Protein AF-A0A0G4H272-F1 (afdb_monomer)

Mean predicted aligned error: 20.8 Å

InterPro domains:
  IPR001024 PLAT/LH2 domain [PF01477] (162-257)
  IPR001024 PLAT/LH2 domain [PS50095] (52-159)
  IPR001024 PLAT/LH2 domain [PS50095] (160-269)
  IPR001024 PLAT/LH2 domain [SM00308] (160-268)
  IPR001190 SRCR domain [PF00530] (408-512)
  IPR001190 SRCR domain [PS50287] (402-516)
  IPR001190 SRCR domain [SM00202] (402-516)
  IPR004043 LCCL domain [PF03815] (280-373)
  IPR004043 LCCL domain [PS50820] (276-364)
  IPR004043 LCCL domain [SM00603] (278-373)
  IPR036392 PLAT/LH2 domain superfamily [SSF49723] (65-146)
  IPR036392 PLAT/LH2 domain superfamily [SSF49723] (162-256)
  IPR036609 LCCL domain superfamily [G3DSA:2.170.130.20] (277-379)
  IPR036609 LCCL domain superfamily [SSF69848] (278-365)
  IPR036772 SRCR-like domain superfamily [G3DSA:3.10.250.10] (396-518)
  IPR036772 SRCR-like domain superfamily [SSF56487] (401-507)
  IPR052970 Inner ear hair cell lipoxygenase homology domain-containing protein [PTHR45901] (63-188)

Solvent-accessible surface area (backbone atoms only — not comparable to full-atom values): 30332 Å² total; per-residue (Å²): 139,83,86,83,79,81,80,92,72,60,75,72,62,52,57,62,52,58,75,76,53,87,80,72,90,74,85,55,73,77,66,78,78,71,65,95,91,57,95,65,80,69,65,66,67,69,95,80,45,48,66,30,39,39,35,40,42,66,52,85,56,93,66,34,60,35,76,28,47,26,30,35,26,51,31,21,82,68,38,66,39,70,78,42,78,46,25,28,55,94,68,34,69,41,55,65,45,78,49,60,38,63,81,18,62,67,76,51,35,38,39,38,38,46,73,42,84,44,81,76,35,34,40,42,46,52,35,40,36,38,35,43,92,94,38,82,44,41,25,58,46,86,65,67,32,26,56,91,38,34,61,53,77,30,53,55,59,39,74,45,53,32,46,34,37,41,28,28,34,72,50,91,66,16,21,25,79,29,39,37,30,39,23,48,30,22,87,83,43,63,38,71,78,37,81,63,48,66,50,46,56,43,52,36,76,48,79,36,79,46,66,37,41,82,34,74,64,77,42,32,39,35,40,33,33,73,27,78,81,40,29,22,28,38,37,36,39,36,46,28,42,82,91,67,55,68,49,70,34,81,56,59,42,63,27,7,39,98,42,54,38,57,47,78,44,57,51,87,70,91,85,69,97,68,68,71,77,40,75,50,54,43,58,41,26,57,75,37,77,89,46,66,70,63,66,66,90,81,58,64,58,55,45,29,34,33,38,54,52,39,43,76,52,45,86,81,37,48,28,35,18,48,75,49,25,50,24,82,20,9,52,45,36,40,27,25,37,62,63,52,36,56,62,71,24,30,33,32,35,38,38,55,35,72,74,38,73,81,57,28,58,53,69,92,36,81,90,44,71,40,75,50,39,67,45,66,58,58,95,93,48,73,58,68,34,16,34,36,70,44,65,72,47,49,90,77,77,54,94,61,56,57,49,31,23,31,73,88,62,44,87,37,66,46,26,23,33,31,32,50,52,99,87,40,70,12,35,32,27,31,50,38,91,76,34,55,54,41,60,48,30,35,22,41,48,23,41,77,68,75,22,78,30,25,41,67,46,95,56,34,14,68,40,52,97,85,41,56,27,42,58,61,62,65,50,54,66,56,32,7,4,36,46,39,92,67,80,56,93,47,62,91,63,36,50,54,33,97,60,55,47,78,83,44,58,59,20,83,39,24,33,24,38,40,53,32,75,62,76,78,75,71,76,63,56,81,74,36,73,48,31,22,31,98,86,70,46,85,38,98,63,57,58,75,45,71,38,78,81,84,133

Secondary structure (DSSP, 8-state):
-------S--HHHHHHHHHH-TT------------TTS-----PPPSSSEEEEEEEEEPP-TT-S-SS-EEEEEEETTEEPPPEEEEETTTEE-SEEEEEE---SSEEEEEEEE----TT--B-EEEEEEEETTEEEEEE----BBTTB-EEEEEBS--EEEEEEEEE-SSTTS-EEEEEEEEEEESS-BPPPEEEEEEE-TT-EEEEEEEE---SSEEEEEEEE--SS--EEEEEEEEEETTS-EEEEEEEEEESTTS-SEEEEE---SSSS-PPEEE--TT-BTTSHHHHTTTSSSS-SEEEEEEPTTGGG-TT--EESSSSEETTSBHHHHHHHTTSS-TT-EEEEEEEESS--S-B-----GGG-PPEE-B-PPTT---S-EEEEEEEE-TT--SSSEEEE-TTS-B-SEEEEEEEETTEEEEEESB-SS-B--HHHHHHHHHHTT-SEEE--TTGGG-BTTB--PPPTTS-EEEEEEE--S--SSGGGSEEESS--GGGTT-TTBPEEEEESSPPP--PPTT-EEEE-TTSSB-SSSEEEE-----

Foldseek 3Di:
DDDPDDPDDDPVVVVVVCVPPVDDDDHFDWDWDDDPPDDTDIDGDDPDAWKKKKFFAWDDDPLAWACFWKWKWWAAPQGIWDTDTQAGNVGTGHRMDI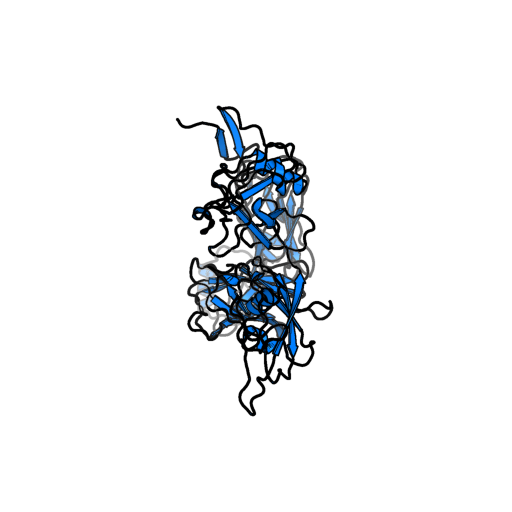DGTHPNDDTWKMKMFTPDPDQSHKTWTQKMWMQTPNDIWIWGTDDIDGNVRGMDMTTTFWDWKKWKKWFFAQPQQQKFQFWKWKKWAADPDIWPIDTFDGIDGHGDIDIGIDTGDDRDHTWKMKMFTPDAARKHATQKMKIATPVRDIDIWGQGDIAHPPDPRMGMTTRPDPDDPDADEAEDELADFCPDPSNPVVPPDPDAQKHKYWYAALSLVPPNAAFAAAQKGFRNHGPNLNCLQNVQDANLIAIKMKGKDQFDDQWGDHDDDVVSNHDYHIDGDDVPDGRRIMIGMHGPDDPLPDPAQWFAADLRSHGDLWAFIWGADPNHIAFEFQADPLAGDDQLLQCQRLVSVVFNGKDFDPQFQCDDPNGHHFDAQNTDHPFYDWDAPNPDPHSVRTDTDPDDDPVCNGRSRTGIMRGHNDPDPPQQPQQDKFAADPVGHGDPHHDIDGDDDDD

Nearest PDB structures (foldseek):
  7ttj-assembly2_A  TM=8.798E-01  e=8.408E-06  Homo sapiens
  6n2w-assembly2_B  TM=8.679E-01  e=1.589E-05  Homo sapiens
  7ttl-assembly4_C  TM=8.916E-01  e=2.849E-05  Homo sapiens
  7ttl-assembly2_D  TM=8.737E-01  e=5.106E-05  Homo sapiens
  7ttj-assembly1_B  TM=8.205E-01  e=2.562E-05  Homo sapiens

Structure (mmCIF, N/CA/C/O backbone):
data_AF-A0A0G4H272-F1
#
_entry.id   AF-A0A0G4H272-F1
#
loop_
_atom_site.group_PDB
_atom_site.id
_atom_site.type_symbol
_atom_site.label_atom_id
_atom_site.label_alt_id
_atom_site.label_comp_id
_atom_site.label_asym_id
_atom_site.label_entity_id
_atom_site.label_seq_id
_atom_site.pdbx_PDB_ins_code
_atom_site.Cartn_x
_atom_site.Cartn_y
_atom_site.Cartn_z
_atom_site.occupancy
_atom_site.B_iso_or_equiv
_atom_site.auth_seq_id
_atom_site.auth_comp_id
_atom_site.auth_asym_id
_atom_site.auth_atom_id
_atom_site.pdbx_PDB_model_num
ATOM 1 N N . MET A 1 1 ? -19.938 48.148 52.089 1.00 30.25 1 MET A N 1
ATOM 2 C CA . MET A 1 1 ? -20.990 47.667 53.022 1.00 30.25 1 MET A CA 1
ATOM 3 C C . MET A 1 1 ? -22.315 47.688 52.260 1.00 30.25 1 MET A C 1
ATOM 5 O O . MET A 1 1 ? -22.622 48.741 51.736 1.00 30.25 1 MET A O 1
ATOM 9 N N . HIS A 1 2 ? -23.107 46.635 52.051 1.00 26.17 2 HIS A N 1
ATOM 10 C CA . HIS A 1 2 ? -23.210 45.290 52.625 1.00 26.17 2 HIS A CA 1
ATOM 11 C C . HIS A 1 2 ? -23.178 44.218 51.520 1.00 26.17 2 HIS A C 1
ATOM 13 O O . HIS A 1 2 ? -23.897 44.341 50.533 1.00 26.17 2 HIS A O 1
ATOM 19 N N . CYS A 1 3 ? -22.424 43.136 51.734 1.00 26.30 3 CYS A N 1
ATOM 20 C CA . CYS A 1 3 ? -22.609 41.888 50.996 1.00 26.30 3 CYS A CA 1
ATOM 21 C C . CYS A 1 3 ? -23.594 41.019 51.797 1.00 26.30 3 CYS A C 1
ATOM 23 O O . CYS A 1 3 ? -23.352 40.707 52.966 1.00 26.30 3 CYS A O 1
ATOM 25 N N . GLY A 1 4 ? -24.756 40.720 51.218 1.00 31.48 4 GLY A N 1
ATOM 26 C CA . GLY A 1 4 ? -25.812 39.951 51.871 1.00 31.48 4 GLY A CA 1
ATOM 27 C C . GLY A 1 4 ? -25.443 38.472 52.003 1.00 31.48 4 GLY A C 1
ATOM 28 O O . GLY A 1 4 ? -25.204 37.810 51.004 1.00 31.48 4 GLY A O 1
ATOM 29 N N . LYS A 1 5 ? -25.434 37.984 53.251 1.00 34.41 5 LYS A N 1
ATOM 30 C CA . LYS A 1 5 ? -25.474 36.576 53.703 1.00 34.41 5 LYS A CA 1
ATOM 31 C C . LYS A 1 5 ? -24.774 35.535 52.803 1.00 34.41 5 LYS A C 1
ATOM 33 O O . LYS A 1 5 ? -25.438 34.761 52.122 1.00 34.41 5 LYS A O 1
ATOM 38 N N . CYS A 1 6 ? -23.458 35.380 52.965 1.00 35.00 6 CYS A N 1
ATOM 39 C CA . CYS A 1 6 ? -22.837 34.058 52.820 1.00 35.00 6 CYS A CA 1
ATOM 40 C C . CYS A 1 6 ? -23.175 33.235 54.072 1.00 35.00 6 CYS A C 1
ATOM 42 O O . CYS A 1 6 ? -22.702 33.554 55.166 1.00 35.00 6 CYS A O 1
ATOM 44 N N . GLY A 1 7 ? -24.027 32.220 53.936 1.00 35.62 7 GLY A N 1
ATOM 45 C CA . GLY A 1 7 ? -24.144 31.167 54.942 1.00 35.62 7 GLY A CA 1
ATOM 46 C C . GLY A 1 7 ? -22.899 30.278 54.899 1.00 35.62 7 GLY A C 1
ATOM 47 O O . GLY A 1 7 ? -22.454 29.931 53.813 1.00 35.62 7 GLY A O 1
ATOM 48 N N . SER A 1 8 ? -22.351 29.967 56.080 1.00 38.16 8 SER A N 1
ATOM 49 C CA . SER A 1 8 ? -21.310 28.956 56.359 1.00 38.16 8 SER A CA 1
ATOM 50 C C . SER A 1 8 ? -19.895 29.141 55.778 1.00 38.16 8 SER A C 1
ATOM 52 O O . SER A 1 8 ? -19.305 28.171 55.315 1.00 38.16 8 SER A O 1
ATOM 54 N N . ALA A 1 9 ? -19.301 30.335 55.874 1.00 41.50 9 ALA A N 1
ATOM 55 C CA . ALA A 1 9 ? -17.845 30.506 55.729 1.00 41.50 9 ALA A CA 1
ATOM 56 C C . ALA A 1 9 ? -17.218 30.914 57.075 1.00 41.50 9 ALA A C 1
ATOM 58 O O . ALA A 1 9 ? -17.785 31.748 57.790 1.00 41.50 9 ALA A O 1
ATOM 59 N N . THR A 1 10 ? -16.081 30.315 57.443 1.00 43.84 10 THR A N 1
ATOM 60 C CA . THR A 1 10 ? -15.362 30.594 58.700 1.00 43.84 10 THR A CA 1
ATOM 61 C C . THR A 1 10 ? -14.684 31.972 58.667 1.00 43.84 10 THR A C 1
ATOM 63 O O . THR A 1 10 ? -14.389 32.509 57.600 1.00 43.84 10 THR A O 1
ATOM 66 N N . LEU A 1 11 ? -14.453 32.578 59.841 1.00 42.81 11 LEU A N 1
ATOM 67 C CA . LEU A 1 11 ? -13.876 33.930 59.983 1.00 42.81 11 LEU A CA 1
ATOM 68 C C . LEU A 1 11 ? -12.513 34.089 59.277 1.00 42.81 11 LEU A C 1
ATOM 70 O O . LEU A 1 11 ? -12.282 35.130 58.670 1.00 42.81 11 LEU A O 1
ATOM 74 N N . GLU A 1 12 ? -11.681 33.042 59.246 1.00 41.53 12 GLU A N 1
ATOM 75 C CA . GLU A 1 12 ? -10.401 33.036 58.512 1.00 41.53 12 GLU A CA 1
ATOM 76 C C . GLU A 1 12 ? -10.570 33.188 56.990 1.00 41.53 12 GLU A C 1
ATOM 78 O O . GLU A 1 12 ? -9.755 33.835 56.338 1.00 41.53 12 GLU A O 1
ATOM 83 N N . GLN A 1 13 ? -11.652 32.662 56.402 1.00 42.78 13 GLN A N 1
ATOM 84 C CA . GLN A 1 13 ? -11.902 32.786 54.959 1.00 42.78 13 GLN A CA 1
ATOM 85 C C . GLN A 1 13 ? -12.318 34.208 54.560 1.00 42.78 13 GLN A C 1
ATOM 87 O O . GLN A 1 13 ? -12.112 34.608 53.416 1.00 42.78 13 GLN A O 1
ATOM 92 N N . ARG A 1 14 ? -12.887 34.987 55.493 1.00 41.19 14 ARG A N 1
ATOM 93 C CA . ARG A 1 14 ? -13.280 36.384 55.249 1.00 41.19 14 ARG A CA 1
ATOM 94 C C . ARG A 1 14 ? -12.082 37.332 55.214 1.00 41.19 14 ARG A C 1
ATOM 96 O O . ARG A 1 14 ? -12.057 38.207 54.354 1.00 41.19 14 ARG A O 1
ATOM 103 N N . GLU A 1 15 ? -11.090 37.142 56.083 1.00 41.41 15 GLU A N 1
ATOM 104 C CA . GLU A 1 15 ? -9.908 38.021 56.138 1.00 41.41 15 GLU A CA 1
ATOM 105 C C . GLU A 1 15 ? -9.004 37.876 54.905 1.00 41.41 15 GLU A C 1
ATOM 107 O O . GLU A 1 15 ? -8.507 38.875 54.382 1.00 41.41 15 GLU A O 1
ATOM 112 N N . VAL A 1 16 ? -8.862 36.658 54.368 1.00 44.41 16 VAL A N 1
ATOM 113 C CA . VAL A 1 16 ? -8.090 36.412 53.135 1.00 44.41 16 VAL A CA 1
ATOM 114 C C . VAL A 1 16 ? -8.772 37.041 51.911 1.00 44.41 16 VAL A C 1
ATOM 116 O O . VAL A 1 16 ? -8.097 37.561 51.020 1.00 44.41 16 VAL A O 1
ATOM 119 N N . PHE A 1 17 ? -10.109 37.052 51.879 1.00 39.66 17 PHE A N 1
ATOM 120 C CA . PHE A 1 17 ? -10.884 37.613 50.769 1.00 39.66 17 PHE A CA 1
ATOM 121 C C . PHE A 1 17 ? -10.871 39.152 50.754 1.00 39.66 17 PHE A C 1
ATOM 123 O O . PHE A 1 17 ? -10.760 39.749 49.682 1.00 39.66 17 PHE A O 1
ATOM 130 N N . GLU A 1 18 ? -10.933 39.807 51.921 1.00 42.41 18 GLU A N 1
ATOM 131 C CA . GLU A 1 18 ? -10.884 41.277 52.009 1.00 42.41 18 GLU A CA 1
ATOM 132 C C . GLU A 1 18 ? -9.482 41.855 51.748 1.00 42.41 18 GLU A C 1
ATOM 134 O O . GLU A 1 18 ? -9.376 42.951 51.196 1.00 42.41 18 GLU A O 1
ATOM 139 N N . GLN A 1 19 ? -8.399 41.124 52.048 1.00 42.38 19 GLN A N 1
ATOM 140 C CA . GLN A 1 19 ? -7.032 41.595 51.773 1.00 42.38 19 GLN A CA 1
ATOM 141 C C . GLN A 1 19 ? -6.650 41.603 50.283 1.00 42.38 19 GLN A C 1
ATOM 143 O O . GLN A 1 19 ? -5.766 42.366 49.900 1.00 42.38 19 GLN A O 1
ATOM 148 N N . HIS A 1 20 ? -7.281 40.777 49.440 1.00 42.06 20 HIS A N 1
ATOM 149 C CA . HIS A 1 20 ? -6.889 40.628 48.028 1.00 42.06 20 HIS A CA 1
ATOM 150 C C . HIS A 1 20 ? -7.801 41.349 47.021 1.00 42.06 20 HIS A C 1
ATOM 152 O O . HIS A 1 20 ? -7.418 41.489 45.861 1.00 42.06 20 HIS A O 1
ATOM 158 N N . PHE A 1 21 ? -8.976 41.844 47.431 1.00 42.88 21 PHE A N 1
ATOM 159 C CA . PHE A 1 21 ? -9.978 42.383 46.498 1.00 42.88 21 PHE A CA 1
ATOM 160 C C . PHE A 1 21 ? -10.618 43.707 46.944 1.00 42.88 21 PHE A C 1
ATOM 162 O O . PHE A 1 21 ? -11.824 43.909 46.817 1.00 42.88 21 PHE A O 1
ATOM 169 N N . SER A 1 22 ? -9.810 44.674 47.384 1.00 35.22 22 SER A N 1
ATOM 170 C CA . SER A 1 22 ? -10.278 46.022 47.757 1.00 35.22 22 SER A CA 1
ATOM 171 C C . SER A 1 22 ? -10.772 46.903 46.589 1.00 35.22 22 SER A C 1
ATOM 173 O O . SER A 1 22 ? -11.155 48.048 46.818 1.00 35.22 22 SER A O 1
ATOM 175 N N . TYR A 1 23 ? -10.811 46.393 45.349 1.00 35.72 23 TYR A N 1
ATOM 176 C CA . TYR A 1 23 ? -11.108 47.186 44.144 1.00 35.72 23 TYR A CA 1
ATOM 177 C C . TYR A 1 23 ? -12.238 46.666 43.242 1.00 35.72 23 TYR A C 1
ATOM 179 O O . TYR A 1 23 ? -12.449 47.226 42.168 1.00 35.72 23 TYR A O 1
ATOM 187 N N . LEU A 1 24 ? -13.006 45.648 43.644 1.00 35.19 24 LEU A N 1
ATOM 188 C CA . LEU A 1 24 ? -14.119 45.162 42.818 1.00 35.19 24 LEU A CA 1
ATOM 189 C C . LEU A 1 24 ? -15.478 45.593 43.372 1.00 35.19 24 LEU A C 1
ATOM 191 O O . LEU A 1 24 ? -16.033 45.006 44.298 1.00 35.19 24 LEU A O 1
ATOM 195 N N . SER A 1 25 ? -16.040 46.620 42.738 1.00 38.25 25 SER A N 1
ATOM 196 C CA . SER A 1 25 ? -17.467 46.916 42.777 1.00 38.25 25 SER A CA 1
ATOM 197 C C . SER A 1 25 ? -18.210 45.963 41.834 1.00 38.25 25 SER A C 1
ATOM 199 O O . SER A 1 25 ? -18.293 46.230 40.638 1.00 38.25 25 SER A O 1
ATOM 201 N N . ALA A 1 26 ? -18.764 44.862 42.338 1.00 35.09 26 ALA A N 1
ATOM 202 C CA . ALA A 1 26 ? -19.755 44.098 41.576 1.00 35.09 26 ALA A CA 1
ATOM 203 C C . ALA A 1 26 ? -20.669 43.278 42.492 1.00 35.09 26 ALA A C 1
ATOM 205 O O . ALA A 1 26 ? -20.223 42.481 43.314 1.00 35.09 26 ALA A O 1
ATOM 206 N N . VAL A 1 27 ? -21.970 43.512 42.331 1.00 39.44 27 VAL A N 1
ATOM 207 C CA . VAL A 1 27 ? -23.077 42.804 42.978 1.00 39.44 27 VAL A CA 1
ATOM 208 C C . VAL A 1 27 ? -23.219 41.442 42.292 1.00 39.44 27 VAL A C 1
ATOM 210 O O . VAL A 1 27 ? -23.455 41.402 41.092 1.00 39.44 27 VAL A O 1
ATOM 213 N N . GLY A 1 28 ? -23.075 40.332 43.019 1.00 38.66 28 GLY A N 1
ATOM 214 C CA . GLY A 1 28 ? -23.222 38.988 42.447 1.00 38.66 28 GLY A CA 1
ATOM 215 C C . GLY A 1 28 ? -23.430 37.913 43.514 1.00 38.66 28 GLY A C 1
ATOM 216 O O . GLY A 1 28 ? -22.943 38.046 44.636 1.00 38.66 28 GLY A O 1
ATOM 217 N N . ARG A 1 29 ? -24.213 36.878 43.179 1.00 38.69 29 ARG A N 1
ATOM 218 C CA . ARG A 1 29 ? -24.564 35.746 44.056 1.00 38.69 29 ARG A CA 1
ATOM 219 C C . ARG A 1 29 ? -23.560 34.603 43.827 1.00 38.69 29 ARG A C 1
ATOM 221 O O . ARG A 1 29 ? -23.370 34.200 42.685 1.00 38.69 29 ARG A O 1
ATOM 228 N N . CYS A 1 30 ? -22.936 34.098 44.894 1.00 37.03 30 CYS A N 1
ATOM 229 C CA . CYS A 1 30 ? -21.989 32.977 44.838 1.00 37.03 30 CYS A CA 1
ATOM 230 C C . CYS A 1 30 ? -22.714 31.633 44.996 1.00 37.03 30 CYS A C 1
ATOM 232 O O . CYS A 1 30 ? -23.471 31.463 45.951 1.00 37.03 30 CYS A O 1
ATOM 234 N N . GLU A 1 31 ? -22.420 30.665 44.130 1.00 36.44 31 GLU A N 1
ATOM 235 C CA . GLU A 1 31 ? -22.737 29.247 44.339 1.00 36.44 31 GLU A CA 1
ATOM 236 C C . GLU A 1 31 ? -21.431 28.444 44.373 1.00 36.44 31 GLU A C 1
ATOM 238 O O . GLU A 1 31 ? -20.520 28.690 43.582 1.00 36.44 31 GLU A O 1
ATOM 243 N N . ALA A 1 32 ? -21.322 27.519 45.327 1.00 37.59 32 ALA A N 1
ATOM 244 C CA . ALA A 1 32 ? -20.170 26.643 45.497 1.00 37.59 32 ALA A CA 1
ATOM 245 C C . ALA A 1 32 ? -20.646 25.188 45.484 1.00 37.59 32 ALA A C 1
ATOM 247 O O . ALA A 1 32 ? -21.523 24.819 46.264 1.00 37.59 32 ALA A O 1
ATOM 248 N N . SER A 1 33 ? -20.050 24.366 44.622 1.00 35.16 33 SER A N 1
ATOM 249 C CA . SER A 1 33 ? -20.185 22.909 44.650 1.00 35.16 33 SER A CA 1
ATOM 250 C C . SER A 1 33 ? -18.812 22.329 44.956 1.00 35.16 33 SER A C 1
ATOM 252 O O . SER A 1 33 ? -17.891 22.468 44.153 1.00 35.16 33 SER A O 1
ATOM 254 N N . ALA A 1 34 ? -18.662 21.723 46.129 1.00 35.81 34 ALA A N 1
ATOM 255 C CA . ALA A 1 34 ? -17.452 21.011 46.514 1.00 35.81 34 ALA A CA 1
ATOM 256 C C . ALA A 1 34 ? -17.802 19.538 46.749 1.00 35.81 34 ALA A C 1
ATOM 258 O O . ALA A 1 34 ? -18.639 19.235 47.597 1.00 35.81 34 ALA A O 1
ATOM 259 N N . GLU A 1 35 ? -17.156 18.638 46.006 1.00 38.09 35 GLU A N 1
ATOM 260 C CA . GLU A 1 35 ? -16.993 17.243 46.423 1.00 38.09 35 GLU A CA 1
ATOM 261 C C . GLU A 1 35 ? -15.770 17.132 47.341 1.00 38.09 35 GLU A C 1
ATOM 263 O O . GLU A 1 35 ? -14.770 17.842 47.184 1.00 38.09 35 GLU A O 1
ATOM 268 N N . GLU A 1 36 ? -15.868 16.243 48.324 1.00 31.33 36 GLU A N 1
ATOM 269 C CA . GLU A 1 36 ? -14.877 16.058 49.379 1.00 31.33 36 GLU A CA 1
ATOM 270 C C . GLU A 1 36 ? -13.533 15.584 48.788 1.00 31.33 36 GLU A C 1
ATOM 272 O O . GLU A 1 36 ? -13.443 14.515 48.189 1.00 31.33 36 GLU A O 1
ATOM 277 N N . GLY A 1 37 ? -12.479 16.400 48.931 1.00 38.88 37 GLY A N 1
ATOM 278 C CA . GLY A 1 37 ? -11.106 16.059 48.523 1.00 38.88 37 GLY A CA 1
ATOM 279 C C . GLY A 1 37 ? -10.530 16.802 47.307 1.00 38.88 37 GLY A C 1
ATOM 280 O O . GLY A 1 37 ? -9.379 16.549 46.957 1.00 38.88 37 GLY A O 1
ATOM 281 N N . SER A 1 38 ? -11.258 17.744 46.694 1.00 29.78 38 SER A N 1
ATOM 282 C CA . SER A 1 38 ? -10.751 18.580 45.583 1.00 29.78 38 SER A CA 1
ATOM 283 C C . SER A 1 38 ? -10.789 20.080 45.923 1.00 29.78 38 SER A C 1
ATOM 285 O O . SER A 1 38 ? -11.722 20.513 46.601 1.00 29.78 38 SER A O 1
ATOM 287 N N . PRO A 1 39 ? -9.838 20.918 45.454 1.00 27.66 39 PRO A N 1
ATOM 288 C CA . PRO A 1 39 ? -9.930 22.368 45.624 1.00 27.66 39 PRO A CA 1
ATOM 289 C C . PRO A 1 39 ? -11.088 22.932 44.784 1.00 27.66 39 PRO A C 1
ATOM 291 O O . PRO A 1 39 ? -11.040 22.919 43.554 1.00 27.66 39 PRO A O 1
ATOM 294 N N . GLY A 1 40 ? -12.139 23.407 45.454 1.00 32.56 40 GLY A N 1
ATOM 295 C CA . GLY A 1 40 ? -13.287 24.068 44.828 1.00 32.56 40 GLY A CA 1
ATOM 296 C C . GLY A 1 40 ? -13.061 25.569 44.622 1.00 32.56 40 GLY A C 1
ATOM 297 O O . GLY A 1 40 ? -12.412 26.223 45.437 1.00 32.56 40 GLY A O 1
ATOM 298 N N . TRP A 1 41 ? -13.632 26.120 43.548 1.00 34.94 41 TRP A N 1
ATOM 299 C CA . TRP A 1 41 ? -13.581 27.548 43.208 1.00 34.94 41 TRP A CA 1
ATOM 300 C C . TRP A 1 41 ? -15.001 28.097 43.024 1.00 34.94 41 TRP A C 1
ATOM 302 O O . TRP A 1 41 ? -15.847 27.425 42.438 1.00 34.94 41 TRP A O 1
ATOM 312 N N . GLY A 1 42 ? -15.253 29.321 43.499 1.00 36.47 42 GLY A N 1
ATOM 313 C CA . GLY A 1 42 ? -16.496 30.068 43.269 1.00 36.47 42 GLY A CA 1
ATOM 314 C C . GLY A 1 42 ? -16.221 31.393 42.554 1.00 36.47 42 GLY A C 1
ATOM 315 O O . GLY A 1 42 ? -15.121 31.934 42.657 1.00 36.47 42 GLY A O 1
ATOM 316 N N . PHE A 1 43 ? -17.204 31.924 41.825 1.00 38.44 43 PHE A N 1
ATOM 317 C CA . PHE A 1 43 ? -17.101 33.215 41.133 1.00 38.44 43 PHE A CA 1
ATOM 318 C C . PHE A 1 43 ? -18.455 33.946 41.112 1.00 38.44 43 PHE A C 1
ATOM 320 O O . PHE A 1 43 ? -19.511 33.323 41.205 1.00 38.44 43 PHE A O 1
ATOM 327 N N . CYS A 1 44 ? -18.412 35.274 40.975 1.00 35.81 44 CYS A N 1
ATOM 328 C CA . CYS A 1 44 ? -19.585 36.120 40.746 1.00 35.81 44 CYS A CA 1
ATOM 329 C C . CYS A 1 44 ? -19.782 36.334 39.239 1.00 35.81 44 CYS A C 1
ATOM 331 O O . CYS A 1 44 ? -18.856 36.775 38.560 1.00 35.81 44 CYS A O 1
ATOM 333 N N . ALA A 1 45 ? -20.981 36.060 38.724 1.00 37.38 45 ALA A N 1
ATOM 334 C CA . ALA A 1 45 ? -21.359 36.379 37.348 1.00 37.38 45 ALA A CA 1
ATOM 335 C C . ALA A 1 45 ? -21.929 37.807 37.258 1.00 37.38 45 ALA A C 1
ATOM 337 O O . ALA A 1 45 ? -22.757 38.190 38.084 1.00 37.38 45 ALA A O 1
ATOM 338 N N . SER A 1 46 ? -21.501 38.582 36.257 1.00 36.22 46 SER A N 1
ATOM 339 C CA . SER A 1 46 ? -22.138 39.842 35.847 1.00 36.22 46 SER A CA 1
ATOM 340 C C . SER A 1 46 ? -22.954 39.627 34.571 1.00 36.22 46 SER A C 1
ATOM 342 O O . SER A 1 46 ? -22.492 38.930 33.667 1.00 36.22 46 SER A O 1
ATOM 344 N N . ASP A 1 47 ? -24.133 40.243 34.506 1.00 46.00 47 ASP A N 1
ATOM 345 C CA . ASP A 1 47 ? -25.133 40.110 33.442 1.00 46.00 47 ASP A CA 1
ATOM 346 C C . ASP A 1 47 ? -24.557 40.219 32.018 1.00 46.00 47 ASP A C 1
ATOM 348 O O . ASP A 1 47 ? -23.991 41.247 31.643 1.00 46.00 47 ASP A O 1
ATOM 352 N N . GLY A 1 48 ? -24.772 39.178 31.200 1.00 54.16 48 GLY A N 1
ATOM 353 C CA . GLY A 1 48 ? -24.716 39.302 29.738 1.00 54.16 48 GLY A CA 1
ATOM 354 C C . GLY A 1 48 ? -24.076 38.174 28.922 1.00 54.16 48 GLY A C 1
ATOM 355 O O . GLY A 1 48 ? -23.967 38.335 27.710 1.00 54.16 48 GLY A O 1
ATOM 356 N N . GLY A 1 49 ? -23.657 37.052 29.515 1.00 60.59 49 GLY A N 1
ATOM 357 C CA . GLY A 1 49 ? -23.185 35.877 28.763 1.00 60.59 49 GLY A CA 1
ATOM 358 C C . GLY A 1 49 ? -22.131 35.056 29.502 1.00 60.59 49 GLY A C 1
ATOM 359 O O . GLY A 1 49 ? -21.556 35.514 30.489 1.00 60.59 49 GLY A O 1
ATOM 360 N N . ASN A 1 50 ? -21.861 33.845 29.015 1.00 63.03 50 ASN A N 1
ATOM 361 C CA . ASN A 1 50 ? -20.830 32.977 29.576 1.00 63.03 50 ASN A CA 1
ATOM 362 C C . ASN A 1 50 ? -19.441 33.527 29.215 1.00 63.03 50 ASN A C 1
ATOM 364 O O . ASN A 1 50 ? -19.219 33.890 28.053 1.00 63.03 50 ASN A O 1
ATOM 368 N N . PRO A 1 51 ? -18.495 33.612 30.170 1.00 69.25 51 PRO A N 1
ATOM 369 C CA . PRO A 1 51 ? -17.142 34.054 29.874 1.00 69.25 51 PRO A CA 1
ATOM 370 C C . PRO A 1 51 ? -16.456 33.027 28.971 1.00 69.25 51 PRO A C 1
ATOM 372 O O . PRO A 1 51 ? -16.334 31.852 29.318 1.00 69.25 51 PRO A O 1
ATOM 375 N N . VAL A 1 52 ? -15.977 33.489 27.820 1.00 77.44 52 VAL A N 1
ATOM 376 C CA . VAL A 1 52 ? -15.263 32.679 26.838 1.00 77.44 52 VAL A CA 1
ATOM 377 C C . VAL A 1 52 ? -13.858 33.236 26.632 1.00 77.44 52 VAL A C 1
ATOM 379 O O . VAL A 1 52 ? -13.664 34.431 26.402 1.00 77.44 52 VAL A O 1
ATOM 382 N N . THR A 1 53 ? -12.854 32.359 26.675 1.00 77.94 53 THR A N 1
ATOM 383 C CA . THR A 1 53 ? -11.498 32.675 26.199 1.00 77.94 53 THR A CA 1
ATOM 384 C C . THR A 1 53 ? -11.225 31.914 24.909 1.00 77.94 53 THR A C 1
ATOM 386 O O . THR A 1 53 ? -11.332 30.698 24.888 1.00 77.94 53 THR A O 1
ATOM 389 N N . ILE A 1 54 ? -10.840 32.603 23.841 1.00 85.94 54 ILE A N 1
ATOM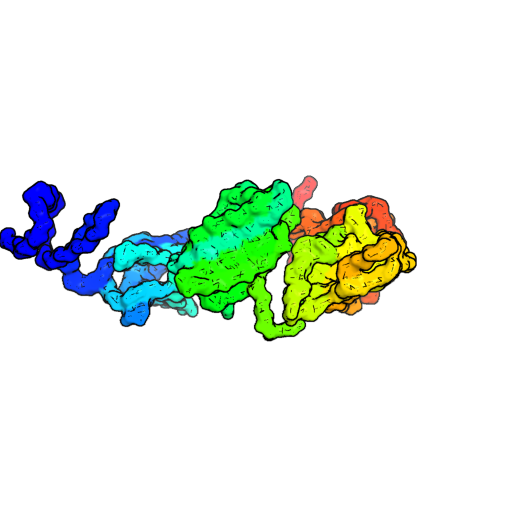 390 C CA . ILE A 1 54 ? -10.462 32.005 22.558 1.00 85.94 54 ILE A CA 1
ATOM 391 C C . ILE A 1 54 ? -8.968 32.227 22.352 1.00 85.94 54 ILE A C 1
ATOM 393 O O . ILE A 1 54 ? -8.493 33.358 22.393 1.00 85.94 54 ILE A O 1
ATOM 397 N N . GLU A 1 55 ? -8.222 31.161 22.110 1.00 79.31 55 GLU A N 1
ATOM 398 C CA . GLU A 1 55 ? -6.810 31.196 21.751 1.00 79.31 55 GLU A CA 1
ATOM 399 C C . GLU A 1 55 ? -6.640 30.760 20.301 1.00 79.31 55 GLU A C 1
ATOM 401 O O . GLU A 1 55 ? -7.110 29.695 19.902 1.00 79.31 55 GLU A O 1
ATOM 406 N N . VAL A 1 56 ? -5.961 31.583 19.505 1.00 83.12 56 VAL A N 1
ATOM 407 C CA . VAL A 1 56 ? -5.756 31.329 18.078 1.00 83.12 56 VAL A CA 1
ATOM 408 C C . VAL A 1 56 ? -4.269 31.200 17.807 1.00 83.12 56 VAL A C 1
ATOM 410 O O . VAL A 1 56 ? -3.482 32.115 18.057 1.00 83.12 56 VAL A O 1
ATOM 413 N N . LYS A 1 57 ? -3.875 30.053 17.256 1.00 79.88 57 LYS A N 1
ATOM 414 C CA . LYS A 1 57 ? -2.528 29.844 16.731 1.00 79.88 57 LYS A CA 1
ATOM 415 C C . LYS A 1 57 ? -2.562 30.038 15.221 1.00 79.88 57 LYS A C 1
ATOM 417 O O . LYS A 1 57 ? -2.858 29.089 14.500 1.00 79.88 57 LYS A O 1
ATOM 422 N N . ALA A 1 58 ? -2.307 31.257 14.757 1.00 71.69 58 ALA A N 1
ATOM 423 C CA . ALA A 1 58 ? -2.240 31.580 13.331 1.00 71.69 58 ALA A CA 1
ATOM 424 C C . ALA A 1 58 ? -1.028 30.921 12.645 1.00 71.69 58 ALA A C 1
ATOM 426 O O . ALA A 1 58 ? -0.032 30.604 13.303 1.00 71.69 58 ALA A O 1
ATOM 427 N N . VAL A 1 59 ? -1.115 30.715 11.331 1.00 69.81 59 VAL A N 1
ATOM 428 C CA . VAL A 1 59 ? 0.049 30.401 10.489 1.00 69.81 59 VAL A CA 1
ATOM 429 C C . VAL A 1 59 ? 0.660 31.728 10.042 1.00 69.81 59 VAL A C 1
ATOM 431 O O . VAL A 1 59 ? -0.037 32.550 9.464 1.00 69.81 59 VAL A O 1
ATOM 434 N N . SER A 1 60 ? 1.941 31.955 10.333 1.00 55.72 60 SER A N 1
ATOM 435 C CA . SER A 1 60 ? 2.644 33.194 9.969 1.00 55.72 60 SER A CA 1
ATOM 436 C C . SER A 1 60 ? 3.502 32.981 8.717 1.00 55.72 60 SER A C 1
ATOM 438 O O . SER A 1 60 ? 4.273 32.023 8.667 1.00 55.72 60 SER A O 1
ATOM 440 N N . GLY A 1 61 ? 3.398 33.880 7.735 1.00 54.75 61 GLY A N 1
ATOM 441 C CA . GLY A 1 61 ? 4.193 33.892 6.500 1.00 54.75 61 GLY A CA 1
ATOM 442 C C . GLY A 1 61 ? 3.957 35.176 5.681 1.00 54.75 61 GLY A C 1
ATOM 443 O O . GLY A 1 61 ? 3.063 35.950 6.027 1.00 54.75 61 GLY A O 1
ATOM 444 N N . PRO A 1 62 ? 4.751 35.452 4.630 1.00 46.94 62 PRO A N 1
ATOM 445 C CA . PRO A 1 62 ? 4.508 36.598 3.749 1.00 46.94 62 PRO A CA 1
ATOM 446 C C . PRO A 1 62 ? 3.129 36.464 3.069 1.00 46.94 62 PRO A C 1
ATOM 448 O O . PRO A 1 62 ? 2.789 35.380 2.607 1.00 46.94 62 PRO A O 1
ATOM 451 N N . ASN A 1 63 ? 2.334 37.544 3.038 1.00 51.16 63 ASN A N 1
ATOM 452 C CA . ASN A 1 63 ? 0.926 37.606 2.575 1.00 51.16 63 ASN A CA 1
ATOM 453 C C . ASN A 1 63 ? -0.135 36.891 3.448 1.00 51.16 63 ASN A C 1
ATOM 455 O O . ASN A 1 63 ? -1.278 36.752 3.021 1.00 51.16 63 ASN A O 1
ATOM 459 N N . LEU A 1 64 ? 0.211 36.467 4.670 1.00 52.50 64 LEU A N 1
ATOM 460 C CA . LEU A 1 64 ? -0.712 35.814 5.621 1.00 52.50 64 LEU A CA 1
ATOM 461 C C . LEU A 1 64 ? -1.116 36.709 6.807 1.00 52.50 64 LEU A C 1
ATOM 463 O O . LEU A 1 64 ? -1.684 36.221 7.788 1.00 52.50 64 LEU A O 1
ATOM 467 N N . ASP A 1 65 ? -0.822 38.011 6.739 1.00 51.75 65 ASP A N 1
ATOM 468 C CA . ASP A 1 65 ? -1.386 38.975 7.682 1.00 51.75 65 ASP A CA 1
ATOM 469 C C . ASP A 1 65 ? -2.809 39.352 7.241 1.00 51.75 65 ASP A C 1
ATOM 471 O O . ASP A 1 65 ? -3.040 39.617 6.058 1.00 51.75 65 ASP A O 1
ATOM 475 N N . PRO A 1 66 ? -3.786 39.358 8.163 1.00 54.06 66 PRO A N 1
ATOM 476 C CA . PRO A 1 66 ? -5.168 39.634 7.817 1.00 54.06 66 PRO A CA 1
ATOM 477 C C . PRO A 1 66 ? -5.288 41.089 7.364 1.00 54.06 66 PRO A C 1
ATOM 479 O O . PRO A 1 66 ? -5.271 41.994 8.184 1.00 54.06 66 PRO A O 1
ATOM 482 N N . SER A 1 67 ? -5.475 41.323 6.067 1.00 55.50 67 SER A N 1
ATOM 483 C CA . SER A 1 67 ? -5.818 42.642 5.514 1.00 55.50 67 SER A CA 1
ATOM 484 C C . SER A 1 67 ? -7.314 42.981 5.685 1.00 55.50 67 SER A C 1
ATOM 486 O O . SER A 1 67 ? -7.876 43.754 4.915 1.00 55.50 67 SER A O 1
ATOM 488 N N . SER A 1 68 ? -7.996 42.298 6.612 1.00 63.31 68 SER A N 1
ATOM 489 C CA . SER A 1 68 ? -9.449 42.332 6.835 1.00 63.31 68 SER A CA 1
ATOM 490 C C . SER A 1 68 ? -9.795 41.785 8.223 1.00 63.31 68 SER A C 1
ATOM 492 O O . SER A 1 68 ? -8.947 41.177 8.884 1.00 63.31 68 SER A O 1
ATOM 494 N N . ASP A 1 69 ? -11.035 41.964 8.677 1.00 81.81 69 ASP A N 1
ATOM 495 C CA . ASP A 1 69 ? -11.463 41.414 9.957 1.00 81.81 69 ASP A CA 1
ATOM 496 C C . ASP A 1 69 ? -11.801 39.916 9.814 1.00 81.81 69 ASP A C 1
ATOM 498 O O . ASP A 1 69 ? -12.482 39.464 8.887 1.00 81.81 69 ASP A O 1
ATOM 502 N N . VAL A 1 70 ? -11.352 39.117 10.785 1.00 87.25 70 VAL A N 1
ATOM 503 C CA . VAL A 1 70 ? -11.708 37.693 10.880 1.00 87.25 70 VAL A CA 1
ATOM 504 C C . VAL A 1 70 ? -12.562 37.481 12.115 1.00 87.25 70 VAL A C 1
ATOM 506 O O . VAL A 1 70 ? -12.210 37.903 13.222 1.00 87.25 70 VAL A O 1
ATOM 509 N N . PHE A 1 71 ? -13.686 36.802 11.923 1.00 91.38 71 PHE A N 1
ATOM 510 C CA . PHE A 1 71 ? -14.694 36.558 12.940 1.00 91.38 71 PHE A CA 1
ATOM 511 C C . PHE A 1 71 ? -14.872 35.066 13.183 1.00 91.38 71 PHE A C 1
ATOM 513 O O . PHE A 1 71 ? -14.754 34.253 12.270 1.00 91.38 71 PHE A O 1
ATOM 520 N N . LEU A 1 72 ? -15.199 34.724 14.422 1.00 92.81 72 LEU A N 1
ATOM 521 C CA . LEU A 1 72 ? -15.479 33.377 14.880 1.00 92.81 72 LEU A CA 1
ATOM 522 C C . LEU A 1 72 ? -16.868 33.320 15.513 1.00 92.81 72 LEU A C 1
ATOM 524 O O . LEU A 1 72 ? -17.217 34.178 16.321 1.00 92.81 72 LEU A O 1
ATOM 528 N N . LYS A 1 73 ? -17.632 32.278 15.196 1.00 92.94 73 LYS A N 1
ATOM 529 C CA . LYS A 1 73 ? -18.860 31.910 15.902 1.00 92.94 73 LYS A CA 1
ATOM 530 C C . LYS A 1 73 ? -18.677 30.578 16.610 1.00 92.94 73 LYS A C 1
ATOM 532 O O . LYS A 1 73 ? -18.088 29.652 16.053 1.00 92.94 73 LYS A O 1
ATOM 537 N N . LEU A 1 74 ? -19.207 30.489 17.822 1.00 88.19 74 LEU A N 1
ATOM 538 C CA . LEU A 1 74 ? -19.336 29.237 18.554 1.00 88.19 74 LEU A CA 1
ATOM 539 C C . LEU A 1 74 ? -20.651 28.577 18.154 1.00 88.19 74 LEU A C 1
ATOM 541 O O . LEU A 1 74 ? -21.691 29.237 18.190 1.00 88.19 74 LEU A O 1
ATOM 545 N N . VAL A 1 75 ? -20.596 27.300 17.787 1.00 84.38 75 VAL A N 1
ATOM 546 C CA . VAL A 1 75 ? -21.765 26.491 17.433 1.00 84.38 75 VAL A CA 1
ATOM 547 C C . VAL A 1 75 ? -21.908 25.386 18.469 1.00 84.38 75 VAL A C 1
ATOM 549 O O . VAL A 1 75 ? -20.975 24.608 18.678 1.00 84.38 75 VAL A O 1
ATOM 552 N N . GLY A 1 76 ? -23.060 25.333 19.126 1.00 73.31 76 GLY A N 1
ATOM 553 C CA . GLY A 1 76 ? -23.413 24.275 20.065 1.00 73.31 76 GLY A CA 1
ATOM 554 C C . GLY A 1 76 ? -24.854 23.812 19.870 1.00 73.31 76 GLY A C 1
ATOM 555 O O . GLY A 1 76 ? -25.560 24.306 18.990 1.00 73.31 76 GLY A O 1
ATOM 556 N N . THR A 1 77 ? -25.295 22.858 20.686 1.00 62.28 77 THR A N 1
ATOM 557 C CA . THR A 1 77 ? -26.604 22.200 20.517 1.00 62.28 77 THR A CA 1
ATOM 558 C C . THR A 1 77 ? -27.801 23.145 20.638 1.00 62.28 77 THR A C 1
ATOM 560 O O . THR A 1 77 ? -28.841 22.890 20.038 1.00 62.28 77 THR A O 1
ATOM 563 N N . GLU A 1 78 ? -27.665 24.236 21.395 1.00 63.69 78 GLU A N 1
ATOM 564 C CA . GLU A 1 78 ? -28.750 25.185 21.686 1.00 63.69 78 GLU A CA 1
ATOM 565 C C . GLU A 1 78 ? -28.691 26.444 20.808 1.00 63.69 78 GLU A C 1
ATOM 567 O O . GLU A 1 78 ? -29.527 27.340 20.935 1.00 63.69 78 GLU A O 1
ATOM 572 N N . GLY A 1 79 ? -27.711 26.540 19.902 1.00 75.06 79 GLY A N 1
ATOM 573 C CA . GLY A 1 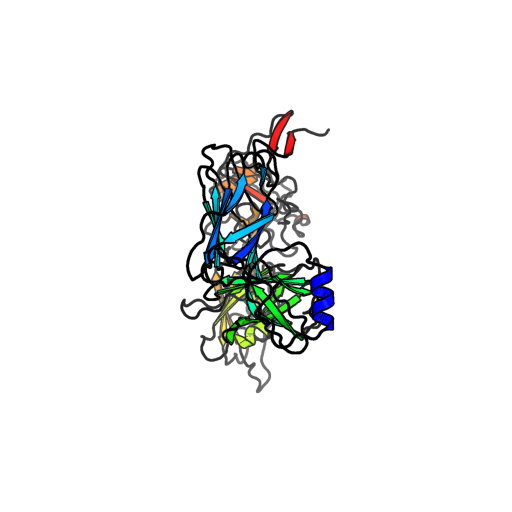79 ? -27.653 27.621 18.926 1.00 75.06 79 GLY A CA 1
ATOM 574 C C . GLY A 1 79 ? -26.246 28.045 18.528 1.00 75.06 79 GLY A C 1
ATOM 575 O O . GLY A 1 79 ? -25.270 27.301 18.587 1.00 75.06 79 GLY A O 1
ATOM 576 N N . THR A 1 80 ? -26.136 29.282 18.053 1.00 80.12 80 THR A N 1
ATOM 577 C CA . THR A 1 80 ? -24.880 29.850 17.559 1.00 80.12 80 THR A CA 1
ATOM 578 C C . THR A 1 80 ? -24.708 31.264 18.089 1.00 80.12 80 THR A C 1
ATOM 580 O O . THR A 1 80 ? -25.664 32.041 18.128 1.00 80.12 80 THR A O 1
ATOM 583 N N . THR A 1 81 ? -23.488 31.620 18.485 1.00 87.94 81 THR A N 1
ATOM 584 C CA . THR A 1 81 ? -23.201 32.968 18.986 1.00 87.94 81 THR A CA 1
ATOM 585 C C . THR A 1 81 ? -23.213 34.010 17.868 1.00 87.94 81 THR A C 1
ATOM 587 O O . THR A 1 81 ? -23.140 33.707 16.674 1.00 87.94 81 THR A O 1
ATOM 590 N N . GLN A 1 82 ? -23.231 35.283 18.265 1.00 86.62 82 GLN A N 1
ATOM 591 C CA . GLN A 1 82 ? -22.841 36.371 17.370 1.00 86.62 82 GLN A CA 1
ATOM 592 C C . GLN A 1 82 ? -21.345 36.289 17.021 1.00 86.62 82 GLN A C 1
ATOM 594 O O . GLN A 1 82 ? -20.596 35.495 17.596 1.00 86.62 82 GLN A O 1
ATOM 599 N N . ASP A 1 83 ? -20.930 37.100 16.049 1.00 88.81 83 ASP A N 1
ATOM 600 C CA . ASP A 1 83 ? -19.550 37.144 15.575 1.00 88.81 83 ASP A CA 1
ATOM 601 C C . ASP A 1 83 ? -18.592 37.681 16.644 1.00 88.81 83 ASP A C 1
ATOM 603 O O . ASP A 1 83 ? -18.727 38.807 17.121 1.00 88.81 83 ASP A O 1
ATOM 607 N N . ILE A 1 84 ? -17.572 36.889 16.963 1.00 89.62 84 ILE A N 1
ATOM 608 C CA . ILE A 1 84 ? -16.480 37.258 17.859 1.00 89.62 84 ILE A CA 1
ATOM 609 C C . ILE A 1 84 ? -15.258 37.580 17.003 1.00 89.62 84 ILE A C 1
ATOM 611 O O . ILE A 1 84 ? -14.731 36.715 16.309 1.00 89.62 84 ILE A O 1
ATOM 615 N N . ARG A 1 85 ? -14.786 38.827 17.030 1.00 87.00 85 ARG A N 1
ATOM 616 C CA . ARG A 1 85 ? -13.633 39.245 16.218 1.00 87.00 85 ARG A CA 1
ATOM 617 C C . ARG A 1 85 ? -12.326 38.674 16.780 1.00 87.00 85 ARG A C 1
ATOM 619 O O . ARG A 1 85 ? -11.955 38.981 17.914 1.00 87.00 85 ARG A O 1
ATOM 626 N N . ILE A 1 86 ? -11.612 37.890 15.973 1.00 88.50 86 ILE A N 1
ATOM 627 C CA . ILE A 1 86 ? -10.349 37.227 16.339 1.00 88.50 86 ILE A CA 1
ATOM 628 C C . ILE A 1 86 ? -9.124 37.784 15.605 1.00 88.50 86 ILE A C 1
ATOM 630 O O . ILE A 1 86 ? -8.001 37.606 16.076 1.00 88.50 86 ILE A O 1
ATOM 634 N N . ALA A 1 87 ? -9.320 38.500 14.501 1.00 84.00 87 ALA A N 1
ATOM 635 C CA . ALA A 1 87 ? -8.263 39.238 13.821 1.00 84.00 87 ALA A CA 1
ATOM 636 C C . ALA A 1 87 ? -8.794 40.556 13.252 1.00 84.00 87 ALA A C 1
ATOM 638 O O . ALA A 1 87 ? -9.996 40.667 13.004 1.00 84.00 87 ALA A O 1
ATOM 639 N N . SER A 1 88 ? -7.905 41.530 13.069 1.00 78.56 88 SER A N 1
ATOM 640 C CA . SER A 1 88 ? -8.218 42.824 12.455 1.00 78.56 88 SER A CA 1
ATOM 641 C C . SER A 1 88 ? -7.043 43.354 11.645 1.00 78.56 88 SER A C 1
ATOM 643 O O . SER A 1 88 ? -5.898 43.091 12.009 1.00 78.56 88 SER A O 1
ATOM 645 N N . GLU A 1 89 ? -7.329 44.184 10.644 1.00 68.69 89 GLU A N 1
ATOM 646 C CA . GLU A 1 89 ? -6.331 44.787 9.746 1.00 68.69 89 GLU A CA 1
ATOM 647 C C . GLU A 1 89 ? -5.215 45.540 10.493 1.00 68.69 89 GLU A C 1
ATOM 649 O O . GLU A 1 89 ? -4.034 45.312 10.256 1.00 68.69 89 GLU A O 1
ATOM 654 N N . GLU A 1 90 ? -5.567 46.368 11.479 1.00 64.31 90 GLU A N 1
ATOM 655 C CA . GLU A 1 90 ? -4.589 47.170 12.235 1.00 64.31 90 GLU A CA 1
ATOM 656 C C . GLU A 1 90 ? -3.810 46.371 13.297 1.00 64.31 90 GLU A C 1
ATOM 658 O O . GLU A 1 90 ? -2.797 46.835 13.818 1.00 64.31 90 GLU A O 1
ATOM 663 N N . GLY A 1 91 ? -4.307 45.188 13.672 1.00 62.66 91 GLY A N 1
ATOM 664 C CA . GLY A 1 91 ? -3.892 44.476 14.890 1.00 62.66 91 GLY A CA 1
ATOM 665 C C . GLY A 1 91 ? -3.425 43.038 14.678 1.00 62.66 91 GLY A C 1
ATOM 666 O O . GLY A 1 91 ? -3.054 42.374 15.649 1.00 62.66 91 GLY A O 1
ATOM 667 N N . GLY A 1 92 ? -3.470 42.547 13.438 1.00 73.44 92 GLY A N 1
ATOM 668 C CA . GLY A 1 92 ? -3.169 41.165 13.096 1.00 73.44 92 GLY A CA 1
ATOM 669 C C . GLY A 1 92 ? -4.120 40.162 13.759 1.00 73.44 92 GLY A C 1
ATOM 670 O O . GLY A 1 92 ? -5.195 40.495 14.271 1.00 73.44 92 GLY A O 1
ATOM 671 N N . THR A 1 93 ? -3.722 38.888 13.763 1.00 79.31 93 THR A N 1
ATOM 672 C CA . THR A 1 93 ? -4.480 37.842 14.467 1.00 79.31 93 THR A CA 1
ATOM 673 C C . THR A 1 93 ? -4.193 37.888 15.963 1.00 79.31 93 THR A C 1
ATOM 675 O O . THR A 1 93 ? -3.056 37.694 16.399 1.00 79.31 93 THR A O 1
ATOM 678 N N . LYS A 1 94 ? -5.235 38.083 16.778 1.00 74.12 94 LYS A N 1
ATOM 679 C CA . LYS A 1 94 ? -5.099 38.090 18.235 1.00 74.12 94 LYS A CA 1
ATOM 680 C C . LYS A 1 94 ? -4.815 36.676 18.725 1.00 74.12 94 LYS A C 1
ATOM 682 O O . LYS A 1 94 ? -5.636 35.775 18.582 1.00 74.12 94 LYS A O 1
ATOM 687 N N . ARG A 1 95 ? -3.670 36.495 19.387 1.00 72.81 95 ARG A N 1
ATOM 688 C CA . ARG A 1 95 ? -3.289 35.207 19.989 1.00 72.81 95 ARG A CA 1
ATOM 689 C C . ARG A 1 95 ? -4.289 34.733 21.050 1.00 72.81 95 ARG A C 1
ATOM 691 O O . ARG A 1 95 ? -4.472 33.531 21.214 1.00 72.81 95 ARG A O 1
ATOM 698 N N . ARG A 1 96 ? -4.918 35.666 21.772 1.00 75.44 96 ARG A N 1
ATOM 699 C CA . ARG A 1 96 ? -5.916 35.392 22.811 1.00 75.44 96 ARG A CA 1
ATOM 700 C C . ARG A 1 96 ? -6.986 36.482 22.829 1.00 75.44 96 ARG A C 1
ATOM 702 O O . ARG A 1 96 ? -6.659 37.666 22.835 1.00 75.44 96 ARG A O 1
ATOM 709 N N . VAL A 1 97 ? -8.249 36.075 22.858 1.00 80.94 97 VAL A N 1
ATOM 710 C CA . VAL A 1 97 ? -9.437 36.932 22.929 1.00 80.94 97 VAL A CA 1
ATOM 711 C C . VAL A 1 97 ? -10.256 36.500 24.137 1.00 80.94 97 VAL A C 1
ATOM 713 O O . VAL A 1 97 ? -10.547 35.320 24.293 1.00 80.94 97 VAL A O 1
ATOM 716 N N . GLN A 1 98 ? -10.620 37.440 25.003 1.00 79.44 98 GLN A N 1
ATOM 717 C CA . GLN A 1 98 ? -11.506 37.191 26.141 1.00 79.44 98 GLN A CA 1
ATOM 718 C C . GLN A 1 98 ? -12.771 38.016 25.954 1.00 79.44 98 GLN A C 1
ATOM 720 O O . GLN A 1 98 ? -12.693 39.213 25.680 1.00 79.44 98 GLN A O 1
ATOM 725 N N . THR A 1 99 ? -13.926 37.368 26.039 1.00 81.75 99 THR A N 1
ATOM 726 C CA . THR A 1 99 ? -15.224 38.005 25.806 1.00 81.75 99 THR A CA 1
ATOM 727 C C . THR A 1 99 ? -16.336 37.259 26.542 1.00 81.75 99 THR A C 1
ATOM 729 O O . THR A 1 99 ? -16.094 36.192 27.104 1.00 81.75 99 THR A O 1
ATOM 732 N N . SER A 1 100 ? -17.549 37.802 26.527 1.00 78.19 100 SER A N 1
ATOM 733 C CA . SER A 1 100 ? -18.755 37.106 26.979 1.00 78.19 100 SER A CA 1
ATOM 734 C C . SER A 1 100 ? -19.592 36.743 25.760 1.00 78.19 100 SER A C 1
ATOM 736 O O . SER A 1 100 ? -19.810 37.585 24.890 1.00 78.19 100 SER A O 1
ATOM 738 N N . ALA A 1 101 ? -20.048 35.495 25.682 1.00 79.44 101 ALA A N 1
ATOM 739 C CA . ALA A 1 101 ? -20.847 35.004 24.565 1.00 79.44 101 ALA A CA 1
ATOM 740 C C . ALA A 1 101 ? -22.160 34.379 25.051 1.00 79.44 101 ALA A C 1
ATOM 742 O O . ALA A 1 101 ? -22.273 33.955 26.203 1.00 79.44 101 ALA A O 1
ATOM 743 N N . ALA A 1 102 ? -23.158 34.333 24.166 1.00 78.19 102 ALA A N 1
ATOM 744 C CA . ALA A 1 102 ? -24.414 33.649 24.447 1.00 78.19 102 ALA A CA 1
ATOM 745 C C . ALA A 1 102 ? -24.166 32.164 24.756 1.00 78.19 102 ALA A C 1
ATOM 747 O O . ALA A 1 102 ? -23.266 31.546 24.183 1.00 78.19 102 ALA A O 1
ATOM 748 N N . ASP A 1 103 ? -24.973 31.610 25.657 1.00 74.81 103 ASP A N 1
ATOM 749 C CA . ASP A 1 103 ? -24.981 30.180 25.937 1.00 74.81 103 ASP A CA 1
ATOM 750 C C . ASP A 1 103 ? -25.484 29.430 24.697 1.00 74.81 103 ASP A C 1
ATOM 752 O O . ASP A 1 103 ? -26.598 29.677 24.239 1.00 74.81 103 ASP A O 1
ATOM 756 N N . VAL A 1 104 ? -24.649 28.563 24.126 1.00 74.75 104 VAL A N 1
ATOM 757 C CA . VAL A 1 104 ? -25.000 27.737 22.957 1.00 74.75 104 VAL A CA 1
ATOM 758 C C . VAL A 1 104 ? -25.156 26.263 23.325 1.00 74.75 104 VAL A C 1
ATOM 760 O O . VAL A 1 104 ? -25.205 25.411 22.443 1.00 74.75 104 VAL A O 1
ATOM 763 N N . GLY A 1 105 ? -25.217 25.939 24.619 1.00 64.50 105 GLY A N 1
ATOM 764 C CA . GLY A 1 105 ? -25.115 24.569 25.104 1.00 64.50 105 GLY A CA 1
ATOM 765 C C . GLY A 1 105 ? -23.728 23.955 24.856 1.00 64.50 105 GLY A C 1
ATOM 766 O O . GLY A 1 105 ? -22.743 24.674 24.645 1.00 64.50 105 GLY A O 1
ATOM 767 N N . PRO A 1 106 ? -23.612 22.614 24.907 1.00 64.56 106 PRO A N 1
ATOM 768 C CA . PRO A 1 106 ? -22.401 21.893 24.532 1.00 64.56 106 PRO A CA 1
ATOM 769 C C . PRO A 1 106 ? -21.846 22.342 23.177 1.00 64.56 106 PRO A C 1
ATOM 771 O O . PRO A 1 106 ? -22.531 22.280 22.161 1.00 64.56 106 PRO A O 1
ATOM 774 N N . LEU A 1 107 ? -20.588 22.785 23.175 1.00 69.25 107 LEU A N 1
ATOM 775 C CA . LEU A 1 107 ? -19.900 23.264 21.979 1.00 69.25 107 LEU A CA 1
ATOM 776 C C . LEU A 1 107 ? -19.578 22.093 21.038 1.00 69.25 107 LEU A C 1
ATOM 778 O O . LEU A 1 107 ? -18.979 21.115 21.477 1.00 69.25 107 LEU A O 1
ATOM 782 N N . GLU A 1 108 ? -19.910 22.211 19.755 1.00 69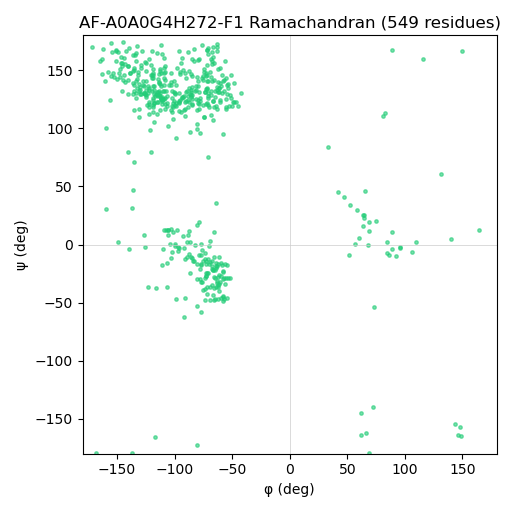.38 108 GLU A N 1
ATOM 783 C CA . GLU A 1 108 ? -19.726 21.153 18.747 1.00 69.38 108 GLU A CA 1
ATOM 784 C C . GLU A 1 108 ? -18.739 21.559 17.645 1.00 69.38 108 GLU A C 1
ATOM 786 O O . GLU A 1 108 ? -17.919 20.748 17.190 1.00 69.38 108 GLU A O 1
ATOM 791 N N . ALA A 1 109 ? -18.775 22.833 17.254 1.00 80.25 109 ALA A N 1
ATOM 792 C CA . ALA A 1 109 ? -17.960 23.386 16.183 1.00 80.25 109 ALA A CA 1
ATOM 793 C C . ALA A 1 109 ? -17.648 24.874 16.402 1.00 80.25 109 ALA A C 1
ATOM 795 O O . ALA A 1 109 ? -18.247 25.561 17.236 1.00 80.25 109 ALA A O 1
ATOM 796 N N . VAL A 1 110 ? -16.699 25.381 15.620 1.00 89.31 110 VAL A N 1
ATOM 797 C CA . VAL A 1 110 ? -16.466 26.812 15.430 1.00 89.31 110 VAL A CA 1
ATOM 798 C C . VAL A 1 110 ? -16.517 27.138 13.946 1.00 89.31 110 VAL A C 1
ATOM 800 O O . VAL A 1 110 ? -15.883 26.467 13.135 1.00 89.31 110 VAL A O 1
ATOM 803 N N . ILE A 1 111 ? -17.249 28.188 13.590 1.00 89.00 111 ILE A N 1
ATOM 804 C CA . ILE A 1 111 ? -17.277 28.715 12.223 1.00 89.00 111 ILE A CA 1
ATOM 805 C C . ILE A 1 111 ? -16.399 29.953 12.197 1.00 89.00 111 ILE A C 1
ATOM 807 O O . ILE A 1 111 ? -16.606 30.874 12.986 1.00 89.00 111 ILE A O 1
ATOM 811 N N . VAL A 1 112 ? -15.436 29.991 11.286 1.00 91.38 112 VAL A N 1
ATOM 812 C CA . VAL A 1 112 ? -14.553 31.139 11.093 1.00 91.38 112 VAL A CA 1
ATOM 813 C C . VAL A 1 112 ? -14.831 31.751 9.734 1.00 91.38 112 VAL A C 1
ATOM 815 O O . VAL A 1 112 ? -14.907 31.036 8.738 1.00 91.38 112 VAL A O 1
ATOM 818 N N . ARG A 1 113 ? -14.983 33.073 9.691 1.00 89.69 113 ARG A N 1
ATOM 819 C CA . ARG A 1 113 ? -15.231 33.830 8.464 1.00 89.69 113 ARG A CA 1
ATOM 820 C C . ARG A 1 113 ? -14.302 35.033 8.349 1.00 89.69 113 ARG A C 1
ATOM 822 O O . ARG A 1 113 ? -14.013 35.682 9.350 1.00 89.69 113 ARG A O 1
ATOM 829 N N . SER A 1 114 ? -13.905 35.361 7.129 1.00 85.69 114 SER A N 1
ATOM 830 C CA . SER A 1 114 ? -13.234 36.611 6.769 1.00 85.69 114 SER A CA 1
ATOM 831 C C . SER A 1 114 ? -14.190 37.472 5.947 1.00 85.69 114 SER A C 1
ATOM 833 O O . SER A 1 114 ? -14.986 36.952 5.164 1.00 85.69 114 SER A O 1
ATOM 835 N N . ASP A 1 115 ? -14.142 38.787 6.143 1.00 80.31 115 ASP A N 1
ATOM 836 C CA . ASP A 1 115 ? -14.878 39.752 5.323 1.00 80.31 115 ASP A CA 1
ATOM 837 C C . ASP A 1 115 ? -14.027 40.399 4.218 1.00 80.31 115 ASP A C 1
ATOM 839 O O . ASP A 1 115 ? -14.477 41.356 3.576 1.00 80.31 115 ASP A O 1
ATOM 843 N N . SER A 1 116 ? -12.829 39.862 3.951 1.00 71.38 116 SER A N 1
ATOM 844 C CA . SER A 1 116 ? -11.941 40.415 2.932 1.00 71.38 116 SER A CA 1
ATOM 845 C C . SER A 1 116 ? -12.585 40.430 1.551 1.00 71.38 116 SER A C 1
ATOM 847 O O . SER A 1 116 ? -13.081 39.419 1.050 1.00 71.38 116 SER A O 1
ATOM 849 N N . LYS A 1 117 ? -12.505 41.588 0.895 1.00 67.12 117 LYS A N 1
ATOM 850 C CA . LYS A 1 117 ? -12.829 41.747 -0.530 1.00 67.12 117 LYS A CA 1
ATOM 851 C C . LYS A 1 117 ? -11.586 41.705 -1.418 1.00 67.12 117 LYS A C 1
ATOM 853 O O . LYS A 1 117 ? -11.717 41.736 -2.642 1.00 67.12 117 LYS A O 1
ATOM 858 N N . ASP A 1 118 ? -10.402 41.651 -0.814 1.00 68.19 118 ASP A N 1
ATOM 859 C CA . ASP A 1 118 ? -9.136 41.558 -1.524 1.00 68.19 118 ASP A CA 1
ATOM 860 C C . ASP A 1 118 ? -8.828 40.092 -1.864 1.00 68.19 118 ASP A C 1
ATOM 862 O O . ASP A 1 118 ? -8.865 39.210 -1.007 1.00 68.19 118 ASP A O 1
ATOM 866 N N . LYS A 1 119 ? -8.524 39.831 -3.139 1.00 64.75 119 LYS A N 1
ATOM 867 C CA . LYS A 1 119 ? -8.177 38.496 -3.641 1.00 64.75 119 LYS A CA 1
ATOM 868 C C . LYS A 1 119 ? -6.787 38.036 -3.203 1.00 64.75 119 LYS A C 1
ATOM 870 O O . LYS A 1 119 ? -6.510 36.851 -3.334 1.00 64.75 119 LYS A O 1
ATOM 875 N N . ALA A 1 120 ? -5.937 38.953 -2.744 1.00 62.38 120 ALA A N 1
ATOM 876 C CA . ALA A 1 120 ? -4.602 38.660 -2.231 1.00 62.38 120 ALA A CA 1
ATOM 877 C C . ALA A 1 120 ? -4.578 38.421 -0.710 1.00 62.38 120 ALA A C 1
ATOM 879 O O . ALA A 1 120 ? -3.524 38.123 -0.153 1.00 62.38 120 ALA A O 1
ATOM 880 N N . ALA A 1 121 ? -5.722 38.563 -0.035 1.00 65.75 121 ALA A N 1
ATOM 881 C CA . ALA A 1 121 ? -5.846 38.383 1.401 1.00 65.75 121 ALA A CA 1
ATOM 882 C C . ALA A 1 121 ? -6.145 36.925 1.748 1.00 65.75 121 ALA A C 1
ATOM 884 O O . ALA A 1 121 ? -7.206 36.402 1.392 1.00 65.75 121 ALA A O 1
ATOM 885 N N . HIS A 1 122 ? -5.239 36.302 2.495 1.00 73.50 122 HIS A N 1
ATOM 886 C CA . HIS A 1 122 ? -5.377 34.924 2.943 1.00 73.50 122 HIS A CA 1
ATOM 887 C C . HIS A 1 122 ? -5.223 34.859 4.457 1.00 73.50 122 HIS A C 1
ATOM 889 O O . HIS A 1 122 ? -4.265 35.386 5.020 1.00 73.50 122 HIS A O 1
ATOM 895 N N . TRP A 1 123 ? -6.164 34.200 5.132 1.00 82.88 123 TRP A N 1
ATOM 896 C CA . TRP A 1 123 ? -6.068 33.959 6.567 1.00 82.88 123 TRP A CA 1
ATOM 897 C C . TRP A 1 123 ? -6.129 32.471 6.879 1.00 82.88 123 TRP A C 1
ATOM 899 O O . TRP A 1 123 ? -7.012 31.752 6.409 1.00 82.88 123 TRP A O 1
ATOM 909 N N . ARG A 1 124 ? -5.206 32.011 7.729 1.00 81.25 124 ARG A N 1
ATOM 910 C CA . ARG A 1 124 ? -5.123 30.611 8.139 1.00 81.25 124 ARG A CA 1
ATOM 911 C C . ARG A 1 124 ? -4.717 30.467 9.598 1.00 81.25 124 ARG A C 1
ATOM 913 O O . ARG A 1 124 ? -3.802 31.131 10.090 1.00 81.25 124 ARG A O 1
ATOM 920 N N . CYS A 1 125 ? -5.342 29.514 10.279 1.00 77.25 125 CYS A N 1
ATOM 921 C CA . CYS A 1 125 ? -4.925 29.062 11.600 1.00 77.25 125 CYS A CA 1
ATOM 922 C C . CYS A 1 125 ? -4.366 27.638 11.561 1.00 77.25 125 CYS A C 1
ATOM 924 O O . CYS A 1 125 ? -4.530 26.908 10.590 1.00 77.25 125 CYS A O 1
ATOM 926 N N . LYS A 1 126 ? -3.665 27.257 12.630 1.00 71.88 126 LYS A N 1
ATOM 927 C CA . LYS A 1 126 ? -3.241 25.887 12.935 1.00 71.88 126 LYS A CA 1
ATOM 928 C C . LYS A 1 126 ? -4.196 25.248 13.941 1.00 71.88 126 LYS A C 1
ATOM 930 O O . LYS A 1 126 ? -4.626 24.113 13.764 1.00 71.88 126 LYS A O 1
ATOM 935 N N . THR A 1 127 ? -4.526 25.979 15.003 1.00 77.12 127 THR A N 1
ATOM 936 C CA . THR A 1 127 ? -5.459 25.531 16.044 1.00 77.12 127 THR A CA 1
ATOM 937 C C . THR A 1 127 ? -6.231 26.707 16.616 1.00 77.12 127 THR A C 1
ATOM 939 O O . THR A 1 127 ? -5.655 27.780 16.821 1.00 77.12 127 THR A O 1
ATOM 942 N N . ILE A 1 128 ? -7.496 26.469 16.945 1.00 82.38 128 ILE A N 1
ATOM 943 C CA . ILE A 1 128 ? -8.321 27.360 17.758 1.00 82.38 128 ILE A CA 1
ATOM 944 C C . ILE A 1 128 ? -8.677 26.613 19.039 1.00 82.38 128 ILE A C 1
ATOM 946 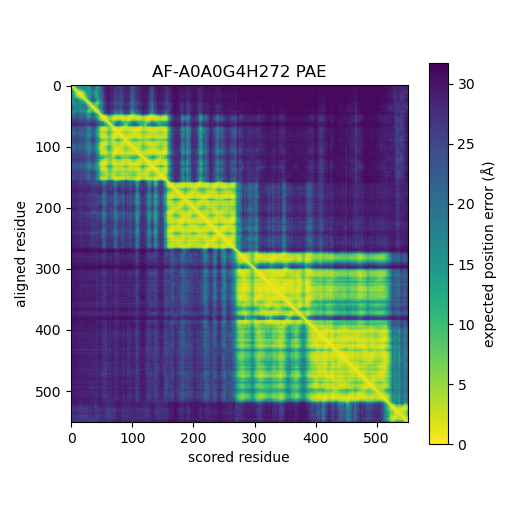O O . ILE A 1 128 ? -9.157 25.485 18.978 1.00 82.38 128 ILE A O 1
ATOM 950 N N . THR A 1 129 ? -8.457 27.230 20.192 1.00 76.50 129 THR A N 1
ATOM 951 C CA . THR A 1 129 ? -8.837 26.662 21.486 1.00 76.50 129 THR A CA 1
ATOM 952 C C . THR A 1 129 ? -9.833 27.589 22.162 1.00 76.50 129 THR A C 1
ATOM 954 O O . THR A 1 129 ? -9.554 28.764 22.355 1.00 76.50 129 THR A O 1
ATOM 957 N N . VAL A 1 130 ? -10.997 27.075 22.530 1.00 80.88 130 VAL A N 1
ATOM 958 C CA . VAL A 1 130 ? -12.063 27.811 23.205 1.00 80.88 130 VAL A CA 1
ATOM 959 C C . VAL A 1 130 ? -12.176 27.295 24.633 1.00 80.88 130 VAL A C 1
ATOM 961 O O . VAL A 1 130 ? -12.432 26.118 24.848 1.00 80.88 130 VAL A O 1
ATOM 964 N N . PHE A 1 131 ? -11.997 28.159 25.621 1.00 73.50 131 PHE A N 1
ATOM 965 C CA . PHE A 1 131 ? -12.378 27.909 27.002 1.00 73.50 131 PHE A CA 1
ATOM 966 C C . PHE A 1 131 ? -13.789 28.441 27.222 1.00 73.50 131 PHE A C 1
ATOM 968 O O . PHE A 1 131 ? -14.005 29.648 27.117 1.00 73.50 131 PHE A O 1
ATOM 975 N N . SER A 1 132 ? -14.729 27.553 27.519 1.00 69.94 132 SER A N 1
ATOM 976 C CA . SER A 1 132 ? -16.114 27.885 27.863 1.00 69.94 132 SER A CA 1
ATOM 977 C C . SER A 1 132 ? -16.641 26.851 28.861 1.00 69.94 132 SER A C 1
ATOM 979 O O . SER A 1 132 ? -16.155 25.721 28.870 1.00 69.94 132 SER A O 1
ATOM 981 N N . TYR A 1 133 ? -17.585 27.212 29.734 1.00 56.50 133 TYR A N 1
ATOM 982 C CA . TYR A 1 133 ? -18.107 26.325 30.796 1.00 56.50 133 TYR A CA 1
ATOM 983 C C . TYR A 1 133 ? -17.008 25.590 31.589 1.00 56.50 133 TYR A C 1
ATOM 985 O O . TYR A 1 133 ? -17.114 24.397 31.865 1.00 56.50 133 TYR A O 1
ATOM 993 N N . TYR A 1 134 ? -15.912 26.285 31.913 1.00 52.56 134 TYR A N 1
ATOM 994 C CA . TYR A 1 134 ? -14.755 25.729 32.638 1.00 52.56 134 TYR A CA 1
ATOM 995 C C . TYR A 1 134 ? -13.998 24.610 31.915 1.00 52.56 134 TYR A C 1
ATOM 997 O O . TYR A 1 134 ? -13.184 23.912 32.521 1.00 52.56 134 TYR A O 1
ATOM 1005 N N . ARG A 1 135 ? -14.212 24.449 30.609 1.00 49.16 135 ARG A N 1
ATOM 1006 C CA . ARG A 1 135 ? -13.576 23.416 29.801 1.00 49.16 135 ARG A CA 1
ATOM 1007 C C . ARG A 1 135 ? -12.911 24.012 28.569 1.00 49.16 135 ARG A C 1
ATOM 1009 O O . ARG A 1 135 ? -13.443 24.905 27.919 1.00 49.16 135 ARG A O 1
ATOM 1016 N N . TRP A 1 136 ? -11.742 23.474 28.239 1.00 57.84 136 TRP A N 1
ATOM 1017 C CA . TRP A 1 136 ? -11.056 23.763 26.986 1.00 57.84 136 TRP A CA 1
ATOM 1018 C C . TRP A 1 136 ? -11.564 22.842 25.874 1.00 57.84 136 TRP A C 1
ATOM 1020 O O . TRP A 1 136 ? -11.661 21.623 26.037 1.00 57.84 136 TRP A O 1
ATOM 1030 N N . PHE A 1 137 ? -11.860 23.443 24.733 1.00 66.75 137 PHE A N 1
ATOM 1031 C CA . PHE A 1 137 ? -12.300 22.813 23.502 1.00 66.75 137 PHE A CA 1
ATOM 1032 C C . PHE A 1 137 ? -11.308 23.187 22.411 1.00 66.75 137 PHE A C 1
ATOM 1034 O O . PHE A 1 137 ? -11.069 24.366 22.180 1.00 66.75 137 PHE A O 1
ATOM 1041 N N . GLN A 1 138 ? -10.699 22.206 21.759 1.00 69.62 138 GLN A N 1
ATOM 1042 C CA . GLN A 1 138 ? -9.701 22.459 20.726 1.00 69.62 138 GLN A CA 1
ATOM 1043 C C . GLN A 1 138 ? -10.275 22.118 19.355 1.00 69.62 138 GLN A C 1
ATOM 1045 O O . GLN A 1 138 ? -10.970 21.120 19.208 1.00 69.62 138 GLN A O 1
ATOM 1050 N N . PHE A 1 139 ? -9.935 22.919 18.355 1.00 78.00 139 PHE A N 1
ATOM 1051 C CA . PHE A 1 139 ? -10.346 22.790 16.963 1.00 78.00 139 PHE A CA 1
ATOM 1052 C C . PHE A 1 139 ? -9.095 22.858 16.084 1.00 78.00 139 PHE A C 1
ATOM 1054 O O . PHE A 1 139 ? -8.236 23.727 16.269 1.00 78.00 139 PHE A O 1
ATOM 1061 N N . GLY A 1 140 ? -8.942 21.892 15.181 1.00 68.06 140 GLY A N 1
ATOM 1062 C CA . GLY A 1 140 ? -7.843 21.844 14.218 1.00 68.06 140 GLY A CA 1
ATOM 1063 C C . GLY A 1 140 ? -8.238 22.581 12.949 1.00 68.06 140 GLY A C 1
ATOM 1064 O O . GLY A 1 140 ? -9.250 22.240 12.349 1.00 68.06 140 GLY A O 1
ATOM 1065 N N . CYS A 1 141 ? -7.451 23.577 12.551 1.00 76.81 141 CYS A N 1
ATOM 1066 C CA . CYS A 1 141 ? -7.722 24.337 11.338 1.00 76.81 141 CYS A CA 1
ATOM 1067 C C . CYS A 1 141 ? -7.061 23.659 10.135 1.00 76.81 141 CYS A C 1
ATOM 1069 O O . CYS A 1 141 ? -5.848 23.437 10.137 1.00 76.81 141 CYS A O 1
ATOM 1071 N N . THR A 1 142 ? -7.847 23.347 9.112 1.00 71.31 142 THR A N 1
ATOM 1072 C CA . THR A 1 142 ? -7.378 22.720 7.867 1.00 71.31 142 THR A CA 1
ATOM 1073 C C . THR A 1 142 ? -7.351 23.697 6.700 1.00 71.31 142 THR A C 1
ATOM 1075 O O . THR A 1 142 ? -6.410 23.669 5.901 1.00 71.31 142 THR A O 1
ATOM 1078 N N . ASP A 1 143 ? -8.327 24.598 6.664 1.00 79.88 143 ASP A N 1
ATOM 1079 C CA . ASP A 1 143 ? -8.667 25.428 5.515 1.00 79.88 143 ASP A CA 1
ATOM 1080 C C . ASP A 1 143 ? -7.981 26.800 5.538 1.00 79.88 143 ASP A C 1
ATOM 1082 O O . ASP A 1 143 ? -7.517 27.286 6.574 1.00 79.88 143 ASP A O 1
ATOM 1086 N N . GLU A 1 144 ? -7.914 27.423 4.363 1.00 80.94 144 GLU A N 1
ATOM 1087 C CA . GLU A 1 144 ? -7.450 28.795 4.167 1.00 80.94 144 GLU A CA 1
ATOM 1088 C C . GLU A 1 144 ? -8.631 29.675 3.741 1.00 80.94 144 GLU A C 1
ATOM 1090 O O . GLU A 1 144 ? -9.346 29.366 2.780 1.00 80.94 144 GLU A O 1
ATOM 1095 N N . LEU A 1 145 ? -8.851 30.767 4.476 1.00 80.38 145 LEU A N 1
ATOM 1096 C CA . LEU A 1 145 ? -9.908 31.725 4.178 1.00 80.38 145 LEU A CA 1
ATOM 1097 C C . LEU A 1 145 ? -9.411 32.752 3.167 1.00 80.38 145 LEU A C 1
ATOM 1099 O O . LEU A 1 145 ? -8.372 33.376 3.378 1.00 80.38 145 LEU A O 1
ATOM 1103 N N . SER A 1 146 ? -10.180 32.942 2.098 1.00 79.12 146 SER A N 1
ATOM 1104 C CA . SER A 1 146 ? -9.899 33.891 1.017 1.00 79.12 146 SER A CA 1
ATOM 1105 C C . SER A 1 146 ? -11.199 34.500 0.483 1.00 79.12 146 SER A C 1
ATOM 1107 O O . SER A 1 146 ? -12.289 34.033 0.813 1.00 79.12 146 SER A O 1
ATOM 1109 N N . ALA A 1 147 ? -11.116 35.479 -0.422 1.00 74.50 147 ALA A N 1
ATOM 1110 C CA . ALA A 1 147 ? -12.301 36.018 -1.100 1.00 74.50 147 ALA A CA 1
ATOM 1111 C C . ALA A 1 147 ? -13.108 34.952 -1.887 1.00 74.50 147 ALA A C 1
ATOM 1113 O O . ALA A 1 147 ? -14.301 35.140 -2.123 1.00 74.50 147 ALA A O 1
ATOM 1114 N N . ALA A 1 148 ? -12.483 33.839 -2.297 1.00 74.81 148 ALA A N 1
ATOM 1115 C CA . ALA A 1 148 ? -13.155 32.720 -2.971 1.00 74.81 148 ALA A CA 1
ATOM 1116 C C . ALA A 1 148 ? -13.748 31.690 -1.988 1.00 74.81 148 ALA A C 1
ATOM 1118 O O . ALA A 1 148 ? -14.705 30.994 -2.324 1.00 74.81 148 ALA A O 1
ATOM 1119 N N . SER A 1 149 ? -13.194 31.614 -0.778 1.00 78.88 149 SER A N 1
ATOM 1120 C CA . SER A 1 149 ? -13.569 30.692 0.300 1.00 78.88 149 SER A CA 1
ATOM 1121 C C . SER A 1 149 ? -13.655 31.455 1.634 1.00 78.88 149 SER A C 1
ATOM 1123 O O . SER A 1 149 ? -12.784 31.305 2.491 1.00 78.88 149 SER A O 1
ATOM 1125 N N . PRO A 1 150 ? -14.670 32.321 1.832 1.00 83.44 150 PRO A N 1
ATOM 1126 C CA . PRO A 1 150 ? -14.658 33.307 2.917 1.00 83.44 150 PRO A CA 1
ATOM 1127 C C . PRO A 1 150 ? -14.989 32.726 4.295 1.00 83.44 150 PRO A C 1
ATOM 1129 O O . PRO A 1 150 ? -14.849 33.429 5.294 1.00 83.44 150 PRO A O 1
ATOM 1132 N N . SER A 1 151 ? -15.433 31.470 4.385 1.00 87.12 151 SER A N 1
ATOM 1133 C CA . SER A 1 151 ? -15.779 30.822 5.653 1.00 87.12 151 SER A CA 1
ATOM 1134 C C . SER A 1 151 ? -15.409 29.343 5.682 1.00 87.12 151 SER A C 1
ATOM 1136 O O . SER A 1 151 ? -15.557 28.659 4.672 1.00 87.12 151 SER A O 1
ATOM 1138 N N . ALA A 1 152 ? -15.024 28.851 6.857 1.00 82.12 152 ALA A N 1
ATOM 1139 C CA . ALA A 1 152 ? -14.746 27.445 7.133 1.00 82.12 152 ALA A CA 1
ATOM 1140 C C . ALA A 1 152 ? -15.321 27.047 8.498 1.00 82.12 152 ALA A C 1
ATOM 1142 O O . ALA A 1 152 ? -15.373 27.861 9.423 1.00 82.12 152 ALA A O 1
ATOM 1143 N N . GLU A 1 153 ? -15.745 25.793 8.623 1.00 85.00 153 GLU A N 1
ATOM 1144 C CA . GLU A 1 153 ? -16.285 25.222 9.855 1.00 85.00 153 GLU A CA 1
ATOM 1145 C C . GLU A 1 153 ? -15.346 24.138 10.386 1.00 85.00 153 GLU A C 1
ATOM 1147 O O . GLU A 1 153 ? -14.965 23.217 9.666 1.00 85.00 153 GLU A O 1
ATOM 1152 N N . TYR A 1 154 ? -14.987 24.237 11.664 1.00 77.44 154 TYR A N 1
ATOM 1153 C CA . TYR A 1 154 ? -14.081 23.313 12.331 1.00 77.44 154 TYR A CA 1
ATOM 1154 C C . TYR A 1 154 ? -14.801 22.627 13.489 1.00 77.44 154 TYR A C 1
ATOM 1156 O O . TYR A 1 154 ? -15.237 23.279 14.435 1.00 77.44 154 TYR A O 1
ATOM 1164 N N . THR A 1 155 ? -14.898 21.300 13.444 1.00 67.81 155 THR A N 1
ATOM 1165 C CA . THR A 1 155 ? -15.495 20.492 14.525 1.00 67.81 155 THR A CA 1
ATOM 1166 C C . THR A 1 155 ? -14.480 20.166 15.624 1.00 67.81 155 THR A C 1
ATOM 1168 O O . THR A 1 155 ? -13.271 20.212 15.382 1.00 67.81 155 THR A O 1
ATOM 1171 N N . LEU A 1 156 ? -14.948 19.816 16.827 1.00 60.72 156 LEU A N 1
ATOM 1172 C CA . LEU A 1 156 ? -14.085 19.481 17.967 1.00 60.72 156 LEU A CA 1
ATOM 1173 C C . LEU A 1 156 ? -12.985 18.462 17.623 1.00 60.72 156 LEU A C 1
ATOM 1175 O O . LEU A 1 156 ? -13.247 17.304 17.285 1.00 60.72 156 LEU A O 1
ATOM 1179 N N . SER A 1 157 ? -11.735 18.853 17.858 1.00 50.47 157 SER A N 1
ATOM 1180 C CA . SER A 1 157 ? -10.584 17.957 17.934 1.00 50.47 157 SER A CA 1
ATOM 1181 C C . SER A 1 157 ? -10.649 17.120 19.216 1.00 50.47 157 SER A C 1
ATOM 1183 O O . SER A 1 157 ? -9.902 17.339 20.163 1.00 50.47 157 SER A O 1
ATOM 1185 N N . GLY A 1 158 ? -11.531 16.119 19.224 1.00 52.50 158 GLY A N 1
ATOM 1186 C CA . GLY A 1 158 ? -11.542 14.993 20.159 1.00 52.50 158 GLY A CA 1
ATOM 1187 C C . GLY A 1 158 ? -12.203 15.226 21.520 1.00 52.50 158 GLY A C 1
ATOM 1188 O O . GLY A 1 158 ? -11.661 15.906 22.388 1.00 52.50 158 GLY A O 1
ATOM 1189 N N . SER A 1 159 ? -13.322 14.539 21.774 1.00 56.31 159 SER A N 1
ATOM 1190 C CA . SER A 1 159 ? -13.856 14.419 23.138 1.00 56.31 159 SER A CA 1
ATOM 1191 C C . SER A 1 159 ? -14.612 13.136 23.471 1.00 56.31 159 SER A C 1
ATOM 1193 O O . SER A 1 159 ? -15.066 13.022 24.608 1.00 56.31 159 SER A O 1
ATOM 1195 N N . GLU A 1 160 ? -14.723 12.167 22.564 1.00 67.25 160 GLU A N 1
ATOM 1196 C CA . GLU A 1 160 ? -15.322 10.873 22.901 1.00 67.25 160 GLU A CA 1
ATOM 1197 C C . GLU A 1 160 ? -14.243 9.968 23.523 1.00 67.25 160 GLU A C 1
ATOM 1199 O O . GLU A 1 160 ? -13.159 9.834 22.935 1.00 67.25 160 GLU A O 1
ATOM 1204 N N . PRO A 1 161 ? -14.462 9.417 24.733 1.00 74.62 161 PRO A N 1
ATOM 1205 C CA . PRO A 1 161 ? -13.517 8.499 25.343 1.00 74.62 161 PRO A CA 1
ATOM 1206 C C . PRO A 1 161 ? -13.674 7.102 24.734 1.00 74.62 161 PRO A C 1
ATOM 1208 O O . PRO A 1 161 ? -14.773 6.554 24.657 1.00 74.62 161 PRO A O 1
ATOM 1211 N N . TYR A 1 162 ? -12.542 6.531 24.342 1.00 81.81 162 TYR A N 1
ATOM 1212 C CA . TYR A 1 162 ? -12.417 5.169 23.849 1.00 81.81 162 TYR A CA 1
ATOM 1213 C C . TYR A 1 162 ? -11.559 4.368 24.829 1.00 81.81 162 TYR A C 1
ATOM 1215 O O . TYR A 1 162 ? -10.471 4.804 25.218 1.00 81.81 162 TYR A O 1
ATOM 1223 N N . GLU A 1 163 ? -12.038 3.192 25.218 1.00 90.12 163 GLU A N 1
ATOM 1224 C CA . GLU A 1 163 ? -11.225 2.162 25.855 1.00 90.12 163 GLU A CA 1
ATOM 1225 C C . GLU A 1 163 ? -10.666 1.264 24.750 1.00 90.12 163 GLU A C 1
ATOM 1227 O O . GLU A 1 163 ? -11.404 0.542 24.078 1.00 90.12 163 GLU A O 1
ATOM 1232 N N . VAL A 1 164 ? -9.359 1.352 24.536 1.00 93.06 164 VAL A N 1
ATOM 1233 C CA . VAL A 1 164 ? -8.618 0.570 23.550 1.00 93.06 164 VAL A CA 1
ATOM 1234 C C . VAL A 1 164 ? -7.949 -0.588 24.267 1.00 93.06 164 VAL A C 1
ATOM 1236 O O . VAL A 1 164 ? -7.289 -0.396 25.284 1.00 93.06 164 VAL A O 1
ATOM 1239 N N . THR A 1 165 ? -8.114 -1.792 23.743 1.00 90.50 165 THR A N 1
ATOM 1240 C CA . THR A 1 165 ? -7.346 -2.964 24.166 1.00 90.50 165 THR A CA 1
ATOM 1241 C C . THR A 1 165 ? -6.569 -3.451 22.962 1.00 90.50 165 THR A C 1
ATOM 1243 O O . THR A 1 165 ? -7.184 -3.773 21.950 1.00 90.50 165 THR A O 1
ATOM 1246 N N . ILE A 1 166 ? -5.244 -3.442 23.049 1.00 92.75 166 ILE A N 1
ATOM 1247 C CA . ILE A 1 166 ? -4.356 -3.964 22.010 1.00 92.75 166 ILE A CA 1
ATOM 1248 C C . ILE A 1 166 ? -3.693 -5.236 22.527 1.00 92.75 166 ILE A C 1
ATOM 1250 O O . ILE A 1 166 ? -3.202 -5.255 23.656 1.00 92.75 166 ILE A O 1
ATOM 1254 N N . GLU A 1 167 ? -3.706 -6.285 21.713 1.00 89.12 167 GLU A N 1
ATOM 1255 C CA . GLU A 1 167 ? -3.155 -7.598 22.044 1.00 89.12 167 GLU A CA 1
ATOM 1256 C C . GLU A 1 167 ? -1.984 -7.908 21.114 1.00 89.12 167 GLU A C 1
ATOM 1258 O O . GLU A 1 167 ? -2.123 -7.890 19.887 1.00 89.12 167 GLU A O 1
ATOM 1263 N N . THR A 1 168 ? -0.821 -8.163 21.709 1.00 86.25 168 THR A N 1
ATOM 1264 C CA . THR A 1 168 ? 0.346 -8.692 21.001 1.00 86.25 168 THR A CA 1
ATOM 1265 C C . THR A 1 168 ? 0.338 -10.213 21.042 1.00 86.25 168 THR A C 1
ATOM 1267 O O . THR A 1 168 ? -0.122 -10.819 22.012 1.00 86.25 168 THR A O 1
ATOM 1270 N N . ASP A 1 169 ? 0.855 -10.829 19.982 1.00 83.00 169 ASP A N 1
ATOM 1271 C CA . ASP A 1 169 ? 0.976 -12.287 19.910 1.00 83.00 169 ASP A CA 1
ATOM 1272 C C . ASP A 1 169 ? 2.011 -12.836 20.907 1.00 83.00 169 ASP A C 1
ATOM 1274 O O . ASP A 1 169 ? 2.865 -12.099 21.399 1.00 83.00 169 ASP A O 1
ATOM 1278 N N . GLY A 1 170 ? 1.913 -14.127 21.233 1.00 76.06 170 GLY A N 1
ATOM 1279 C CA . GLY A 1 170 ? 2.775 -14.813 22.197 1.00 76.06 170 GLY A CA 1
ATOM 1280 C C . GLY A 1 170 ? 4.204 -15.099 21.725 1.00 76.06 170 GLY A C 1
ATOM 1281 O O . GLY A 1 170 ? 5.000 -15.558 22.540 1.00 76.06 170 GLY A O 1
ATOM 1282 N N . ASP A 1 171 ? 4.539 -14.854 20.455 1.00 76.94 171 ASP A N 1
ATOM 1283 C CA . ASP A 1 171 ? 5.909 -14.980 19.946 1.00 76.94 171 ASP A CA 1
ATOM 1284 C C . ASP A 1 171 ? 6.867 -14.019 20.670 1.00 76.94 171 ASP A C 1
ATOM 1286 O O . ASP A 1 171 ? 6.574 -12.832 20.809 1.00 76.94 171 ASP A O 1
ATOM 1290 N N . ASP A 1 172 ? 8.044 -14.500 21.081 1.00 77.44 172 ASP A N 1
ATOM 1291 C CA . ASP A 1 172 ? 9.050 -13.729 21.831 1.00 77.44 172 ASP A CA 1
ATOM 1292 C C . ASP A 1 172 ? 9.504 -12.428 21.129 1.00 77.44 172 ASP A C 1
ATOM 1294 O O . ASP A 1 172 ? 10.082 -11.546 21.769 1.00 77.44 172 ASP A O 1
ATOM 1298 N N . LYS A 1 173 ? 9.243 -12.279 19.825 1.00 81.62 173 LYS A N 1
ATOM 1299 C CA . LYS A 1 173 ? 9.535 -11.081 19.023 1.00 81.62 173 LYS A CA 1
ATOM 1300 C C . LYS A 1 173 ? 8.309 -10.222 18.713 1.00 81.62 173 LYS A C 1
ATOM 1302 O O . LYS A 1 173 ? 8.454 -9.205 18.051 1.00 81.62 173 LYS A O 1
ATOM 1307 N N . ALA A 1 174 ? 7.114 -10.590 19.166 1.00 82.38 174 ALA A N 1
ATOM 1308 C CA . ALA A 1 174 ? 5.878 -9.866 18.862 1.00 82.38 174 ALA A CA 1
ATOM 1309 C C . ALA A 1 174 ? 5.778 -8.484 19.536 1.00 82.38 174 ALA A C 1
ATOM 1311 O O . ALA A 1 174 ? 4.921 -7.674 19.171 1.00 82.38 174 ALA A O 1
ATOM 1312 N N . GLY A 1 175 ? 6.623 -8.214 20.534 1.00 87.44 175 GLY A N 1
ATOM 1313 C CA . GLY A 1 175 ? 6.699 -6.923 21.212 1.00 87.44 175 GLY A CA 1
ATOM 1314 C C . GLY A 1 175 ? 7.419 -5.842 20.404 1.00 87.44 175 GLY A C 1
ATOM 1315 O O . GLY A 1 175 ? 8.022 -6.105 19.378 1.00 87.44 175 GLY A O 1
ATOM 1316 N N . THR A 1 176 ? 7.370 -4.610 20.903 1.00 89.62 176 THR A N 1
ATOM 1317 C CA . THR A 1 176 ? 8.138 -3.469 20.385 1.00 89.62 176 THR A CA 1
ATOM 1318 C C . THR A 1 176 ? 8.481 -2.528 21.532 1.00 89.62 176 THR A C 1
ATOM 1320 O O . THR A 1 176 ? 7.709 -2.380 22.472 1.00 89.62 176 THR A O 1
ATOM 1323 N N . GLN A 1 177 ? 9.624 -1.866 21.475 1.00 86.56 177 GLN A N 1
ATOM 1324 C CA . GLN A 1 177 ? 9.994 -0.692 22.266 1.00 86.56 177 GLN A CA 1
ATOM 1325 C C . GLN A 1 177 ? 9.492 0.620 21.630 1.00 86.56 177 GLN A C 1
ATOM 1327 O O . GLN A 1 177 ? 9.513 1.671 22.273 1.00 86.56 177 GLN A O 1
ATOM 1332 N N . GLY A 1 178 ? 9.020 0.556 20.383 1.00 83.69 178 GLY A N 1
ATOM 1333 C CA . GLY A 1 178 ? 8.401 1.632 19.621 1.00 83.69 178 GLY A CA 1
ATOM 1334 C C . GLY A 1 178 ? 7.101 2.173 20.205 1.00 83.69 178 GLY A C 1
ATOM 1335 O O . GLY A 1 178 ? 6.540 1.658 21.176 1.00 83.69 178 GLY A O 1
ATOM 1336 N N . SER A 1 179 ? 6.614 3.258 19.599 1.00 85.12 179 SER A N 1
ATOM 1337 C CA . SER A 1 179 ? 5.315 3.841 19.935 1.00 85.12 179 SER A CA 1
ATOM 1338 C C . SER A 1 179 ? 4.265 3.415 18.923 1.00 85.12 179 SER A C 1
ATOM 1340 O O . SER A 1 179 ? 4.456 3.584 17.721 1.00 85.12 179 SER A O 1
ATOM 1342 N N . ILE A 1 180 ? 3.140 2.907 19.426 1.00 90.06 180 ILE A N 1
ATOM 1343 C CA . ILE A 1 180 ? 1.979 2.581 18.601 1.00 90.06 180 ILE A CA 1
ATOM 1344 C C . ILE A 1 180 ? 1.013 3.758 18.588 1.00 90.06 180 ILE A C 1
ATOM 1346 O O . ILE A 1 180 ? 0.579 4.236 19.640 1.00 90.06 180 ILE A O 1
ATOM 1350 N N . GLU A 1 181 ? 0.651 4.203 17.391 1.00 90.19 181 GLU A N 1
ATOM 1351 C CA . GLU A 1 181 ? -0.363 5.222 17.150 1.00 90.19 181 GLU A CA 1
ATOM 1352 C C . GLU A 1 181 ? -1.598 4.629 16.464 1.00 90.19 181 GLU A C 1
ATOM 1354 O O . GLU A 1 181 ? -1.500 3.702 15.665 1.00 90.19 181 GLU A O 1
ATOM 1359 N N . LEU A 1 182 ? -2.772 5.183 16.765 1.00 90.94 182 LEU A N 1
ATOM 1360 C CA . LEU A 1 182 ? -4.069 4.757 16.252 1.00 90.94 182 LEU A CA 1
ATOM 1361 C C . LEU A 1 182 ? -4.833 5.924 15.626 1.00 90.94 182 LEU A C 1
ATOM 1363 O O . LEU A 1 182 ? -5.059 6.946 16.273 1.00 90.94 182 LEU A O 1
ATOM 1367 N N . SER A 1 183 ? -5.339 5.727 14.414 1.00 86.00 183 SER A N 1
ATOM 1368 C CA . SER A 1 183 ? -6.415 6.533 13.832 1.00 86.00 183 SER A CA 1
ATOM 1369 C C . SER A 1 183 ? -7.677 5.686 13.668 1.00 86.00 183 SER A C 1
ATOM 1371 O O . SER A 1 183 ? -7.609 4.534 13.248 1.00 86.00 183 SER A O 1
ATOM 1373 N N . ILE A 1 184 ? -8.840 6.249 13.990 1.00 87.12 184 ILE A N 1
ATOM 1374 C CA . ILE A 1 184 ? -10.143 5.583 13.867 1.00 87.12 184 ILE A CA 1
ATOM 1375 C C . ILE A 1 184 ? -10.834 6.119 12.609 1.00 87.12 184 ILE A C 1
ATOM 1377 O O . ILE A 1 184 ? -10.884 7.332 12.407 1.00 87.12 184 ILE A O 1
ATOM 1381 N N . ILE A 1 185 ? -11.369 5.237 11.767 1.00 82.31 185 ILE A N 1
ATOM 1382 C CA . ILE A 1 185 ? -11.982 5.573 10.476 1.00 82.31 185 ILE A CA 1
ATOM 1383 C C . ILE A 1 185 ? -13.456 5.144 10.498 1.00 82.31 185 ILE A C 1
ATOM 1385 O O . ILE A 1 185 ? -13.783 3.994 10.795 1.00 82.31 185 ILE A O 1
ATOM 1389 N N . GLY A 1 186 ? -14.364 6.074 10.200 1.00 77.50 186 GLY A N 1
ATOM 1390 C CA . GLY A 1 186 ? -15.806 5.829 10.087 1.00 77.50 186 GLY A CA 1
ATOM 1391 C C . GLY A 1 186 ? -16.357 6.097 8.683 1.00 77.50 186 GLY A C 1
ATOM 1392 O O . GLY A 1 186 ? -15.604 6.252 7.728 1.00 77.50 186 GLY A O 1
ATOM 1393 N N . GLN A 1 187 ? -17.684 6.185 8.541 1.00 61.47 187 GLN A N 1
ATOM 1394 C CA . GLN A 1 187 ? -18.426 6.231 7.259 1.00 61.47 187 GLN A CA 1
ATOM 1395 C C . GLN A 1 187 ? -18.208 7.484 6.365 1.00 61.47 187 GLN A C 1
ATOM 1397 O O . GLN A 1 187 ? -18.910 7.674 5.379 1.00 61.47 187 GLN A O 1
ATOM 1402 N N . GLY A 1 188 ? -17.231 8.332 6.671 1.00 50.66 188 GLY A N 1
ATOM 1403 C CA . GLY A 1 188 ? -16.933 9.554 5.905 1.00 50.66 188 GLY A CA 1
ATOM 1404 C C . GLY A 1 188 ? -16.045 10.549 6.647 1.00 50.66 188 GLY A C 1
ATOM 1405 O O . GLY A 1 188 ? -15.948 11.711 6.270 1.00 50.66 188 GLY A O 1
ATOM 1406 N N . ARG A 1 189 ? -15.448 10.115 7.758 1.00 61.00 189 ARG A N 1
ATOM 1407 C CA . ARG A 1 189 ? -14.622 10.930 8.642 1.00 61.00 189 ARG A CA 1
ATOM 1408 C C . ARG A 1 189 ? -13.658 10.027 9.399 1.00 61.00 189 ARG A C 1
ATOM 1410 O O . ARG A 1 189 ? -14.008 8.899 9.745 1.00 61.00 189 ARG A O 1
ATOM 1417 N N . SER A 1 190 ? -12.457 10.526 9.652 1.00 67.06 190 SER A N 1
ATOM 1418 C CA . SER A 1 190 ? -11.413 9.828 10.398 1.00 67.06 190 SER A CA 1
ATOM 1419 C C . SER A 1 190 ? -10.862 10.724 11.498 1.00 67.06 190 SER A C 1
ATOM 1421 O O . SER A 1 190 ? -10.922 11.952 11.420 1.00 67.06 190 SER A O 1
ATOM 1423 N N . THR A 1 191 ? -10.323 10.118 12.545 1.00 75.38 191 THR A N 1
ATOM 1424 C CA . THR A 1 191 ? -9.554 10.850 13.551 1.00 75.38 191 THR A CA 1
ATOM 1425 C C . THR A 1 191 ? -8.137 11.091 13.033 1.00 75.38 191 THR A C 1
ATOM 1427 O O . THR A 1 191 ? -7.655 10.356 12.175 1.00 75.38 191 THR A O 1
ATOM 1430 N N . GLY A 1 192 ? -7.437 12.085 13.583 1.00 67.25 192 GLY A N 1
ATOM 1431 C CA . GLY A 1 192 ? -5.971 12.098 13.509 1.00 67.25 192 GLY A CA 1
ATOM 1432 C C . GLY A 1 192 ? -5.356 11.012 14.400 1.00 67.25 192 GLY A C 1
ATOM 1433 O O . GLY A 1 192 ? -6.062 10.445 15.246 1.00 67.25 192 GLY A O 1
ATOM 1434 N N . SER A 1 193 ? -4.051 10.779 14.248 1.00 75.69 193 SER A N 1
ATOM 1435 C CA . SER A 1 193 ? -3.300 9.790 15.027 1.00 75.69 193 SER A CA 1
ATOM 1436 C C . SER A 1 193 ? -3.343 10.070 16.529 1.00 75.69 193 SER A C 1
ATOM 1438 O O . SER A 1 193 ? -3.203 11.210 16.989 1.00 75.69 193 SER A O 1
ATOM 1440 N N . LYS A 1 194 ? -3.556 9.010 17.306 1.00 81.81 194 LYS A N 1
ATOM 1441 C CA . LYS A 1 194 ? -3.568 9.001 18.767 1.00 81.81 194 LYS A CA 1
ATOM 1442 C C . LYS A 1 194 ? -2.541 8.012 19.271 1.00 81.81 194 LYS A C 1
ATOM 1444 O O . LYS A 1 194 ? -2.639 6.825 18.993 1.00 81.81 194 LYS A O 1
ATOM 1449 N N . HIS A 1 195 ? -1.594 8.502 20.054 1.00 83.62 195 HIS A N 1
ATOM 1450 C CA . HIS A 1 195 ? -0.644 7.646 20.743 1.00 83.62 195 HIS A CA 1
ATOM 1451 C C . HIS A 1 195 ? -1.380 6.685 21.690 1.00 83.62 195 HIS A C 1
ATOM 1453 O O . HIS A 1 195 ? -2.153 7.133 22.542 1.00 83.62 195 HIS A O 1
ATOM 1459 N N . LEU A 1 196 ? -1.157 5.382 21.525 1.00 84.38 196 LEU A N 1
ATOM 1460 C CA . LEU A 1 196 ? -1.695 4.347 22.401 1.00 84.38 196 LEU A CA 1
ATOM 1461 C C . LEU A 1 196 ? -0.713 4.037 23.526 1.00 84.38 196 LEU A C 1
ATOM 1463 O O . LEU A 1 196 ? -1.028 4.215 24.701 1.00 84.38 196 LEU A O 1
ATOM 1467 N N . LYS A 1 197 ? 0.474 3.547 23.171 1.00 81.75 197 LYS A N 1
ATOM 1468 C CA . LYS A 1 197 ? 1.476 3.123 24.143 1.00 81.75 197 LYS A CA 1
ATOM 1469 C C . LYS A 1 197 ? 2.855 3.077 23.499 1.00 81.75 197 LYS A C 1
ATOM 1471 O O . LYS A 1 197 ? 2.989 2.639 22.358 1.00 81.75 197 LYS A O 1
ATOM 1476 N N . THR A 1 198 ? 3.865 3.498 24.250 1.00 87.44 198 THR A N 1
ATOM 1477 C CA . THR A 1 198 ? 5.272 3.197 23.971 1.00 87.44 198 THR A CA 1
ATOM 1478 C C . THR A 1 198 ? 5.648 1.927 24.715 1.00 87.44 198 THR A C 1
ATOM 1480 O O . THR A 1 198 ? 5.421 1.842 25.924 1.00 87.44 198 THR A O 1
ATOM 1483 N N . GLY A 1 199 ? 6.217 0.954 24.014 1.00 81.75 199 GLY A N 1
ATOM 1484 C CA . GLY A 1 199 ? 6.587 -0.318 24.618 1.00 81.75 199 GLY A CA 1
ATOM 1485 C C . GLY A 1 199 ? 5.404 -1.282 24.762 1.00 81.75 199 GLY A C 1
ATOM 1486 O O . GLY A 1 199 ? 4.517 -1.096 25.604 1.00 81.75 199 GLY A O 1
ATOM 1487 N N . LEU A 1 200 ? 5.416 -2.355 23.980 1.00 87.81 200 LEU A N 1
ATOM 1488 C CA . LEU A 1 200 ? 4.547 -3.520 24.104 1.00 87.81 200 LEU A CA 1
ATOM 1489 C C . LEU A 1 200 ? 5.406 -4.770 24.282 1.00 87.81 200 LEU A C 1
ATOM 1491 O O . LEU A 1 200 ? 6.387 -4.964 23.570 1.00 87.81 200 LEU A O 1
ATOM 1495 N N . PHE A 1 201 ? 5.032 -5.623 25.229 1.00 86.38 201 PHE A N 1
ATOM 1496 C CA . PHE A 1 201 ? 5.720 -6.891 25.452 1.00 86.38 201 PHE A CA 1
ATOM 1497 C C . PHE A 1 201 ? 5.032 -8.007 24.657 1.00 86.38 201 PHE A C 1
ATOM 1499 O O . PHE A 1 201 ? 3.814 -7.932 24.472 1.00 86.38 201 PHE A O 1
ATOM 1506 N N . PRO A 1 202 ? 5.764 -9.041 24.222 1.00 86.56 202 PRO A N 1
ATOM 1507 C CA . PRO A 1 202 ? 5.181 -10.281 23.710 1.00 86.56 202 PRO A CA 1
ATOM 1508 C C . PRO A 1 202 ? 4.086 -10.861 24.611 1.00 86.56 202 PRO A C 1
ATOM 1510 O O . PRO A 1 202 ? 4.229 -10.862 25.834 1.00 86.56 202 PRO A O 1
ATOM 1513 N N . GLY A 1 203 ? 3.004 -11.355 24.014 1.00 81.25 203 GLY A N 1
ATOM 1514 C CA . GLY A 1 203 ? 1.921 -12.076 24.683 1.00 81.25 203 GLY A CA 1
ATOM 1515 C C . GLY A 1 203 ? 1.147 -11.250 25.706 1.00 81.25 203 GLY A C 1
ATOM 1516 O O . GLY A 1 203 ? 0.600 -11.808 26.659 1.00 81.25 203 GLY A O 1
ATOM 1517 N N . THR A 1 204 ? 1.130 -9.920 25.565 1.00 85.00 204 THR A N 1
ATOM 1518 C CA . THR A 1 204 ? 0.465 -9.033 26.522 1.00 85.00 204 THR A CA 1
ATOM 1519 C C . THR A 1 204 ? -0.736 -8.325 25.918 1.00 85.00 204 THR A C 1
ATOM 1521 O O . THR A 1 204 ? -0.761 -7.941 24.752 1.00 85.00 204 THR A O 1
ATOM 1524 N N . SER A 1 205 ? -1.740 -8.104 26.764 1.00 86.50 205 SER A N 1
ATOM 1525 C CA . SER A 1 205 ? -2.855 -7.216 26.460 1.00 86.50 205 SER A CA 1
ATOM 1526 C C . SER A 1 205 ? -2.620 -5.879 27.157 1.00 86.50 205 SER A C 1
ATOM 1528 O O . SER A 1 205 ? -2.408 -5.820 28.373 1.00 86.50 205 SER A O 1
ATOM 1530 N N . ALA A 1 206 ? -2.611 -4.791 26.393 1.00 85.94 206 ALA A N 1
ATOM 1531 C CA . ALA A 1 206 ? -2.470 -3.442 26.917 1.00 85.94 206 ALA A CA 1
ATOM 1532 C C . ALA A 1 206 ? -3.796 -2.688 26.800 1.00 85.94 206 ALA A C 1
ATOM 1534 O O . ALA A 1 206 ? -4.319 -2.462 25.709 1.00 85.94 206 ALA A O 1
ATOM 1535 N N . HIS A 1 207 ? -4.310 -2.245 27.945 1.00 89.75 207 HIS A N 1
ATOM 1536 C CA . HIS A 1 207 ? -5.510 -1.421 28.022 1.00 89.75 207 HIS A CA 1
ATOM 1537 C C . HIS A 1 207 ? -5.127 0.058 28.102 1.00 89.75 207 HIS A C 1
ATOM 1539 O O . HIS A 1 207 ? -4.413 0.478 29.014 1.00 89.75 207 HIS A O 1
ATOM 1545 N N . VAL A 1 208 ? -5.619 0.854 27.158 1.00 86.81 208 VAL A N 1
ATOM 1546 C CA . VAL A 1 208 ? -5.321 2.280 27.029 1.00 86.81 208 VAL A CA 1
ATOM 1547 C C . VAL A 1 208 ? -6.623 3.050 26.882 1.00 86.81 208 VAL A C 1
ATOM 1549 O O . VAL A 1 208 ? -7.484 2.703 26.079 1.00 86.81 208 VAL A O 1
ATOM 1552 N N . ARG A 1 209 ? -6.771 4.140 27.633 1.00 82.75 209 ARG A N 1
ATOM 1553 C CA . ARG A 1 209 ? -7.880 5.078 27.445 1.00 82.75 209 ARG A CA 1
ATOM 1554 C C . ARG A 1 209 ? -7.409 6.261 26.620 1.00 82.75 209 ARG A C 1
ATOM 1556 O O . ARG A 1 209 ? -6.502 6.974 27.040 1.00 82.75 209 ARG A O 1
ATOM 1563 N N . ILE A 1 210 ? -8.054 6.496 25.483 1.00 79.69 210 ILE A N 1
ATOM 1564 C CA . ILE A 1 210 ? -7.767 7.643 24.616 1.00 79.69 210 ILE A CA 1
ATOM 1565 C C . ILE A 1 210 ? -9.019 8.489 24.406 1.00 79.69 210 ILE A C 1
ATOM 1567 O O . ILE A 1 210 ? -10.143 8.021 24.571 1.00 79.69 210 ILE A O 1
ATOM 1571 N N . ARG A 1 211 ? -8.833 9.750 24.013 1.00 73.19 211 ARG A N 1
ATOM 1572 C CA . ARG A 1 211 ? -9.923 10.618 23.552 1.00 73.19 211 ARG A CA 1
ATOM 1573 C C . ARG A 1 211 ? -9.720 10.956 22.083 1.00 73.19 211 ARG A C 1
ATOM 1575 O O . ARG A 1 211 ? -8.648 11.427 21.692 1.00 73.19 211 ARG A O 1
ATOM 1582 N N . ALA A 1 212 ? -10.751 10.737 21.277 1.00 68.44 212 ALA A N 1
ATOM 1583 C CA . ALA A 1 212 ? -10.709 10.979 19.840 1.00 68.44 212 ALA A CA 1
ATOM 1584 C C . ALA A 1 212 ? -12.015 11.616 19.337 1.00 68.44 212 ALA A C 1
ATOM 1586 O O . ALA A 1 212 ? -12.977 11.778 20.093 1.00 68.44 212 ALA A O 1
ATOM 1587 N N . ALA A 1 213 ? -12.013 12.089 18.087 1.00 64.44 213 ALA A N 1
ATOM 1588 C CA . ALA A 1 213 ? -13.220 12.640 17.475 1.00 64.44 213 ALA A CA 1
ATOM 1589 C C . ALA A 1 213 ? -14.229 11.509 17.247 1.00 64.44 213 ALA A C 1
ATOM 1591 O O . ALA A 1 213 ? -13.828 10.392 16.919 1.00 64.44 213 ALA A O 1
ATOM 1592 N N . SER A 1 214 ? -15.524 11.789 17.405 1.00 68.94 214 SER A N 1
ATOM 1593 C CA . SER A 1 214 ? -16.532 10.800 17.034 1.00 68.94 214 SER A CA 1
ATOM 1594 C C . SER A 1 214 ? -16.541 10.629 15.520 1.00 68.94 214 SER A C 1
ATOM 1596 O O . SER A 1 214 ? -16.608 11.611 14.778 1.00 68.94 214 SER A O 1
ATOM 1598 N N . VAL A 1 215 ? -16.454 9.385 15.057 1.00 73.25 215 VAL A N 1
ATOM 1599 C CA . VAL A 1 215 ? -16.405 9.053 13.623 1.00 73.25 215 VAL A CA 1
ATOM 1600 C C . VAL A 1 215 ? -17.717 8.464 13.094 1.00 73.25 215 VAL A C 1
ATOM 1602 O O . VAL A 1 215 ? -17.774 8.007 11.957 1.00 73.25 215 VAL A O 1
ATOM 1605 N N . GLY A 1 216 ? -18.790 8.471 13.893 1.00 73.50 216 GLY A N 1
ATOM 1606 C CA . GLY A 1 216 ? -20.047 7.801 13.536 1.00 73.50 216 GLY A CA 1
ATOM 1607 C C . GLY A 1 216 ? -19.919 6.277 13.629 1.00 73.50 216 GLY A C 1
ATOM 1608 O O . GLY A 1 216 ? -19.287 5.782 14.559 1.00 73.50 216 GLY A O 1
ATOM 1609 N N . LYS A 1 217 ? -20.499 5.501 12.704 1.00 74.3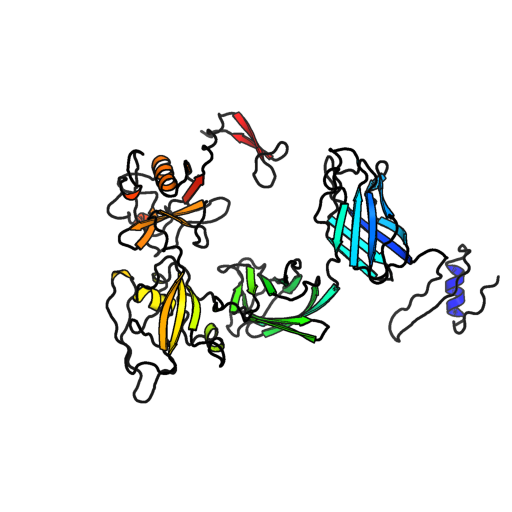8 217 LYS A N 1
ATOM 1610 C CA . LYS A 1 217 ? -20.272 4.042 12.657 1.00 74.38 217 LYS A CA 1
ATOM 1611 C C . LYS A 1 217 ? -18.790 3.784 12.359 1.00 74.38 217 LYS A C 1
ATOM 1613 O O . LYS A 1 217 ? -18.294 4.225 11.322 1.00 74.38 217 LYS A O 1
ATOM 1618 N N . ILE A 1 218 ? -18.088 3.116 13.276 1.00 81.12 218 ILE A N 1
ATOM 1619 C CA . ILE A 1 218 ? -16.690 2.721 13.063 1.00 81.12 218 ILE A CA 1
ATOM 1620 C C . ILE A 1 218 ? -16.665 1.738 11.888 1.00 81.12 218 ILE A C 1
ATOM 1622 O O . ILE A 1 218 ? -17.522 0.862 11.824 1.00 81.12 218 ILE A O 1
ATOM 1626 N N . LYS A 1 219 ? -15.723 1.908 10.958 1.00 79.81 219 LYS A N 1
ATOM 1627 C CA . LYS A 1 219 ? -15.546 1.040 9.785 1.00 79.81 219 LYS A CA 1
ATOM 1628 C C . LYS A 1 219 ? -14.157 0.437 9.695 1.00 79.81 219 LYS A C 1
ATOM 1630 O O . LYS A 1 219 ? -14.033 -0.699 9.266 1.00 79.81 219 LYS A O 1
ATOM 1635 N N . ALA A 1 220 ? -13.132 1.186 10.079 1.00 83.44 220 ALA A N 1
ATOM 1636 C CA . ALA A 1 220 ? -11.751 0.739 10.030 1.00 83.44 220 ALA A CA 1
ATOM 1637 C C . ALA A 1 220 ? -10.915 1.413 11.124 1.00 83.44 220 ALA A C 1
ATOM 1639 O O . ALA A 1 220 ? -11.328 2.399 11.743 1.00 83.44 220 ALA A O 1
ATOM 1640 N N . ILE A 1 221 ? -9.724 0.881 11.345 1.00 90.94 221 ILE A N 1
ATOM 1641 C CA . ILE A 1 221 ? -8.654 1.504 12.116 1.00 90.94 221 ILE A CA 1
ATOM 1642 C C . ILE A 1 221 ? -7.396 1.570 11.268 1.00 90.94 221 ILE A C 1
ATOM 1644 O O . ILE A 1 221 ? -7.202 0.758 10.369 1.00 90.94 221 ILE A O 1
ATOM 1648 N N . ARG A 1 222 ? -6.518 2.505 11.606 1.00 89.38 222 ARG A N 1
ATOM 1649 C CA . ARG A 1 222 ? -5.155 2.566 11.096 1.00 89.38 222 ARG A CA 1
ATOM 1650 C C . ARG A 1 222 ? -4.190 2.582 12.269 1.00 89.38 222 ARG A C 1
ATOM 1652 O O . ARG A 1 222 ? -4.272 3.478 13.107 1.00 89.38 222 ARG A O 1
ATOM 1659 N N . LEU A 1 223 ? -3.314 1.590 12.326 1.00 92.56 223 LEU A N 1
ATOM 1660 C CA . LEU A 1 223 ? -2.263 1.450 13.324 1.00 92.56 223 LEU A CA 1
ATOM 1661 C C . LEU A 1 223 ? -0.917 1.796 12.709 1.00 92.56 223 LEU A C 1
ATOM 1663 O O . LEU A 1 223 ? -0.635 1.347 11.606 1.00 92.56 223 LEU A O 1
ATOM 1667 N N . THR A 1 224 ? -0.085 2.542 13.425 1.00 91.88 224 THR A N 1
ATOM 1668 C CA . THR A 1 224 ? 1.263 2.896 12.975 1.00 91.88 224 THR A CA 1
ATOM 1669 C C . THR A 1 224 ? 2.266 2.589 14.076 1.00 91.88 224 THR A C 1
ATOM 1671 O O . THR A 1 224 ? 2.072 3.014 15.214 1.00 91.88 224 THR A O 1
ATOM 1674 N N . ASN A 1 225 ? 3.332 1.864 13.739 1.00 91.19 225 ASN A N 1
ATOM 1675 C CA . ASN A 1 225 ? 4.505 1.708 14.592 1.00 91.19 225 ASN A CA 1
ATOM 1676 C C . ASN A 1 225 ? 5.559 2.729 14.159 1.00 91.19 225 ASN A C 1
ATOM 1678 O O . ASN A 1 225 ? 5.978 2.747 13.004 1.00 91.19 225 ASN A O 1
ATOM 1682 N N . THR A 1 226 ? 5.970 3.592 15.084 1.00 87.62 226 THR A N 1
ATOM 1683 C CA . THR A 1 226 ? 6.939 4.658 14.802 1.00 87.62 226 THR A CA 1
ATOM 1684 C C . THR A 1 226 ? 8.395 4.233 15.017 1.00 87.62 226 THR A C 1
ATOM 1686 O O . THR A 1 226 ? 9.282 5.083 14.936 1.00 87.62 226 THR A O 1
ATOM 1689 N N . ALA A 1 227 ? 8.666 2.977 15.382 1.00 86.69 227 ALA A N 1
ATOM 1690 C CA . ALA A 1 227 ? 10.033 2.483 15.506 1.00 86.69 227 ALA A CA 1
ATOM 1691 C C . ALA A 1 227 ? 10.695 2.285 14.138 1.00 86.69 227 ALA A C 1
ATOM 1693 O O . ALA A 1 227 ? 10.045 1.885 13.176 1.00 86.69 227 ALA A O 1
ATOM 1694 N N . ALA A 1 228 ? 12.004 2.543 14.077 1.00 82.00 228 ALA A N 1
ATOM 1695 C CA . ALA A 1 228 ? 12.781 2.416 12.847 1.00 82.00 228 ALA A CA 1
ATOM 1696 C C . ALA A 1 228 ? 13.035 0.950 12.455 1.00 82.00 228 ALA A C 1
ATOM 1698 O O . ALA A 1 228 ? 12.777 0.595 11.314 1.00 82.00 228 ALA A O 1
ATOM 1699 N N . ASP A 1 229 ? 13.470 0.106 13.401 1.00 86.44 229 ASP A N 1
ATOM 1700 C CA . ASP A 1 229 ? 13.932 -1.274 13.145 1.00 86.44 229 ASP A CA 1
ATOM 1701 C C . ASP A 1 229 ? 13.397 -2.279 14.187 1.00 86.44 229 ASP A C 1
ATOM 1703 O O . ASP A 1 229 ? 14.075 -3.229 14.574 1.00 86.44 229 ASP A O 1
ATOM 1707 N N . ASP A 1 230 ? 12.199 -2.032 14.716 1.00 89.06 230 ASP A N 1
ATOM 1708 C CA . ASP A 1 230 ? 11.634 -2.804 15.828 1.00 89.06 230 ASP A CA 1
ATOM 1709 C C . ASP A 1 230 ? 10.126 -3.034 15.611 1.00 89.06 230 ASP A C 1
ATOM 1711 O O . ASP A 1 230 ? 9.288 -2.282 16.125 1.00 89.06 230 ASP A O 1
ATOM 1715 N N . PRO A 1 231 ? 9.772 -4.014 14.758 1.00 90.62 231 PRO A N 1
ATOM 1716 C CA . PRO A 1 231 ? 8.394 -4.301 14.396 1.00 90.62 231 PRO A CA 1
ATOM 1717 C C . PRO A 1 231 ? 7.659 -5.015 15.532 1.00 90.62 231 PRO A C 1
ATOM 1719 O O . PRO A 1 231 ? 8.246 -5.825 16.237 1.00 90.62 231 PRO A O 1
ATOM 1722 N N . CYS A 1 232 ? 6.351 -4.790 15.655 1.00 89.81 232 CYS A N 1
ATOM 1723 C CA . CYS A 1 232 ? 5.496 -5.576 16.550 1.00 89.81 232 CYS A CA 1
ATOM 1724 C C . CYS A 1 232 ? 4.499 -6.413 15.765 1.00 89.81 232 CYS A C 1
ATOM 1726 O O . CYS A 1 232 ? 3.989 -5.967 14.735 1.00 89.81 232 CYS A O 1
ATOM 1728 N N . PHE A 1 233 ? 4.127 -7.566 16.307 1.00 88.75 233 PHE A N 1
ATOM 1729 C CA . PHE A 1 233 ? 2.978 -8.313 15.817 1.00 88.75 233 PHE A CA 1
ATOM 1730 C C . PHE A 1 233 ? 1.741 -7.952 16.639 1.00 88.75 233 PHE A C 1
ATOM 1732 O O . PHE A 1 233 ? 1.653 -8.259 17.829 1.00 88.75 233 PHE A O 1
ATOM 1739 N N . CYS A 1 234 ? 0.771 -7.304 15.995 1.00 85.25 234 CYS A N 1
ATOM 1740 C CA . CYS A 1 234 ? -0.518 -6.999 16.607 1.00 85.25 234 CYS A CA 1
ATOM 1741 C C . CYS A 1 234 ? -1.520 -8.085 16.203 1.00 85.25 234 CYS A C 1
ATOM 1743 O O . CYS A 1 234 ? -1.866 -8.188 15.024 1.00 85.25 234 CYS A O 1
ATOM 1745 N N . ASP A 1 235 ? -2.004 -8.876 17.162 1.00 84.50 235 ASP A N 1
ATOM 1746 C CA . ASP A 1 235 ? -3.004 -9.918 16.903 1.00 84.50 235 ASP A CA 1
ATOM 1747 C C . ASP A 1 235 ? -4.394 -9.293 16.745 1.00 84.50 235 ASP A C 1
ATOM 1749 O O . ASP A 1 235 ? -5.021 -9.366 15.681 1.00 84.50 235 ASP A O 1
ATOM 1753 N N . SER A 1 236 ? -4.851 -8.580 17.775 1.00 85.62 236 SER A N 1
ATOM 1754 C CA . SER A 1 236 ? -6.180 -7.981 17.799 1.00 85.62 236 SER A CA 1
ATOM 1755 C C . SER A 1 236 ? -6.177 -6.588 18.430 1.00 85.62 236 SER A C 1
ATOM 1757 O O . SER A 1 236 ? -5.323 -6.240 19.250 1.00 85.62 236 SER A O 1
ATOM 1759 N N . LEU A 1 237 ? -7.144 -5.763 18.025 1.00 93.12 237 LEU A N 1
ATOM 1760 C CA . LEU A 1 237 ? -7.424 -4.494 18.683 1.00 93.12 237 LEU A CA 1
ATOM 1761 C C . LEU A 1 237 ? -8.920 -4.345 18.913 1.00 93.12 237 LEU A C 1
ATOM 1763 O O . LEU A 1 237 ? -9.720 -4.394 17.982 1.00 93.12 237 LEU A O 1
ATOM 1767 N N . LYS A 1 238 ? -9.310 -4.093 20.158 1.00 91.12 238 LYS A N 1
ATOM 1768 C CA . LYS A 1 238 ? -10.693 -3.831 20.546 1.00 91.12 238 LYS A CA 1
ATOM 1769 C C . LYS A 1 238 ? -10.877 -2.366 20.913 1.00 91.12 238 LYS A C 1
ATOM 1771 O O . LYS A 1 238 ? -10.180 -1.844 21.779 1.00 91.12 238 LYS A O 1
ATOM 1776 N N . LEU A 1 239 ? -11.850 -1.719 20.279 1.00 92.00 239 LEU A N 1
ATOM 1777 C CA . LEU A 1 239 ? -12.312 -0.372 20.596 1.00 92.00 239 LEU A CA 1
ATOM 1778 C C . LEU A 1 239 ? -13.662 -0.439 21.284 1.00 92.00 239 LEU A C 1
ATOM 1780 O O . LEU A 1 239 ? -14.638 -0.893 20.695 1.00 92.00 239 LEU A O 1
ATOM 1784 N N . LYS A 1 240 ? -13.736 0.061 22.513 1.00 86.50 240 LYS A N 1
ATOM 1785 C CA . LYS A 1 240 ? -14.985 0.217 23.250 1.00 86.50 240 LYS A CA 1
ATOM 1786 C C . LYS A 1 240 ? -15.280 1.693 23.483 1.00 86.50 240 LYS A C 1
ATOM 1788 O O . LYS A 1 240 ? -14.416 2.448 23.921 1.00 86.50 240 LYS A O 1
ATOM 1793 N N . ARG A 1 241 ? -16.506 2.096 23.179 1.00 83.62 241 ARG A N 1
ATOM 1794 C CA . ARG A 1 241 ? -17.040 3.438 23.411 1.00 83.62 241 ARG A CA 1
ATOM 1795 C C . ARG A 1 241 ? -17.656 3.557 24.797 1.00 83.62 241 ARG A C 1
ATOM 1797 O O . ARG A 1 241 ? -17.941 2.565 25.469 1.00 83.62 241 ARG A O 1
ATOM 1804 N N . GLN A 1 242 ? -17.894 4.798 25.211 1.00 76.50 242 GLN A N 1
ATOM 1805 C CA . GLN A 1 242 ? -18.545 5.102 26.486 1.00 76.50 242 GLN A CA 1
ATOM 1806 C C . GLN A 1 242 ? -19.980 4.572 26.573 1.00 76.50 242 GLN A C 1
ATOM 1808 O O . GLN A 1 242 ? -20.424 4.203 27.655 1.00 76.50 242 GLN A O 1
ATOM 1813 N N . ASP A 1 243 ? -20.684 4.506 25.441 1.00 74.81 243 ASP A N 1
ATOM 1814 C CA . ASP A 1 243 ? -22.037 3.944 25.338 1.00 74.81 243 ASP A CA 1
ATOM 1815 C C . ASP A 1 243 ? -22.075 2.412 25.524 1.00 74.81 243 ASP A C 1
ATOM 1817 O O . ASP A 1 243 ? -23.141 1.802 25.497 1.00 74.81 243 ASP A O 1
ATOM 1821 N N . GLY A 1 244 ? -20.911 1.783 25.727 1.00 72.62 244 GLY A N 1
ATOM 1822 C CA . GLY A 1 244 ? -20.757 0.346 25.910 1.00 72.62 244 GLY A CA 1
ATOM 1823 C C . GLY A 1 244 ? -20.627 -0.433 24.603 1.00 72.62 244 GLY A C 1
ATOM 1824 O O . GLY A 1 244 ? -20.271 -1.612 24.658 1.00 72.62 244 GLY A O 1
ATOM 1825 N N . SER A 1 245 ? -20.843 0.200 23.444 1.00 77.06 245 SER A N 1
ATOM 1826 C CA . SER A 1 245 ? -20.599 -0.435 22.152 1.00 77.06 245 SER A CA 1
ATOM 1827 C C . SER A 1 245 ? -19.113 -0.755 22.008 1.00 77.06 245 SER A C 1
ATOM 1829 O O . SER A 1 245 ? -18.236 0.048 22.333 1.00 77.06 245 SER A O 1
ATOM 1831 N N . ALA A 1 246 ? -18.819 -1.975 21.572 1.00 82.94 246 ALA A N 1
ATOM 1832 C CA . ALA A 1 246 ? -17.459 -2.446 21.400 1.00 82.94 246 ALA A CA 1
ATOM 1833 C C . ALA A 1 246 ? -17.312 -3.111 20.045 1.00 82.94 246 ALA A C 1
ATOM 1835 O O . ALA A 1 246 ? -18.207 -3.808 19.571 1.00 82.94 246 ALA A O 1
ATOM 1836 N N . VAL A 1 247 ? -16.159 -2.887 19.443 1.00 85.31 247 VAL A N 1
ATOM 1837 C CA . VAL A 1 247 ? -15.840 -3.330 18.106 1.00 85.31 247 VAL A CA 1
ATOM 1838 C C . VAL A 1 247 ? -14.430 -3.906 18.127 1.00 85.31 247 VAL A C 1
ATOM 1840 O O . VAL A 1 247 ? -13.513 -3.271 18.645 1.00 85.31 247 VAL A O 1
ATOM 1843 N N . SER A 1 248 ? -14.265 -5.109 17.586 1.00 84.31 248 SER A N 1
ATOM 1844 C CA . SER A 1 248 ? -12.977 -5.799 17.527 1.00 84.31 248 SER A CA 1
ATOM 1845 C C . SER A 1 248 ? -12.460 -5.848 16.095 1.00 84.31 248 SER A C 1
ATOM 1847 O O . SER A 1 248 ? -13.209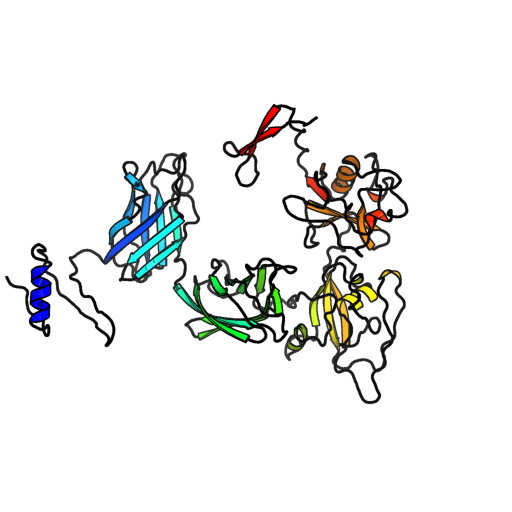 -6.137 15.166 1.00 84.31 248 SER A O 1
ATOM 1849 N N . PHE A 1 249 ? -11.168 -5.592 15.943 1.00 84.88 249 PHE A N 1
ATOM 1850 C CA . PHE A 1 249 ? -10.420 -5.676 14.700 1.00 84.88 249 PHE A CA 1
ATOM 1851 C C . PHE A 1 249 ? -9.434 -6.833 14.801 1.00 84.88 249 PHE A C 1
ATOM 1853 O O . PHE A 1 249 ? -8.620 -6.880 15.725 1.00 84.88 249 PHE A O 1
ATOM 1860 N N . HIS A 1 250 ? -9.497 -7.752 13.841 1.00 81.62 250 HIS A N 1
ATOM 1861 C CA . HIS A 1 250 ? -8.516 -8.823 13.690 1.00 81.62 250 HIS A CA 1
ATOM 1862 C C . HIS A 1 250 ? -7.355 -8.289 12.848 1.00 81.62 250 HIS A C 1
ATOM 1864 O O . HIS A 1 250 ? -7.455 -8.210 11.626 1.00 81.62 250 HIS A O 1
ATOM 1870 N N . VAL A 1 251 ? -6.289 -7.836 13.510 1.00 83.31 251 VAL A N 1
ATOM 1871 C CA . VAL A 1 251 ? -5.161 -7.155 12.858 1.00 83.31 251 VAL A CA 1
ATOM 1872 C C . VAL A 1 251 ? -4.219 -8.180 12.221 1.00 83.31 251 VAL A C 1
ATOM 1874 O O . VAL A 1 251 ? -3.939 -8.082 11.021 1.00 83.31 251 VAL A O 1
ATOM 1877 N N . ARG A 1 252 ? -3.790 -9.166 13.024 1.00 80.94 252 ARG A N 1
ATOM 1878 C CA . ARG A 1 252 ? -3.000 -10.360 12.674 1.00 80.94 252 ARG A CA 1
ATOM 1879 C C . ARG A 1 252 ? -1.848 -10.121 11.700 1.00 80.94 252 ARG A C 1
ATOM 1881 O O . ARG A 1 252 ? -1.685 -10.860 10.732 1.00 80.94 252 ARG A O 1
ATOM 1888 N N . ARG A 1 253 ? -1.063 -9.071 11.926 1.00 82.31 253 ARG A N 1
ATOM 1889 C CA . ARG A 1 253 ? 0.084 -8.748 11.068 1.00 82.31 253 ARG A CA 1
ATOM 1890 C C . ARG A 1 253 ? 1.187 -8.027 11.827 1.00 82.31 253 ARG A C 1
ATOM 1892 O O . ARG A 1 253 ? 0.937 -7.382 12.848 1.00 82.31 253 ARG A O 1
ATOM 1899 N N . TRP A 1 254 ? 2.393 -8.114 11.278 1.00 85.25 254 TRP A N 1
ATOM 1900 C CA . TRP A 1 254 ? 3.533 -7.313 11.706 1.00 85.25 254 TRP A CA 1
ATOM 1901 C C . TRP A 1 254 ? 3.368 -5.851 11.276 1.00 85.25 254 TRP A C 1
ATOM 1903 O O . TRP A 1 254 ? 2.882 -5.573 10.180 1.00 85.25 254 TRP A O 1
ATOM 1913 N N . ILE A 1 255 ? 3.768 -4.926 12.148 1.00 88.19 255 ILE A N 1
ATOM 1914 C CA . ILE A 1 255 ? 3.729 -3.479 11.924 1.00 88.19 255 ILE A CA 1
ATOM 1915 C C . ILE A 1 255 ? 5.099 -2.902 12.290 1.00 88.19 255 ILE A C 1
ATOM 1917 O O . ILE A 1 255 ? 5.505 -2.952 13.455 1.00 88.19 255 ILE A O 1
ATOM 1921 N N . GLY A 1 256 ? 5.793 -2.334 11.304 1.00 83.25 256 GLY A N 1
ATOM 1922 C CA . GLY A 1 256 ? 7.168 -1.830 11.426 1.00 83.25 256 GLY A CA 1
ATOM 1923 C C . GLY A 1 256 ? 8.161 -2.598 10.550 1.00 83.25 256 GLY A C 1
ATOM 1924 O O . GLY A 1 256 ? 7.893 -3.728 10.153 1.00 83.25 256 GLY A O 1
ATOM 1925 N N . THR A 1 257 ? 9.310 -1.988 10.263 1.00 79.62 257 THR A N 1
ATOM 1926 C CA . THR A 1 257 ? 10.356 -2.510 9.364 1.00 79.62 257 THR A CA 1
ATOM 1927 C C . THR A 1 257 ? 10.799 -3.931 9.749 1.00 79.62 257 THR A C 1
ATOM 1929 O O . THR A 1 257 ? 11.031 -4.181 10.932 1.00 79.62 257 THR A O 1
ATOM 1932 N N . PRO A 1 258 ? 10.943 -4.880 8.800 1.00 75.19 258 PRO A N 1
ATOM 1933 C CA . PRO A 1 258 ? 10.866 -4.725 7.338 1.00 75.19 258 PRO A CA 1
ATOM 1934 C C . PRO A 1 258 ? 9.439 -4.716 6.764 1.00 75.19 258 PRO A C 1
ATOM 1936 O O . PRO A 1 258 ? 9.262 -4.599 5.558 1.00 75.19 258 PRO A O 1
ATOM 1939 N N . TYR A 1 259 ? 8.419 -4.855 7.606 1.00 83.44 259 TYR A N 1
ATOM 1940 C CA . TYR A 1 259 ? 7.015 -4.836 7.204 1.00 83.44 259 TYR A CA 1
ATOM 1941 C C . TYR A 1 259 ? 6.493 -3.394 7.089 1.00 83.44 259 TYR A C 1
ATOM 1943 O O . TYR A 1 259 ? 7.136 -2.456 7.575 1.00 83.44 259 TYR A O 1
ATOM 1951 N N . PRO A 1 260 ? 5.295 -3.183 6.508 1.00 79.94 260 PRO A N 1
ATOM 1952 C CA . PRO A 1 260 ? 4.673 -1.868 6.501 1.00 79.94 260 PRO A CA 1
ATOM 1953 C C . PRO A 1 260 ? 4.596 -1.271 7.910 1.00 79.94 260 PRO A C 1
ATOM 1955 O O . PRO A 1 260 ? 4.089 -1.882 8.854 1.00 79.94 260 PRO A O 1
ATOM 1958 N N . THR A 1 261 ? 5.080 -0.038 8.057 1.00 83.62 261 THR A N 1
ATOM 1959 C CA . THR A 1 261 ? 5.034 0.705 9.330 1.00 83.62 261 THR A CA 1
ATOM 1960 C C . THR A 1 261 ? 3.612 1.082 9.731 1.00 83.62 261 THR A C 1
ATOM 1962 O O . THR A 1 261 ? 3.372 1.462 10.876 1.00 83.62 261 THR A O 1
ATOM 1965 N N . THR A 1 262 ? 2.658 0.969 8.802 1.00 81.12 262 THR A N 1
ATOM 1966 C CA . THR A 1 262 ? 1.247 1.284 9.001 1.00 81.12 262 THR A CA 1
ATOM 1967 C C . THR A 1 262 ? 0.352 0.143 8.515 1.00 81.12 262 THR A C 1
ATOM 1969 O O . THR A 1 262 ? 0.530 -0.375 7.418 1.00 81.12 262 THR A O 1
ATOM 1972 N N . ALA A 1 263 ? -0.653 -0.210 9.315 1.00 79.94 263 ALA A N 1
ATOM 1973 C CA . ALA A 1 263 ? -1.662 -1.217 9.021 1.00 79.94 263 ALA A CA 1
ATOM 1974 C C . ALA A 1 263 ? -3.066 -0.606 9.074 1.00 79.94 263 ALA A C 1
ATOM 1976 O O . ALA A 1 263 ? -3.514 -0.162 10.131 1.00 79.94 263 ALA A O 1
ATOM 1977 N N . GLU A 1 264 ? -3.785 -0.622 7.952 1.00 84.69 264 GLU A N 1
ATOM 1978 C CA . GLU A 1 264 ? -5.213 -0.300 7.912 1.00 84.69 264 GLU A CA 1
ATOM 1979 C C . GLU A 1 264 ? -6.049 -1.588 7.965 1.00 84.69 264 GLU A C 1
ATOM 1981 O O . GLU A 1 264 ? -5.776 -2.556 7.247 1.00 84.69 264 GLU A O 1
ATOM 1986 N N . VAL A 1 265 ? -7.033 -1.626 8.867 1.00 81.69 265 VAL A N 1
ATOM 1987 C CA . VAL A 1 265 ? -7.825 -2.820 9.190 1.00 81.69 265 VAL A CA 1
ATOM 1988 C C . VAL A 1 265 ? -9.297 -2.444 9.277 1.00 81.69 265 VAL A C 1
ATOM 1990 O O . VAL A 1 265 ? -9.697 -1.659 10.136 1.00 81.69 265 VAL A O 1
ATOM 1993 N N . GLY A 1 266 ? -10.110 -2.999 8.382 1.00 80.50 266 GLY A N 1
ATOM 1994 C CA . GLY A 1 266 ? -11.562 -2.834 8.386 1.00 80.50 266 GLY A CA 1
ATOM 1995 C C . GLY A 1 266 ? -12.263 -3.729 9.408 1.00 80.50 266 GLY A C 1
ATOM 1996 O O . GLY A 1 266 ? -11.738 -4.757 9.831 1.00 80.50 266 GLY A O 1
ATOM 1997 N N . LEU A 1 267 ? -13.486 -3.357 9.769 1.00 71.38 267 LEU A N 1
ATOM 1998 C CA . LEU A 1 267 ? -14.469 -4.296 10.289 1.00 71.38 267 LEU A CA 1
ATOM 1999 C C . LEU A 1 267 ? -14.902 -5.166 9.132 1.00 71.38 267 LEU A C 1
ATOM 2001 O O . LEU A 1 267 ? -15.289 -4.629 8.096 1.00 71.38 267 LEU A O 1
ATOM 2005 N N . GLY A 1 268 ? -14.843 -6.484 9.295 1.00 58.12 268 GLY A N 1
ATOM 2006 C CA . GLY A 1 268 ? -15.525 -7.373 8.365 1.00 58.12 268 GLY A CA 1
ATOM 2007 C C . GLY A 1 268 ? -17.012 -7.016 8.368 1.00 58.12 268 GLY A C 1
ATOM 2008 O O . GLY A 1 268 ? -17.736 -7.425 9.270 1.00 58.12 268 GLY A O 1
ATOM 2009 N N . GLU A 1 269 ? -17.462 -6.181 7.428 1.00 39.03 269 GLU A N 1
ATOM 2010 C CA . GLU A 1 269 ? -18.883 -5.936 7.211 1.00 39.03 269 GLU A CA 1
ATOM 2011 C C . GLU A 1 269 ? -19.446 -7.176 6.511 1.00 39.03 269 GLU A C 1
ATOM 2013 O O . GLU A 1 269 ? -19.183 -7.429 5.335 1.00 39.03 269 GLU A O 1
ATOM 2018 N N . GLU A 1 270 ? -20.256 -7.945 7.242 1.00 43.50 270 GLU A N 1
ATOM 2019 C CA . GLU A 1 270 ? -21.276 -8.773 6.613 1.00 43.50 270 GLU A CA 1
ATOM 2020 C C . GLU A 1 270 ? -22.165 -7.885 5.728 1.00 43.50 270 GLU A C 1
ATOM 2022 O O . GLU A 1 270 ? -22.860 -6.993 6.217 1.00 43.50 270 GLU A O 1
ATOM 2027 N N . ALA A 1 271 ? -22.108 -8.182 4.428 1.00 39.09 271 ALA A N 1
ATOM 2028 C CA . ALA A 1 271 ? -23.109 -8.006 3.366 1.00 39.09 271 ALA A CA 1
ATOM 2029 C C . ALA A 1 271 ? -22.523 -7.326 2.121 1.00 39.09 271 ALA A C 1
ATOM 2031 O O . ALA A 1 271 ? -22.969 -6.273 1.671 1.00 39.09 271 ALA A O 1
ATOM 2032 N N . GLY A 1 272 ? -21.533 -8.004 1.544 1.00 35.88 272 GLY A N 1
ATOM 2033 C CA . GLY A 1 272 ? -21.009 -7.737 0.213 1.00 35.88 272 GLY A CA 1
ATOM 2034 C C . GLY A 1 272 ? -20.252 -8.928 -0.365 1.00 35.88 272 GLY A C 1
ATOM 2035 O O . GLY A 1 272 ? -19.299 -8.701 -1.081 1.00 35.88 272 GLY A O 1
ATOM 2036 N N . GLY A 1 273 ? -20.613 -10.174 -0.020 1.00 48.31 273 GLY A N 1
ATOM 2037 C CA . GLY A 1 273 ? -20.149 -11.404 -0.694 1.00 48.31 273 GLY A CA 1
ATOM 2038 C C . GLY A 1 273 ? -18.637 -11.665 -0.795 1.00 48.31 273 GLY A C 1
ATOM 2039 O O . GLY A 1 273 ? -18.256 -12.682 -1.367 1.00 48.31 273 GLY A O 1
ATOM 2040 N N . GLU A 1 274 ? -17.780 -10.794 -0.266 1.00 51.09 274 GLU A N 1
ATOM 2041 C CA . GLU A 1 274 ? -16.340 -10.846 -0.476 1.00 51.09 274 GLU A CA 1
ATOM 2042 C C . GLU A 1 274 ? -15.625 -11.226 0.821 1.00 51.09 274 GLU A C 1
ATOM 2044 O O . GLU A 1 274 ? -15.808 -10.612 1.872 1.00 51.09 274 GLU A O 1
ATOM 2049 N N . LEU A 1 275 ? -14.839 -12.299 0.747 1.00 58.91 275 LEU A N 1
ATOM 2050 C CA . LEU A 1 275 ? -14.043 -12.813 1.857 1.00 58.91 275 LEU A CA 1
ATOM 2051 C C . LEU A 1 275 ? -13.001 -11.763 2.299 1.00 58.91 275 LEU A C 1
ATOM 2053 O O . LEU A 1 275 ? -12.385 -11.134 1.435 1.00 58.91 275 LEU A O 1
ATOM 2057 N N . PRO A 1 276 ? -12.750 -11.585 3.609 1.00 65.19 276 PRO A N 1
ATOM 2058 C CA . PRO A 1 276 ? -11.721 -10.666 4.092 1.00 65.19 276 PRO A CA 1
ATOM 2059 C C . PRO A 1 276 ? -10.331 -11.095 3.599 1.00 65.19 276 PRO A C 1
ATOM 2061 O O . PRO A 1 276 ? -9.970 -12.263 3.723 1.00 65.19 276 PRO A O 1
ATOM 2064 N N . LEU A 1 277 ? -9.560 -10.150 3.047 1.00 64.31 277 LEU A N 1
ATOM 2065 C CA . LEU A 1 277 ? -8.204 -10.387 2.542 1.00 64.31 277 LEU A CA 1
ATOM 2066 C C . LEU A 1 277 ? -7.185 -10.416 3.690 1.00 64.31 277 LEU A C 1
ATOM 2068 O O . LEU A 1 277 ? -7.029 -9.428 4.409 1.00 64.31 277 LEU A O 1
ATOM 2072 N N . MET A 1 278 ? -6.454 -11.520 3.831 1.00 68.88 278 MET A N 1
ATOM 2073 C CA . MET A 1 278 ? -5.383 -11.673 4.821 1.00 68.88 278 MET A CA 1
ATOM 2074 C C . MET A 1 278 ? -4.005 -11.704 4.166 1.00 68.88 278 MET A C 1
ATOM 2076 O O . MET A 1 278 ? -3.739 -12.539 3.312 1.00 68.88 278 MET A O 1
ATOM 2080 N N . HIS A 1 279 ? -3.104 -10.827 4.596 1.00 69.62 279 HIS A N 1
ATOM 2081 C CA . HIS A 1 279 ? -1.712 -10.853 4.149 1.00 69.62 279 HIS A CA 1
ATOM 2082 C C . HIS A 1 279 ? -0.974 -11.965 4.891 1.00 69.62 279 HIS A C 1
ATOM 2084 O O . HIS A 1 279 ? -0.976 -11.985 6.122 1.00 69.62 279 HIS A O 1
ATOM 2090 N N . ILE A 1 280 ? -0.370 -12.887 4.149 1.00 78.12 280 ILE A N 1
ATOM 2091 C CA . ILE A 1 280 ? 0.332 -14.047 4.706 1.00 78.12 280 ILE A CA 1
ATOM 2092 C C . ILE A 1 280 ? 1.807 -14.028 4.298 1.00 78.12 280 ILE A C 1
ATOM 2094 O O . ILE A 1 280 ? 2.202 -13.241 3.445 1.00 78.12 280 ILE A O 1
ATOM 2098 N N . SER A 1 281 ? 2.645 -14.849 4.928 1.00 82.50 281 SER A N 1
ATOM 2099 C CA . SER A 1 281 ? 4.048 -15.004 4.530 1.00 82.50 281 SER A CA 1
ATOM 2100 C C . SER A 1 281 ? 4.220 -16.212 3.608 1.00 82.50 281 SER A C 1
ATOM 2102 O O . SER A 1 281 ? 3.356 -17.087 3.542 1.00 82.50 281 SER A O 1
ATOM 2104 N N . CYS A 1 282 ? 5.377 -16.319 2.947 1.00 84.75 282 CYS A N 1
ATOM 2105 C CA . CYS A 1 282 ? 5.721 -17.479 2.114 1.00 84.75 282 CYS A CA 1
ATOM 2106 C C . CYS A 1 282 ? 5.734 -18.812 2.877 1.00 84.75 282 CYS A C 1
ATOM 2108 O O . CYS A 1 282 ? 5.694 -19.878 2.266 1.00 84.75 282 CYS A O 1
ATOM 2110 N N . ARG A 1 283 ? 5.771 -18.762 4.212 1.00 87.38 283 ARG A N 1
ATOM 2111 C CA . ARG A 1 283 ? 5.805 -19.929 5.101 1.00 87.38 283 ARG A CA 1
ATOM 2112 C C . ARG A 1 283 ? 4.458 -20.222 5.741 1.00 87.38 283 ARG A C 1
ATOM 2114 O O . ARG A 1 283 ? 4.356 -21.218 6.446 1.00 87.38 283 ARG A O 1
ATOM 2121 N N . THR A 1 284 ? 3.456 -19.363 5.546 1.00 86.56 284 THR A N 1
ATOM 2122 C CA . THR A 1 284 ? 2.156 -19.537 6.189 1.00 86.56 284 THR A CA 1
ATOM 2123 C C . THR A 1 284 ? 1.476 -20.809 5.694 1.00 86.56 284 THR A C 1
ATOM 2125 O O . THR A 1 284 ? 1.292 -21.019 4.492 1.00 86.56 284 THR A O 1
ATOM 2128 N N . ARG A 1 285 ? 1.082 -21.641 6.651 1.00 89.81 285 ARG A N 1
ATOM 2129 C CA . ARG A 1 285 ? 0.371 -22.906 6.477 1.00 89.81 285 ARG A CA 1
ATOM 2130 C C . ARG A 1 285 ? -1.060 -22.758 6.958 1.00 89.81 285 ARG A C 1
ATOM 2132 O O . ARG A 1 285 ? -1.365 -21.888 7.773 1.00 89.81 285 ARG A O 1
ATOM 2139 N N . LEU A 1 286 ? -1.940 -23.649 6.511 1.00 85.44 286 LEU A N 1
ATOM 2140 C CA . LEU A 1 286 ? -3.332 -23.635 6.960 1.00 85.44 286 LEU A CA 1
ATOM 2141 C C . LEU A 1 286 ? -3.457 -23.851 8.480 1.00 85.44 286 LEU A C 1
ATOM 2143 O O . LEU A 1 286 ? -4.330 -23.264 9.112 1.00 85.44 286 LEU A O 1
ATOM 2147 N N . ASN A 1 287 ? -2.567 -24.654 9.070 1.00 83.06 287 ASN A N 1
ATOM 2148 C CA . ASN A 1 287 ? -2.549 -24.918 10.510 1.00 83.06 287 ASN A CA 1
ATOM 2149 C C . ASN A 1 287 ? -1.945 -23.784 11.361 1.00 83.06 287 ASN A C 1
ATOM 2151 O O . ASN A 1 287 ? -1.888 -23.918 12.585 1.00 83.06 287 ASN A O 1
ATOM 2155 N N . ASP A 1 288 ? -1.501 -22.682 10.752 1.00 79.19 288 ASP A N 1
ATOM 2156 C CA . ASP A 1 288 ? -0.947 -21.566 11.507 1.00 79.19 288 ASP A CA 1
ATOM 2157 C C . ASP A 1 288 ? -2.064 -20.746 12.190 1.00 79.19 288 ASP A C 1
ATOM 2159 O O . ASP A 1 288 ? -3.126 -20.517 11.598 1.00 79.19 288 ASP A O 1
ATOM 2163 N N . PRO A 1 289 ? -1.834 -20.223 13.414 1.00 67.12 289 PRO A N 1
ATOM 2164 C CA . PRO A 1 289 ? -2.846 -19.523 14.219 1.00 67.12 289 PRO A CA 1
ATOM 2165 C C . PRO A 1 289 ? -3.583 -18.381 13.511 1.00 67.12 289 PRO A C 1
ATOM 2167 O O . PRO A 1 289 ? -4.758 -18.126 13.794 1.00 67.12 289 PRO A O 1
ATOM 2170 N N . ILE A 1 290 ? -2.921 -17.730 12.548 1.00 61.84 290 ILE A N 1
ATOM 2171 C CA . ILE A 1 290 ? -3.490 -16.660 11.722 1.00 61.84 290 ILE A CA 1
ATOM 2172 C C . ILE A 1 290 ? -4.756 -17.099 10.963 1.00 61.84 290 ILE A C 1
ATOM 2174 O O . ILE A 1 290 ? -5.651 -16.272 10.765 1.00 61.84 290 ILE A O 1
ATOM 2178 N N . LEU A 1 291 ? -4.885 -18.390 10.626 1.00 67.50 291 LEU A N 1
ATOM 2179 C CA . LEU A 1 291 ? -5.988 -18.950 9.832 1.00 67.50 291 LEU A CA 1
ATOM 2180 C C . LEU A 1 291 ? -6.996 -19.781 10.647 1.00 67.50 291 LEU A C 1
ATOM 2182 O O . LEU A 1 291 ? -8.134 -19.943 10.208 1.00 67.50 291 LEU A O 1
ATOM 2186 N N . ILE A 1 292 ? -6.653 -20.203 11.871 1.00 59.16 292 ILE A N 1
ATOM 2187 C CA . ILE A 1 292 ? -7.498 -21.063 12.735 1.00 59.16 292 ILE A CA 1
ATOM 2188 C C . ILE A 1 292 ? -8.848 -20.404 13.103 1.00 59.16 292 ILE A C 1
ATOM 2190 O O . ILE A 1 292 ? -9.841 -21.084 13.346 1.00 59.16 292 ILE A O 1
ATOM 2194 N N . GLY A 1 293 ? -8.928 -19.068 13.114 1.00 49.66 293 GLY A N 1
ATOM 2195 C CA . GLY A 1 293 ? -10.177 -18.332 13.388 1.00 49.66 293 GLY A CA 1
ATOM 2196 C C . GLY A 1 293 ? -11.105 -18.130 12.180 1.00 49.66 293 GLY A C 1
ATOM 2197 O O . GLY A 1 293 ? -12.267 -17.766 12.367 1.00 49.66 293 GLY A O 1
ATOM 2198 N N . ALA A 1 294 ? -10.614 -18.355 10.956 1.00 50.00 294 ALA A N 1
ATOM 2199 C CA . ALA A 1 294 ? -11.352 -18.084 9.717 1.00 50.00 294 ALA A CA 1
ATOM 2200 C C . ALA A 1 294 ? -12.389 -19.174 9.368 1.00 50.00 294 ALA A C 1
ATOM 2202 O O . ALA A 1 294 ? -13.213 -18.981 8.477 1.00 50.00 294 ALA A O 1
ATOM 2203 N N . THR A 1 295 ? -12.383 -20.303 10.087 1.00 46.97 295 THR A N 1
ATOM 2204 C CA . THR A 1 295 ? -13.231 -21.484 9.841 1.00 46.97 295 THR A CA 1
ATOM 2205 C C . THR A 1 295 ? -14.387 -21.642 10.848 1.00 46.97 295 THR A C 1
ATOM 2207 O O . THR A 1 295 ? -15.046 -22.688 10.899 1.00 46.97 295 THR A O 1
ATOM 2210 N N . SER A 1 296 ? -14.684 -20.612 11.657 1.00 43.69 296 SER A N 1
ATOM 2211 C CA . SER A 1 296 ? -15.712 -20.685 12.707 1.00 43.69 296 SER A CA 1
ATOM 2212 C C . SER A 1 296 ? -17.157 -20.506 12.188 1.00 43.69 296 SER A C 1
ATOM 2214 O O . SER A 1 296 ? -17.670 -19.416 11.981 1.00 43.69 296 SER A O 1
ATOM 2216 N N . SER A 1 297 ? -17.829 -21.648 12.022 1.00 45.72 297 SER A N 1
ATOM 2217 C CA . SER A 1 297 ? -19.280 -21.947 12.061 1.00 45.72 297 SER A CA 1
ATOM 2218 C C . SER A 1 297 ? -20.328 -21.160 11.247 1.00 45.72 297 SER A C 1
ATOM 2220 O O . SER A 1 297 ? -21.457 -21.647 11.189 1.00 45.72 297 SER A O 1
ATOM 2222 N N . SER A 1 298 ? -20.033 -20.043 10.577 1.00 45.84 298 SER A N 1
ATOM 2223 C CA . SER A 1 298 ? -21.045 -19.358 9.737 1.00 45.84 298 SER A CA 1
ATOM 2224 C C . SER A 1 298 ? -20.560 -18.797 8.397 1.00 45.84 298 SER A C 1
ATOM 2226 O O . SER A 1 298 ? -21.392 -18.366 7.601 1.00 45.84 298 SER A O 1
ATOM 2228 N N . THR A 1 299 ? -19.264 -18.867 8.084 1.00 45.97 299 THR A N 1
ATOM 2229 C CA . THR A 1 299 ? -18.712 -18.515 6.764 1.00 45.97 299 THR A CA 1
ATOM 2230 C C . THR A 1 299 ? -18.260 -19.767 6.001 1.00 45.97 299 THR A C 1
ATOM 2232 O O . THR A 1 299 ? -17.879 -20.757 6.629 1.00 45.97 299 THR A O 1
ATOM 2235 N N . PRO A 1 300 ? -18.341 -19.780 4.654 1.00 55.00 300 PRO A N 1
ATOM 2236 C CA . PRO A 1 300 ? -17.937 -20.929 3.839 1.00 55.00 300 PRO A CA 1
ATOM 2237 C C . PRO A 1 300 ? -16.479 -21.318 4.122 1.00 55.00 300 PRO A C 1
ATOM 2239 O O . PRO A 1 300 ? -15.706 -20.482 4.578 1.00 55.00 300 PRO A O 1
ATOM 2242 N N . ASN A 1 301 ? -16.101 -22.571 3.833 1.00 74.12 301 ASN A N 1
ATOM 2243 C CA . ASN A 1 301 ? -14.746 -23.126 3.998 1.00 74.12 301 ASN A CA 1
ATOM 2244 C C . ASN A 1 301 ? -13.694 -22.448 3.085 1.00 74.12 301 ASN A C 1
ATOM 2246 O O . ASN A 1 301 ? -12.839 -23.121 2.528 1.00 74.12 301 ASN A O 1
ATOM 2250 N N . MET A 1 302 ? -13.793 -21.150 2.832 1.00 75.38 302 MET A N 1
ATOM 2251 C CA . MET A 1 302 ? -12.997 -20.400 1.878 1.00 75.38 302 MET A CA 1
ATOM 2252 C C . MET A 1 302 ? -12.387 -19.197 2.582 1.00 75.38 302 MET A C 1
ATOM 2254 O O . MET A 1 302 ? -13.059 -18.505 3.343 1.00 75.38 302 MET A O 1
ATOM 2258 N N . ILE A 1 303 ? -11.119 -18.936 2.303 1.00 81.50 303 ILE A N 1
ATOM 2259 C CA . ILE A 1 303 ? -10.333 -17.885 2.934 1.00 81.50 303 ILE A CA 1
ATOM 2260 C C . ILE A 1 303 ? -9.643 -17.081 1.834 1.00 81.50 303 ILE A C 1
ATOM 2262 O O . ILE A 1 303 ? -9.028 -17.676 0.957 1.00 81.50 303 ILE A O 1
ATOM 2266 N N . LYS A 1 304 ? -9.712 -15.747 1.868 1.00 77.44 304 LYS A N 1
ATOM 2267 C CA . LYS A 1 304 ? -9.010 -14.888 0.901 1.00 77.44 304 LYS A CA 1
ATOM 2268 C C . LYS A 1 304 ? -7.680 -14.421 1.489 1.00 77.44 304 LYS A C 1
ATOM 2270 O O . LYS A 1 304 ? -7.650 -13.823 2.561 1.00 77.44 304 LYS A O 1
ATOM 2275 N N . VAL A 1 305 ? -6.579 -14.695 0.799 1.00 82.31 305 VAL A N 1
ATOM 2276 C CA . VAL A 1 305 ? -5.220 -14.371 1.252 1.00 82.31 305 VAL A CA 1
ATOM 2277 C C . VAL A 1 305 ? -4.433 -13.631 0.173 1.00 82.31 305 VAL A C 1
ATOM 2279 O O . VAL A 1 305 ? -4.688 -13.819 -1.013 1.00 82.31 305 VAL A O 1
ATOM 2282 N N . LEU A 1 306 ? -3.477 -12.795 0.572 1.00 80.81 306 LEU A N 1
ATOM 2283 C CA . LEU A 1 306 ? -2.492 -12.175 -0.310 1.00 80.81 306 LEU A CA 1
ATOM 2284 C C . LEU A 1 306 ? -1.127 -12.806 -0.046 1.00 80.81 306 LEU A C 1
ATOM 2286 O O . LEU A 1 306 ? -0.586 -12.659 1.054 1.00 80.81 306 LEU A O 1
ATOM 2290 N N . CYS A 1 307 ? -0.582 -13.480 -1.056 1.00 82.88 307 CYS A N 1
ATOM 2291 C CA . CYS A 1 307 ? 0.785 -13.981 -1.034 1.00 82.88 307 CYS A CA 1
ATOM 2292 C C . CYS A 1 307 ? 1.763 -12.891 -1.488 1.00 82.88 307 CYS A C 1
ATOM 2294 O O . CYS A 1 307 ? 1.491 -12.228 -2.496 1.00 82.88 307 CYS A O 1
ATOM 2296 N N . PRO A 1 308 ? 2.897 -12.719 -0.787 1.00 80.75 308 PRO A N 1
ATOM 2297 C CA . PRO A 1 308 ? 3.927 -11.776 -1.184 1.00 80.75 308 PRO A CA 1
ATOM 2298 C C . PRO A 1 308 ? 4.665 -12.284 -2.428 1.00 80.75 308 PRO A C 1
ATOM 2300 O O . PRO A 1 308 ? 4.531 -13.444 -2.835 1.00 80.75 308 PRO A O 1
ATOM 2303 N N . SER A 1 309 ? 5.443 -11.396 -3.037 1.00 82.50 309 SER A N 1
ATOM 2304 C CA . SER A 1 309 ? 6.341 -11.752 -4.127 1.00 82.50 309 SER A CA 1
ATOM 2305 C C . SER A 1 309 ? 7.526 -12.589 -3.625 1.00 82.50 309 SER A C 1
ATOM 2307 O O . SER A 1 309 ? 7.823 -12.660 -2.434 1.00 82.50 309 SER A O 1
ATOM 2309 N N . ASN A 1 310 ? 8.210 -13.232 -4.566 1.00 84.62 310 ASN A N 1
ATOM 2310 C CA . ASN A 1 310 ? 9.471 -13.944 -4.398 1.00 84.62 310 ASN A CA 1
ATOM 2311 C C . ASN A 1 310 ? 9.445 -15.177 -3.473 1.00 84.62 310 ASN A C 1
ATOM 2313 O O . ASN A 1 310 ? 10.490 -15.611 -2.990 1.00 84.62 310 ASN A O 1
ATOM 2317 N N . CYS A 1 311 ? 8.284 -15.800 -3.248 1.00 85.62 311 CYS A N 1
ATOM 2318 C CA . CYS A 1 311 ? 8.196 -16.956 -2.348 1.00 85.62 311 CYS A CA 1
ATOM 2319 C C . CYS A 1 311 ? 8.986 -18.192 -2.792 1.00 85.62 311 CYS A C 1
ATOM 2321 O O . CYS A 1 311 ? 9.299 -19.034 -1.956 1.00 85.62 311 CYS A O 1
ATOM 2323 N N . GLN A 1 312 ? 9.361 -18.296 -4.067 1.00 87.19 312 GLN A N 1
ATOM 2324 C CA . GLN A 1 312 ? 10.246 -19.353 -4.553 1.00 87.19 312 GLN A CA 1
ATOM 2325 C C . GLN A 1 312 ? 11.685 -19.251 -4.028 1.00 87.19 312 GLN A C 1
ATOM 2327 O O . GLN A 1 312 ? 12.411 -20.239 -4.069 1.00 87.19 312 GLN A O 1
ATOM 2332 N N . ALA A 1 313 ? 12.096 -18.079 -3.535 1.00 84.75 313 ALA A N 1
ATOM 2333 C CA . ALA A 1 313 ? 13.420 -17.859 -2.961 1.00 84.75 313 ALA A CA 1
ATOM 2334 C C . ALA A 1 313 ? 13.485 -18.146 -1.447 1.00 84.75 313 ALA A C 1
ATOM 2336 O O . ALA A 1 313 ? 14.577 -18.189 -0.881 1.00 84.75 313 ALA A O 1
ATOM 2337 N N . ASP A 1 314 ? 12.346 -18.339 -0.770 1.00 84.25 314 ASP A N 1
ATOM 2338 C CA . ASP A 1 314 ? 12.325 -18.640 0.664 1.00 84.25 314 ASP A CA 1
ATOM 2339 C C . ASP A 1 314 ? 12.621 -20.126 0.901 1.00 84.25 314 ASP A C 1
ATOM 2341 O O . ASP A 1 314 ? 11.751 -20.964 0.727 1.00 84.25 314 ASP A O 1
ATOM 2345 N N . GLU A 1 315 ? 13.827 -20.478 1.342 1.00 81.44 315 GLU A N 1
ATOM 2346 C CA . GLU A 1 315 ? 14.221 -21.884 1.553 1.00 81.44 315 GLU A CA 1
ATOM 2347 C C . GLU A 1 315 ? 13.425 -22.621 2.646 1.00 81.44 315 GLU A C 1
ATOM 2349 O O . GLU A 1 315 ? 13.484 -23.846 2.730 1.00 81.44 315 GLU A O 1
ATOM 2354 N N . ALA A 1 316 ? 12.703 -21.904 3.512 1.00 79.62 316 ALA A N 1
ATOM 2355 C CA . ALA A 1 316 ? 11.937 -22.522 4.593 1.00 79.62 316 ALA A CA 1
ATOM 2356 C C . ALA A 1 316 ? 10.459 -22.744 4.244 1.00 79.62 316 ALA A C 1
ATOM 2358 O O . ALA A 1 316 ? 9.719 -23.297 5.064 1.00 79.62 316 ALA A O 1
ATOM 2359 N N . GLN A 1 317 ? 10.006 -22.310 3.064 1.00 85.50 317 GLN A N 1
ATOM 2360 C CA . GLN A 1 317 ? 8.720 -22.760 2.543 1.00 85.50 317 GLN A CA 1
ATOM 2361 C C . GLN A 1 317 ? 8.842 -24.235 2.136 1.00 85.50 317 GLN A C 1
ATOM 2363 O O . GLN A 1 317 ? 9.861 -24.660 1.595 1.00 85.50 317 GLN A O 1
ATOM 2368 N N . PHE A 1 318 ? 7.807 -25.025 2.399 1.00 91.88 318 PHE A N 1
ATOM 2369 C CA . PHE A 1 318 ? 7.769 -26.420 1.978 1.00 91.88 318 PHE A CA 1
ATOM 2370 C C . PHE A 1 318 ? 6.386 -26.777 1.454 1.00 91.88 318 PHE A C 1
ATOM 2372 O O . PHE A 1 318 ? 5.371 -26.256 1.932 1.00 91.88 318 PHE A O 1
ATOM 2379 N N . VAL A 1 319 ? 6.358 -27.683 0.478 1.00 94.69 319 VAL A N 1
ATOM 2380 C CA . VAL A 1 319 ? 5.132 -28.100 -0.200 1.00 94.69 319 VAL A CA 1
ATOM 2381 C C . VAL A 1 319 ? 4.995 -29.609 -0.152 1.00 94.69 319 VAL A C 1
ATOM 2383 O O . VAL A 1 319 ? 5.920 -30.343 -0.496 1.00 94.69 319 VAL A O 1
ATOM 2386 N N . LEU A 1 320 ? 3.816 -30.067 0.257 1.00 93.50 320 LEU A N 1
ATOM 2387 C CA . LEU A 1 320 ? 3.442 -31.477 0.249 1.00 93.50 320 LEU A CA 1
ATOM 2388 C C . LEU A 1 320 ? 2.252 -31.672 -0.686 1.00 93.50 320 LEU A C 1
ATOM 2390 O O . LEU A 1 320 ? 1.275 -30.931 -0.595 1.00 93.50 320 LEU A O 1
ATOM 2394 N N . GLY A 1 321 ? 2.311 -32.681 -1.551 1.00 91.44 321 GLY A N 1
ATOM 2395 C CA . GLY A 1 321 ? 1.274 -32.942 -2.550 1.00 91.44 321 GLY A CA 1
ATOM 2396 C C . GLY A 1 321 ? 1.192 -31.901 -3.669 1.00 91.44 321 GLY A C 1
ATOM 2397 O O . GLY A 1 321 ? 1.949 -30.932 -3.695 1.00 91.44 321 GLY A O 1
ATOM 2398 N N . SER A 1 322 ? 0.247 -32.115 -4.583 1.00 92.00 322 SER A N 1
ATOM 2399 C CA . SER A 1 322 ? -0.068 -31.225 -5.706 1.00 92.00 322 SER A CA 1
ATOM 2400 C C . SER A 1 322 ? -1.579 -31.152 -5.916 1.00 92.00 322 SER A C 1
ATOM 2402 O O . SER A 1 322 ? -2.278 -32.166 -5.792 1.00 92.00 322 SER A O 1
ATOM 2404 N N . GLY A 1 323 ? -2.098 -29.971 -6.246 1.00 88.75 323 GLY A N 1
ATOM 2405 C CA . GLY A 1 323 ? -3.523 -29.694 -6.430 1.00 88.75 323 GLY A CA 1
ATOM 2406 C C . GLY A 1 323 ? -4.309 -29.641 -5.118 1.00 88.75 323 GLY A C 1
ATOM 2407 O O . GLY A 1 323 ? -5.012 -28.673 -4.842 1.00 88.75 323 GLY A O 1
ATOM 2408 N N . VAL A 1 324 ? -4.212 -30.691 -4.300 1.00 91.06 324 VAL A N 1
ATOM 2409 C CA . VAL A 1 324 ? -4.714 -30.715 -2.922 1.00 91.06 324 VAL A CA 1
ATOM 2410 C C . VAL A 1 324 ? -3.526 -30.928 -2.002 1.00 91.06 324 VAL A C 1
ATOM 2412 O O . VAL A 1 324 ? -2.756 -31.868 -2.183 1.00 91.06 324 VAL A O 1
ATOM 2415 N N . HIS A 1 325 ? -3.411 -30.075 -0.995 1.00 93.56 325 HIS A N 1
ATOM 2416 C CA . HIS A 1 325 ? -2.287 -30.025 -0.077 1.00 93.56 325 HIS A CA 1
ATOM 2417 C C . HIS A 1 325 ? -2.757 -30.269 1.362 1.00 93.56 325 HIS A C 1
ATOM 2419 O O . HIS A 1 325 ? -3.848 -29.826 1.736 1.00 93.56 325 HIS A O 1
ATOM 2425 N N . PRO A 1 326 ? -1.972 -30.966 2.197 1.00 92.50 326 PRO A N 1
ATOM 2426 C CA . PRO A 1 326 ? -2.277 -31.091 3.617 1.00 92.50 326 PRO A CA 1
ATOM 2427 C C . PRO A 1 326 ? -2.178 -29.728 4.315 1.00 92.50 326 PRO A C 1
ATOM 2429 O O . PRO A 1 326 ? -1.434 -28.855 3.866 1.00 92.50 326 PRO A O 1
ATOM 2432 N N . ALA A 1 327 ? -2.868 -29.545 5.448 1.00 89.38 327 ALA A N 1
ATOM 2433 C CA . ALA A 1 327 ? -2.851 -28.279 6.195 1.00 89.38 327 ALA A CA 1
ATOM 2434 C C . ALA A 1 327 ? -1.455 -27.829 6.659 1.00 89.38 327 ALA A C 1
ATOM 2436 O O . ALA A 1 327 ? -1.264 -26.663 7.006 1.00 89.38 327 ALA A O 1
ATOM 2437 N N . SER A 1 328 ? -0.496 -28.751 6.680 1.00 90.12 328 SER A N 1
ATOM 2438 C CA . SER A 1 328 ? 0.907 -28.497 6.974 1.00 90.12 328 SER A CA 1
ATOM 2439 C C . SER A 1 328 ? 1.677 -27.858 5.811 1.00 90.12 328 SER A C 1
ATOM 2441 O O . SER A 1 328 ? 2.726 -27.289 6.060 1.00 90.12 328 SER A O 1
ATOM 2443 N N . SER A 1 329 ? 1.192 -27.890 4.569 1.00 93.56 329 SER A N 1
ATOM 2444 C CA . SER A 1 329 ? 1.886 -27.300 3.415 1.00 93.56 329 SER A CA 1
ATOM 2445 C C . SER A 1 329 ? 1.834 -25.765 3.417 1.00 93.56 329 SER A C 1
ATOM 2447 O O . SER A 1 329 ? 0.830 -25.176 3.828 1.00 93.56 329 SER A O 1
ATOM 2449 N N . SER A 1 330 ? 2.880 -25.106 2.900 1.00 94.75 330 SER A N 1
ATOM 2450 C CA . SER A 1 330 ? 2.846 -23.662 2.617 1.00 94.75 330 SER A CA 1
ATOM 2451 C C . SER A 1 330 ? 1.765 -23.350 1.583 1.00 94.75 330 SER A C 1
ATOM 2453 O O . SER A 1 330 ? 1.714 -23.986 0.530 1.00 94.75 330 SER A O 1
ATOM 2455 N N . ILE A 1 331 ? 0.925 -22.350 1.860 1.00 94.44 331 ILE A N 1
ATOM 2456 C CA . ILE A 1 331 ? -0.151 -21.918 0.956 1.00 94.44 331 ILE A CA 1
ATOM 2457 C C . ILE A 1 331 ? 0.424 -21.252 -0.299 1.00 94.44 331 ILE A C 1
ATOM 2459 O O . ILE A 1 331 ? 0.028 -21.592 -1.413 1.00 94.44 331 ILE A O 1
ATOM 2463 N N . CYS A 1 332 ? 1.373 -20.326 -0.135 1.00 92.38 332 CYS A N 1
ATOM 2464 C CA . CYS A 1 332 ? 1.988 -19.620 -1.263 1.00 92.38 332 CYS A CA 1
ATOM 2465 C C . CYS A 1 332 ? 2.925 -20.534 -2.063 1.00 92.38 332 CYS A C 1
ATOM 2467 O O . CYS A 1 332 ? 2.948 -20.466 -3.290 1.00 92.38 332 CYS A O 1
ATOM 2469 N N . GLY A 1 333 ? 3.647 -21.433 -1.383 1.00 94.06 333 GLY A N 1
ATOM 2470 C CA . GLY A 1 333 ? 4.462 -22.457 -2.037 1.00 94.06 333 GLY A CA 1
ATOM 2471 C C . GLY A 1 333 ? 3.610 -23.416 -2.869 1.00 94.06 333 GLY A C 1
ATOM 2472 O O . GLY A 1 333 ? 3.915 -23.649 -4.037 1.00 94.06 333 GLY A O 1
ATOM 2473 N N . ALA A 1 334 ? 2.504 -23.912 -2.304 1.00 95.00 334 ALA A N 1
ATOM 2474 C CA . ALA A 1 334 ? 1.537 -24.750 -3.013 1.00 95.00 334 ALA A CA 1
ATOM 2475 C C . ALA A 1 334 ? 0.972 -24.045 -4.255 1.00 95.00 334 ALA A C 1
ATOM 2477 O O . ALA A 1 334 ? 0.952 -24.614 -5.341 1.00 95.00 334 ALA A O 1
ATOM 2478 N N . ALA A 1 335 ? 0.590 -22.773 -4.125 1.00 94.56 335 ALA A N 1
ATOM 2479 C CA . ALA A 1 335 ? 0.063 -21.997 -5.241 1.00 94.56 335 ALA A CA 1
ATOM 2480 C C . ALA A 1 335 ? 1.088 -21.772 -6.366 1.00 94.56 335 ALA A C 1
ATOM 2482 O O . ALA A 1 335 ? 0.710 -21.781 -7.537 1.00 94.56 335 ALA A O 1
ATOM 2483 N N . LEU A 1 336 ? 2.369 -21.573 -6.036 1.00 91.94 336 LEU A N 1
ATOM 2484 C CA . LEU A 1 336 ? 3.452 -21.526 -7.025 1.00 91.94 336 LEU A CA 1
ATOM 2485 C C . LEU A 1 336 ? 3.637 -22.890 -7.700 1.00 91.94 336 LEU A C 1
ATOM 2487 O O . LEU A 1 336 ? 3.689 -22.967 -8.927 1.00 91.94 336 LEU A O 1
ATOM 2491 N N . HIS A 1 337 ? 3.700 -23.963 -6.907 1.00 92.88 337 HIS A N 1
ATOM 2492 C CA . HIS A 1 337 ? 3.871 -25.334 -7.389 1.00 92.88 337 HIS A CA 1
ATOM 2493 C C . HIS A 1 337 ? 2.763 -25.750 -8.369 1.00 92.88 337 HIS A C 1
ATOM 2495 O O . HIS A 1 337 ? 3.044 -26.271 -9.450 1.00 92.88 337 HIS A O 1
ATOM 2501 N N . ASP A 1 338 ? 1.513 -25.432 -8.036 1.00 91.19 338 ASP A N 1
ATOM 2502 C CA . ASP A 1 338 ? 0.338 -25.716 -8.861 1.00 91.19 338 ASP A CA 1
ATOM 2503 C C . ASP A 1 338 ? 0.185 -24.751 -10.056 1.00 91.19 338 ASP A C 1
ATOM 2505 O O . ASP A 1 338 ? -0.716 -24.916 -10.879 1.00 91.19 338 ASP A O 1
ATOM 2509 N N . GLY A 1 339 ? 1.044 -23.729 -10.173 1.00 88.50 339 GLY A N 1
ATOM 2510 C CA . GLY A 1 339 ? 0.964 -22.710 -11.228 1.00 88.50 339 GLY A CA 1
ATOM 2511 C C . GLY A 1 339 ? -0.244 -21.773 -11.093 1.00 88.50 339 GLY A C 1
ATOM 2512 O O . GLY A 1 339 ? -0.661 -21.135 -12.061 1.00 88.50 339 GLY A O 1
ATOM 2513 N N . VAL A 1 340 ? -0.827 -21.694 -9.897 1.00 89.19 340 VAL A N 1
ATOM 2514 C CA . VAL A 1 340 ? -1.954 -20.812 -9.573 1.00 89.19 340 VAL A CA 1
ATOM 2515 C C . VAL A 1 340 ? -1.477 -19.371 -9.395 1.00 89.19 340 VAL A C 1
ATOM 2517 O O . VAL A 1 340 ? -2.199 -18.447 -9.769 1.00 89.19 340 VAL A O 1
ATOM 2520 N N . MET A 1 341 ? -0.255 -19.162 -8.901 1.00 87.81 341 MET A N 1
ATOM 2521 C CA . MET A 1 341 ? 0.396 -17.849 -8.827 1.00 87.81 341 MET A CA 1
ATOM 2522 C C . MET A 1 341 ? 1.795 -17.861 -9.444 1.00 87.81 341 MET A C 1
ATOM 2524 O O . MET A 1 341 ? 2.375 -18.919 -9.677 1.00 87.81 341 MET A O 1
ATOM 2528 N N . TRP A 1 342 ? 2.336 -16.665 -9.669 1.00 84.06 342 TRP A N 1
ATOM 2529 C CA . TRP A 1 342 ? 3.682 -16.438 -10.189 1.00 84.06 342 TRP A CA 1
ATOM 2530 C C . TRP A 1 342 ? 4.589 -15.797 -9.124 1.00 84.06 342 TRP A C 1
ATOM 2532 O O . TRP A 1 342 ? 4.099 -15.385 -8.066 1.00 84.06 342 TRP A O 1
ATOM 2542 N N . PRO A 1 343 ? 5.908 -15.676 -9.383 1.00 84.69 343 PRO A N 1
ATOM 2543 C CA . PRO A 1 343 ? 6.861 -15.034 -8.471 1.00 84.69 343 PRO A CA 1
ATOM 2544 C C . PRO A 1 343 ? 6.508 -13.608 -8.032 1.00 84.69 343 PRO A C 1
ATOM 2546 O O . PRO A 1 343 ? 7.037 -13.122 -7.042 1.00 84.69 343 PRO A O 1
ATOM 2549 N N . SER A 1 344 ? 5.620 -12.921 -8.739 1.00 75.94 344 SER A N 1
ATOM 2550 C CA . SER A 1 344 ? 5.103 -11.588 -8.410 1.00 75.94 344 SER A CA 1
ATOM 2551 C C . SER A 1 344 ? 4.161 -11.549 -7.202 1.00 75.94 344 SER A C 1
ATOM 2553 O O . SER A 1 344 ? 3.897 -10.463 -6.694 1.00 75.94 344 SER A O 1
ATOM 2555 N N . GLY A 1 345 ? 3.677 -12.693 -6.713 1.00 83.12 345 GLY A N 1
ATOM 2556 C CA . GLY A 1 345 ? 2.621 -12.725 -5.701 1.00 83.12 345 GLY A CA 1
ATOM 2557 C C . GLY A 1 345 ? 1.226 -12.738 -6.332 1.00 83.12 345 GLY A C 1
ATOM 2558 O O . GLY A 1 345 ? 1.059 -12.534 -7.533 1.00 83.12 345 GLY A O 1
ATOM 2559 N N . ALA A 1 346 ? 0.202 -13.021 -5.528 1.00 79.12 346 ALA A N 1
ATOM 2560 C CA . ALA A 1 346 ? -1.187 -13.013 -5.989 1.00 79.12 346 ALA A CA 1
ATOM 2561 C C . ALA A 1 346 ? -2.172 -12.966 -4.821 1.00 79.12 346 ALA A C 1
ATOM 2563 O O . ALA A 1 346 ? -1.864 -13.383 -3.700 1.00 79.12 346 ALA A O 1
ATOM 2564 N N . THR A 1 347 ? -3.398 -12.534 -5.120 1.00 80.44 347 THR A N 1
ATOM 2565 C CA . THR A 1 347 ? -4.539 -12.762 -4.236 1.00 80.44 347 THR A CA 1
ATOM 2566 C C . THR A 1 347 ? -5.126 -14.137 -4.526 1.00 80.44 347 THR A C 1
ATOM 2568 O O . THR A 1 347 ? -5.574 -14.422 -5.640 1.00 80.44 347 THR A O 1
ATOM 2571 N N . LEU A 1 348 ? -5.152 -14.989 -3.509 1.00 86.56 348 LEU A N 1
ATOM 2572 C CA . LEU A 1 348 ? -5.638 -16.358 -3.587 1.00 86.56 348 LEU A CA 1
ATOM 2573 C C . LEU A 1 348 ? -6.906 -16.526 -2.764 1.00 86.56 348 LEU A C 1
ATOM 2575 O O . LEU A 1 348 ? -7.083 -15.887 -1.727 1.00 86.56 348 LEU A O 1
ATOM 2579 N N . ILE A 1 349 ? -7.752 -17.454 -3.191 1.00 85.94 349 ILE A N 1
ATOM 2580 C CA . ILE A 1 349 ? -8.739 -18.059 -2.312 1.00 85.94 349 ILE A CA 1
ATOM 2581 C C . ILE A 1 349 ? -8.295 -19.478 -1.982 1.00 85.94 349 ILE A C 1
ATOM 2583 O O . ILE A 1 349 ? -8.011 -20.289 -2.863 1.00 85.94 349 ILE A O 1
ATOM 2587 N N . VAL A 1 350 ? -8.258 -19.770 -0.691 1.00 90.00 350 VAL A N 1
ATOM 2588 C CA . VAL A 1 350 ? -7.914 -21.065 -0.120 1.00 90.00 350 VAL A CA 1
ATOM 2589 C C . VAL A 1 350 ? -9.208 -21.743 0.286 1.00 90.00 350 VAL A C 1
ATOM 2591 O O . VAL A 1 350 ? -9.930 -21.215 1.129 1.00 90.00 350 VAL A O 1
ATOM 2594 N N . THR A 1 351 ? -9.510 -22.902 -0.293 1.00 87.62 351 THR A N 1
ATOM 2595 C CA . THR A 1 351 ? -10.658 -23.708 0.133 1.00 87.62 351 THR A CA 1
ATOM 2596 C C . THR A 1 351 ? -10.195 -24.817 1.058 1.00 87.62 351 THR A C 1
ATOM 2598 O O . THR A 1 351 ? -9.409 -25.672 0.662 1.00 87.62 351 THR A O 1
ATOM 2601 N N . VAL A 1 352 ? -10.706 -24.806 2.283 1.00 86.75 352 VAL A N 1
ATOM 2602 C CA . VAL A 1 352 ? -10.407 -25.762 3.343 1.00 86.75 352 VAL A CA 1
ATOM 2603 C C . VAL A 1 352 ? -11.308 -26.989 3.223 1.00 86.75 352 VAL A C 1
ATOM 2605 O O . VAL A 1 352 ? -12.533 -26.906 3.106 1.00 86.75 352 VAL A O 1
ATOM 2608 N N . VAL A 1 353 ? -10.692 -28.158 3.287 1.00 82.81 353 VAL A N 1
ATOM 2609 C CA . VAL A 1 353 ? -11.339 -29.464 3.280 1.00 82.81 353 VAL A CA 1
ATOM 2610 C C . VAL A 1 353 ? -11.130 -3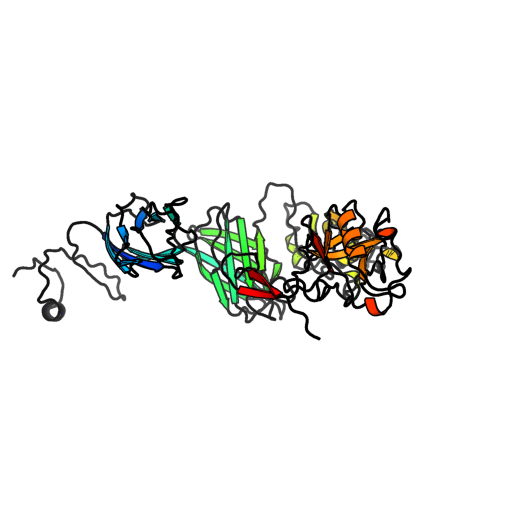0.090 4.654 1.00 82.81 353 VAL A C 1
ATOM 2612 O O . VAL A 1 353 ? -10.005 -30.372 5.043 1.00 82.81 353 VAL A O 1
ATOM 2615 N N . LYS A 1 354 ? -12.219 -30.315 5.397 1.00 78.38 354 LYS A N 1
ATOM 2616 C CA . LYS A 1 354 ? -12.177 -30.846 6.776 1.00 78.38 354 LYS A CA 1
ATOM 2617 C C . LYS A 1 354 ? -11.810 -32.326 6.886 1.00 78.38 354 LYS A C 1
ATOM 2619 O O . LYS A 1 354 ? -11.547 -32.815 7.971 1.00 78.38 354 LYS A O 1
ATOM 2624 N N . ASP A 1 355 ? -11.856 -33.056 5.781 1.00 80.62 355 ASP A N 1
ATOM 2625 C CA . ASP A 1 355 ? -11.412 -34.443 5.714 1.00 80.62 355 ASP A CA 1
ATOM 2626 C C . ASP A 1 355 ? -10.306 -34.513 4.662 1.00 80.62 355 ASP A C 1
ATOM 2628 O O . ASP A 1 355 ? -10.581 -34.538 3.461 1.00 80.62 355 ASP A O 1
ATOM 2632 N N . GLY A 1 356 ? -9.052 -34.491 5.117 1.00 81.69 356 GLY A N 1
ATOM 2633 C CA . GLY A 1 356 ? -7.892 -34.594 4.238 1.00 81.69 356 GLY A CA 1
ATOM 2634 C C . GLY A 1 356 ? -7.809 -35.928 3.486 1.00 81.69 356 GLY A C 1
ATOM 2635 O O . GLY A 1 356 ? -8.495 -36.906 3.802 1.00 81.69 356 GLY A O 1
ATOM 2636 N N . LEU A 1 357 ? -6.938 -35.976 2.477 1.00 84.94 357 LEU A N 1
ATOM 2637 C CA . LEU A 1 357 ? -6.722 -37.174 1.667 1.00 84.94 357 LEU A CA 1
ATOM 2638 C C . LEU A 1 357 ? -5.918 -38.241 2.433 1.00 84.94 357 LEU A C 1
ATOM 2640 O O . LEU A 1 357 ? -5.079 -37.908 3.271 1.00 84.94 357 LEU A O 1
ATOM 2644 N N . PRO A 1 358 ? -6.125 -39.538 2.130 1.00 84.12 358 PRO A N 1
ATOM 2645 C CA . PRO A 1 358 ? -5.345 -40.622 2.731 1.00 84.12 358 PRO A CA 1
ATOM 2646 C C . PRO A 1 358 ? -3.887 -40.662 2.246 1.00 84.12 358 PRO A C 1
ATOM 2648 O O . PRO A 1 358 ? -3.067 -41.333 2.862 1.00 84.12 358 PRO A O 1
ATOM 2651 N N . ALA A 1 359 ? -3.578 -39.992 1.135 1.00 88.00 359 ALA A N 1
ATOM 2652 C CA . ALA A 1 359 ? -2.238 -39.799 0.599 1.00 88.00 359 ALA A CA 1
ATOM 2653 C C . ALA A 1 359 ? -2.233 -38.567 -0.317 1.00 88.00 359 ALA A C 1
ATOM 2655 O O . ALA A 1 359 ? -3.232 -38.285 -0.984 1.00 88.00 359 ALA A O 1
ATOM 2656 N N . TYR A 1 360 ? -1.102 -37.872 -0.360 1.00 91.69 360 TYR A N 1
ATOM 2657 C CA . TYR A 1 360 ? -0.850 -36.690 -1.172 1.00 91.69 360 TYR A CA 1
ATOM 2658 C C . TYR A 1 360 ? 0.303 -36.994 -2.122 1.00 91.69 360 TYR A C 1
ATOM 2660 O O . TYR A 1 360 ? 1.435 -37.224 -1.691 1.00 91.69 360 TYR A O 1
ATOM 2668 N N . TYR A 1 361 ? -0.003 -37.026 -3.414 1.00 90.00 361 TYR A N 1
ATOM 2669 C CA . TYR A 1 361 ? 0.964 -37.311 -4.470 1.00 90.00 361 TYR A CA 1
ATOM 2670 C C . TYR A 1 361 ? 1.515 -36.013 -5.037 1.00 90.00 361 TYR A C 1
ATOM 2672 O O . TYR A 1 361 ? 0.787 -35.024 -5.123 1.00 90.00 361 TYR A O 1
ATOM 2680 N N . LYS A 1 362 ? 2.780 -36.040 -5.449 1.00 89.50 362 LYS A N 1
ATOM 2681 C CA . LYS A 1 362 ? 3.413 -34.910 -6.121 1.00 89.50 362 LYS A CA 1
ATOM 2682 C C . LYS A 1 362 ? 3.344 -35.058 -7.637 1.00 89.50 362 LYS A C 1
ATOM 2684 O O . LYS A 1 362 ? 3.441 -36.160 -8.176 1.00 89.50 362 LYS A O 1
ATOM 2689 N N . THR A 1 363 ? 3.257 -33.932 -8.320 1.00 86.94 363 THR A N 1
ATOM 2690 C CA . THR A 1 363 ? 3.495 -33.797 -9.755 1.00 86.94 363 THR A CA 1
ATOM 2691 C C . THR A 1 363 ? 4.722 -32.930 -9.980 1.00 86.94 363 THR A C 1
ATOM 2693 O O . THR A 1 363 ? 4.927 -31.954 -9.267 1.00 86.94 363 THR A O 1
ATOM 2696 N N . ASP A 1 364 ? 5.537 -33.252 -10.979 1.00 80.81 364 ASP A N 1
ATOM 2697 C CA . ASP A 1 364 ? 6.692 -32.419 -11.306 1.00 80.81 364 ASP A CA 1
ATOM 2698 C C . ASP A 1 364 ? 6.247 -31.212 -12.144 1.00 80.81 364 ASP A C 1
ATOM 2700 O O . ASP A 1 364 ? 5.798 -31.362 -13.281 1.00 80.81 364 ASP A O 1
ATOM 2704 N N . ASN A 1 365 ? 6.411 -30.006 -11.596 1.00 74.81 365 ASN A N 1
ATOM 2705 C CA . ASN A 1 365 ? 6.225 -28.750 -12.321 1.00 74.81 365 ASN A CA 1
ATOM 2706 C C . ASN A 1 365 ? 7.527 -27.927 -12.313 1.00 74.81 365 ASN A C 1
ATOM 2708 O O . ASN A 1 365 ? 7.669 -26.990 -11.519 1.00 74.81 365 ASN A O 1
ATOM 2712 N N . PRO A 1 366 ? 8.497 -28.255 -13.187 1.00 69.31 366 PRO A N 1
ATOM 2713 C CA . PRO A 1 366 ? 9.814 -27.620 -13.176 1.00 69.31 366 PRO A CA 1
ATOM 2714 C C . PRO A 1 366 ? 9.776 -26.118 -13.497 1.00 69.31 366 PRO A C 1
ATOM 2716 O O . PRO A 1 366 ? 10.709 -25.408 -13.139 1.00 69.31 366 PRO A O 1
ATOM 2719 N N . ALA A 1 367 ? 8.709 -25.618 -14.131 1.00 66.81 367 ALA A N 1
ATOM 2720 C CA . ALA A 1 367 ? 8.556 -24.198 -14.449 1.00 66.81 367 ALA A CA 1
ATOM 2721 C C . ALA A 1 367 ? 8.301 -23.323 -13.207 1.00 66.81 367 ALA A C 1
ATOM 2723 O O . ALA A 1 367 ? 8.618 -22.138 -13.226 1.00 66.81 367 ALA A O 1
ATOM 2724 N N . SER A 1 368 ? 7.759 -23.901 -12.129 1.00 69.75 368 SER A N 1
ATOM 2725 C CA . SER A 1 368 ? 7.473 -23.178 -10.880 1.00 69.75 368 SER A CA 1
ATOM 2726 C C . SER A 1 368 ? 8.712 -22.931 -10.011 1.00 69.75 368 SER A C 1
ATOM 2728 O O . SER A 1 368 ? 8.688 -22.071 -9.136 1.00 69.75 368 SER A O 1
ATOM 2730 N N . GLY A 1 369 ? 9.780 -23.714 -10.205 1.00 76.19 369 GLY A N 1
ATOM 2731 C CA . GLY A 1 369 ? 10.934 -23.739 -9.302 1.00 76.19 369 GLY A CA 1
ATOM 2732 C C . GLY A 1 369 ? 10.646 -24.329 -7.912 1.00 76.19 369 GLY A C 1
ATOM 2733 O O . GLY A 1 369 ? 11.570 -24.434 -7.110 1.00 76.19 369 GLY A O 1
ATOM 2734 N N . ILE A 1 370 ? 9.405 -24.751 -7.627 1.00 86.69 370 ILE A N 1
ATOM 2735 C CA . ILE A 1 370 ? 8.996 -25.318 -6.340 1.00 86.69 370 ILE A CA 1
ATOM 2736 C C . ILE A 1 370 ? 8.903 -26.839 -6.422 1.00 86.69 370 ILE A C 1
ATOM 2738 O O . ILE A 1 370 ? 8.117 -27.398 -7.192 1.00 86.69 370 ILE A O 1
ATOM 2742 N N . LEU A 1 371 ? 9.676 -27.514 -5.572 1.00 88.00 371 LEU A N 1
ATOM 2743 C CA . LEU A 1 371 ? 9.605 -28.961 -5.400 1.00 88.00 371 LEU A CA 1
ATOM 2744 C C . LEU A 1 371 ? 8.565 -29.305 -4.332 1.00 88.00 371 LEU A C 1
ATOM 2746 O O . LEU A 1 371 ? 8.629 -28.794 -3.216 1.00 88.00 371 LEU A O 1
ATOM 2750 N N . ALA A 1 372 ? 7.635 -30.193 -4.679 1.00 91.94 372 ALA A N 1
ATOM 2751 C CA . ALA A 1 372 ? 6.728 -30.811 -3.721 1.00 91.94 372 ALA A CA 1
ATOM 2752 C C . ALA A 1 372 ? 7.234 -32.200 -3.315 1.00 91.94 372 ALA A C 1
ATOM 2754 O O . ALA A 1 372 ? 7.894 -32.898 -4.095 1.00 91.94 372 ALA A O 1
ATOM 2755 N N . GLU A 1 373 ? 6.885 -32.625 -2.106 1.00 93.12 373 GLU A N 1
ATOM 2756 C CA . GLU A 1 373 ? 7.128 -33.982 -1.620 1.00 93.12 373 GLU A CA 1
ATOM 2757 C C . GLU A 1 373 ? 5.824 -34.779 -1.509 1.00 93.12 373 GLU A C 1
ATOM 2759 O O . GLU A 1 373 ? 4.739 -34.228 -1.314 1.00 93.12 373 GLU A O 1
ATOM 2764 N N . GLU A 1 374 ? 5.926 -36.101 -1.656 1.00 92.94 374 GLU A N 1
ATOM 2765 C CA . GLU A 1 374 ? 4.799 -36.988 -1.375 1.00 92.94 374 GLU A CA 1
ATOM 2766 C C . GLU A 1 374 ? 4.608 -37.123 0.133 1.00 92.94 374 GLU A C 1
ATOM 2768 O O . GLU A 1 374 ? 5.574 -37.174 0.895 1.00 92.94 374 GLU A O 1
ATOM 2773 N N . TYR A 1 375 ? 3.357 -37.240 0.565 1.00 90.69 375 TYR A N 1
ATOM 2774 C CA . TYR A 1 375 ? 3.034 -37.368 1.977 1.00 90.69 375 TYR A CA 1
ATOM 2775 C C . TYR A 1 375 ? 1.910 -38.376 2.199 1.00 90.69 375 TYR A C 1
ATOM 2777 O O . TYR A 1 375 ? 0.850 -38.305 1.579 1.00 90.69 375 TYR A O 1
ATOM 2785 N N . VAL A 1 376 ? 2.133 -39.318 3.113 1.00 87.69 376 VAL A N 1
ATOM 2786 C CA . VAL A 1 376 ? 1.130 -40.296 3.543 1.00 87.69 376 VAL A CA 1
ATOM 2787 C C . VAL A 1 376 ? 0.953 -40.153 5.055 1.00 87.69 376 VAL A C 1
ATOM 2789 O O . VAL A 1 376 ? 1.889 -40.465 5.797 1.00 87.69 376 VAL A O 1
ATOM 2792 N N . PRO A 1 377 ? -0.216 -39.689 5.532 1.00 82.00 377 PRO A N 1
ATOM 2793 C CA . PRO A 1 377 ? -0.529 -39.664 6.955 1.00 82.00 377 PRO A CA 1
ATOM 2794 C C . PRO A 1 377 ? -0.388 -41.054 7.599 1.00 82.00 377 PRO A C 1
ATOM 2796 O O . PRO A 1 377 ? -0.716 -42.078 6.993 1.00 82.00 377 PRO A O 1
ATOM 2799 N N . GLY A 1 378 ? 0.096 -41.110 8.843 1.00 76.00 378 GLY A N 1
ATOM 2800 C CA . GLY A 1 378 ? 0.265 -42.370 9.575 1.00 76.00 378 GLY A CA 1
ATOM 2801 C C . GLY A 1 378 ? -1.057 -43.127 9.775 1.00 76.00 378 GLY A C 1
ATOM 2802 O O . GLY A 1 378 ? -2.128 -42.530 9.859 1.00 76.00 378 GLY A O 1
ATOM 2803 N N . ALA A 1 379 ? -1.006 -44.460 9.882 1.00 61.91 379 ALA A N 1
ATOM 2804 C CA . ALA A 1 379 ? -2.204 -45.291 10.034 1.00 61.91 379 ALA A CA 1
ATOM 2805 C C . ALA A 1 379 ? -3.064 -44.855 11.242 1.00 61.91 379 ALA A C 1
ATOM 2807 O O . ALA A 1 379 ? -2.618 -44.907 12.386 1.00 61.91 379 ALA A O 1
ATOM 2808 N N . GLY A 1 380 ? -4.309 -44.437 10.980 1.00 57.75 380 GLY A N 1
ATOM 2809 C CA . GLY A 1 380 ? -5.243 -43.935 11.999 1.00 57.75 380 GLY A CA 1
ATOM 2810 C C . GLY A 1 380 ? -5.168 -42.425 12.264 1.00 57.75 380 GLY A C 1
ATOM 2811 O O . GLY A 1 380 ? -6.000 -41.911 13.008 1.00 57.75 380 GLY A O 1
ATOM 2812 N N . GLN A 1 381 ? -4.237 -41.706 11.633 1.00 55.59 381 GLN A N 1
ATOM 2813 C CA . GLN A 1 381 ? -4.177 -40.247 11.636 1.00 55.59 381 GLN A CA 1
ATOM 2814 C C . GLN A 1 381 ? -4.740 -39.723 10.311 1.00 55.59 381 GLN A C 1
ATOM 2816 O O . GLN A 1 381 ? -4.118 -39.857 9.264 1.00 55.59 381 GLN A O 1
ATOM 2821 N N . ARG A 1 382 ? -5.932 -39.123 10.344 1.00 54.56 382 ARG A N 1
ATOM 2822 C CA . ARG A 1 382 ? -6.305 -38.134 9.327 1.00 54.56 382 ARG A CA 1
ATOM 2823 C C . ARG A 1 382 ? -5.728 -36.815 9.819 1.00 54.56 382 ARG A C 1
ATOM 2825 O O . ARG A 1 382 ? -6.070 -36.407 10.929 1.00 54.56 382 ARG A O 1
ATOM 2832 N N . GLU A 1 383 ? -4.836 -36.180 9.060 1.00 56.75 383 GLU A N 1
ATOM 2833 C CA . GLU A 1 383 ? -4.570 -34.767 9.335 1.00 56.75 383 GLU A CA 1
ATOM 2834 C C . GLU A 1 383 ? -5.899 -34.023 9.225 1.00 56.75 383 GLU A C 1
ATOM 2836 O O . GLU A 1 383 ? -6.692 -34.272 8.313 1.00 56.75 383 GLU A O 1
ATOM 2841 N N . GLY A 1 384 ? -6.166 -33.199 10.236 1.00 69.81 384 GLY A N 1
ATOM 2842 C CA . GLY A 1 384 ? -7.491 -32.653 10.487 1.00 69.81 384 GLY A CA 1
ATOM 2843 C C . GLY A 1 384 ? -8.066 -31.862 9.319 1.00 69.81 384 GLY A C 1
ATOM 2844 O O . GLY A 1 384 ? -9.276 -31.858 9.172 1.00 69.81 384 GLY A O 1
ATOM 2845 N N . GLU A 1 385 ? -7.240 -31.218 8.488 1.00 84.38 385 GLU A N 1
ATOM 2846 C CA . GLU A 1 385 ? -7.695 -30.404 7.359 1.00 84.38 385 GLU A CA 1
ATOM 2847 C C . GLU A 1 385 ? -6.709 -30.489 6.177 1.00 84.38 385 GLU A C 1
ATOM 2849 O O . GLU A 1 385 ? -5.524 -30.790 6.336 1.00 84.38 385 GLU A O 1
ATOM 2854 N N . ALA A 1 386 ? -7.208 -30.218 4.977 1.00 89.62 386 ALA A N 1
ATOM 2855 C CA . ALA A 1 386 ? -6.455 -30.057 3.739 1.00 89.62 386 ALA A CA 1
ATOM 2856 C C . ALA A 1 386 ? -6.934 -28.796 3.018 1.00 89.62 386 ALA A C 1
ATOM 2858 O O . ALA A 1 386 ? -7.947 -28.208 3.398 1.00 89.62 386 ALA A O 1
ATOM 2859 N N . PHE A 1 387 ? -6.244 -28.378 1.967 1.00 92.25 387 PHE A N 1
ATOM 2860 C CA . PHE A 1 387 ? -6.687 -27.257 1.156 1.00 92.25 387 PHE A CA 1
ATOM 2861 C C . PHE A 1 387 ? -6.327 -27.407 -0.313 1.00 92.25 387 PHE A C 1
ATOM 2863 O O . PHE A 1 387 ? -5.435 -28.159 -0.688 1.00 92.25 387 PHE A O 1
ATOM 2870 N N . TYR A 1 388 ? -7.025 -26.644 -1.140 1.00 91.06 388 TYR A N 1
ATOM 2871 C CA . TYR A 1 388 ? -6.600 -26.321 -2.494 1.00 91.06 388 TYR A CA 1
ATOM 2872 C C . TYR A 1 388 ? -6.787 -24.824 -2.720 1.00 91.06 388 TYR A C 1
ATOM 2874 O O . TYR A 1 388 ? -7.561 -24.163 -2.015 1.00 91.06 388 TYR A O 1
ATOM 2882 N N . VAL A 1 389 ? -6.053 -24.281 -3.682 1.00 92.62 389 VAL A N 1
ATOM 2883 C CA . VAL A 1 389 ? -5.984 -22.840 -3.929 1.00 92.62 389 VAL A CA 1
ATOM 2884 C C . VAL A 1 389 ? -6.458 -22.504 -5.331 1.00 92.62 389 VAL A C 1
ATOM 2886 O O . VAL A 1 389 ? -6.244 -23.254 -6.279 1.00 92.62 389 VAL A O 1
ATOM 2889 N N . TYR A 1 390 ? -7.097 -21.349 -5.468 1.00 86.56 390 TYR A N 1
ATOM 2890 C CA . TYR A 1 390 ? -7.388 -20.750 -6.762 1.00 86.56 390 TYR A CA 1
ATOM 2891 C C . TYR A 1 390 ? -7.065 -19.261 -6.740 1.00 86.56 390 TYR A C 1
ATOM 2893 O O . TYR A 1 390 ? -7.135 -18.602 -5.701 1.00 86.56 390 TYR A O 1
ATOM 2901 N N . ARG A 1 391 ? -6.691 -18.722 -7.900 1.00 82.81 391 ARG A N 1
ATOM 2902 C CA . ARG A 1 391 ? -6.351 -17.309 -8.045 1.00 82.81 391 ARG A CA 1
ATOM 2903 C C . ARG A 1 391 ? -7.632 -16.481 -8.097 1.00 82.81 391 ARG A C 1
ATOM 2905 O O . ARG A 1 391 ? -8.511 -16.770 -8.904 1.00 82.81 391 ARG A O 1
ATOM 2912 N N . ALA A 1 392 ? -7.740 -15.482 -7.225 1.00 79.50 392 ALA A N 1
ATOM 2913 C CA . ALA A 1 392 ? -8.822 -14.498 -7.267 1.00 79.50 392 ALA A CA 1
ATOM 2914 C C . ALA A 1 392 ? -8.443 -13.290 -8.121 1.00 79.50 392 ALA A C 1
ATOM 2916 O O . ALA A 1 392 ? -9.256 -12.840 -8.921 1.00 79.50 392 ALA A O 1
ATOM 2917 N N . ASP A 1 393 ? -7.232 -12.771 -7.926 1.00 71.56 393 ASP A N 1
ATOM 2918 C CA . ASP A 1 393 ? -6.727 -11.606 -8.647 1.00 71.56 393 ASP A CA 1
ATOM 2919 C C . ASP A 1 393 ? -5.195 -11.652 -8.705 1.00 71.56 393 ASP A C 1
ATOM 2921 O O . ASP A 1 393 ? -4.541 -12.149 -7.777 1.00 71.56 393 ASP A O 1
ATOM 2925 N N . SER A 1 394 ? -4.620 -11.140 -9.788 1.00 76.06 394 SER A N 1
ATOM 2926 C CA . SER A 1 394 ? -3.187 -10.913 -9.917 1.00 76.06 394 SER A CA 1
ATOM 2927 C C . SER A 1 394 ? -2.882 -9.780 -10.888 1.00 76.06 394 SER A C 1
ATOM 2929 O O . SER A 1 394 ? -3.462 -9.649 -11.964 1.00 76.06 394 SER A O 1
ATOM 2931 N N . ILE A 1 395 ? -1.835 -9.032 -10.549 1.00 73.62 395 ILE A N 1
ATOM 2932 C CA . ILE A 1 395 ? -1.203 -8.053 -11.435 1.00 73.62 395 ILE A CA 1
ATOM 2933 C C . ILE A 1 395 ? -0.625 -8.674 -12.720 1.00 73.62 395 ILE A C 1
ATOM 2935 O O . ILE A 1 395 ? -0.210 -7.952 -13.630 1.00 73.62 395 ILE A O 1
ATOM 2939 N N . ASP A 1 396 ? -0.548 -10.004 -12.798 1.00 82.44 396 ASP A N 1
ATOM 2940 C CA . ASP A 1 396 ? -0.080 -10.745 -13.966 1.00 82.44 396 ASP A CA 1
ATOM 2941 C C . ASP A 1 396 ? -1.148 -10.894 -15.051 1.00 82.44 396 ASP A C 1
ATOM 2943 O O . ASP A 1 396 ? -0.788 -11.195 -16.191 1.00 82.44 396 ASP A O 1
ATOM 2947 N N . ASP A 1 397 ? -2.426 -10.666 -14.723 1.00 79.38 397 ASP A N 1
ATOM 2948 C CA . ASP A 1 397 ? -3.579 -10.869 -15.615 1.00 79.38 397 ASP A CA 1
ATOM 2949 C C . ASP A 1 397 ? -3.784 -9.707 -16.612 1.00 79.38 397 ASP A C 1
ATOM 2951 O O . ASP A 1 397 ? -4.828 -9.570 -17.246 1.00 79.38 397 ASP A O 1
ATOM 2955 N N . ILE A 1 398 ? -2.764 -8.867 -16.801 1.00 79.50 398 ILE A N 1
ATOM 2956 C CA . ILE A 1 398 ? -2.761 -7.840 -17.840 1.00 79.50 398 ILE A CA 1
ATOM 2957 C C . ILE A 1 398 ? -2.521 -8.452 -19.234 1.00 79.50 398 ILE A C 1
ATOM 2959 O O . ILE A 1 398 ? -1.674 -9.331 -19.433 1.00 79.50 398 ILE A O 1
ATOM 2963 N N . ASP A 1 399 ? -3.226 -7.919 -20.236 1.00 81.00 399 ASP A N 1
ATOM 2964 C CA . ASP A 1 399 ? -3.105 -8.350 -21.640 1.00 81.00 399 ASP A CA 1
ATOM 2965 C C . ASP A 1 399 ? -1.738 -8.014 -22.261 1.00 81.00 399 ASP A C 1
ATOM 2967 O O . ASP A 1 399 ? -1.343 -8.589 -23.273 1.00 81.00 399 ASP A O 1
ATOM 2971 N N . LYS A 1 400 ? -1.016 -7.046 -21.688 1.00 83.81 400 LYS A N 1
ATOM 2972 C CA . LYS A 1 400 ? 0.295 -6.604 -22.177 1.00 83.81 400 LYS A CA 1
ATOM 2973 C C . LYS A 1 400 ? 1.416 -7.405 -21.530 1.00 83.81 400 LYS A C 1
ATOM 2975 O O . LYS A 1 400 ? 1.379 -7.658 -20.335 1.00 83.81 400 LYS A O 1
ATOM 2980 N N . ASP A 1 401 ? 2.464 -7.689 -22.298 1.00 90.88 401 ASP A N 1
ATOM 2981 C CA . ASP A 1 401 ? 3.659 -8.391 -21.811 1.00 90.88 401 ASP A CA 1
ATOM 2982 C C . ASP A 1 401 ? 4.718 -7.447 -21.220 1.00 90.88 401 ASP A C 1
ATOM 2984 O O . ASP A 1 401 ? 5.846 -7.857 -20.977 1.00 90.88 401 ASP A O 1
ATOM 2988 N N . VAL A 1 402 ? 4.379 -6.177 -20.985 1.00 91.81 402 VAL A N 1
ATOM 2989 C CA . VAL A 1 402 ? 5.271 -5.172 -20.392 1.00 91.81 402 VAL A CA 1
ATOM 2990 C C . VAL A 1 402 ? 4.512 -4.419 -19.307 1.00 91.81 402 VAL A C 1
ATOM 2992 O O . VAL A 1 402 ? 3.408 -3.928 -19.561 1.00 91.81 402 VAL A O 1
ATOM 2995 N N . ARG A 1 403 ? 5.110 -4.291 -18.118 1.00 91.38 403 ARG A N 1
ATOM 2996 C CA . ARG A 1 403 ? 4.536 -3.538 -16.996 1.00 91.38 403 ARG A CA 1
ATOM 2997 C C . ARG A 1 403 ? 5.576 -2.772 -16.200 1.00 91.38 403 ARG A C 1
ATOM 2999 O O . ARG A 1 403 ? 6.774 -3.009 -16.311 1.00 91.38 403 ARG A O 1
ATOM 3006 N N . VAL A 1 404 ? 5.079 -1.863 -15.371 1.00 88.19 404 VAL A N 1
ATOM 3007 C CA . VAL A 1 404 ? 5.873 -1.156 -14.370 1.00 88.19 404 VAL A CA 1
ATOM 3008 C C . VAL A 1 404 ? 5.242 -1.401 -13.014 1.00 88.19 404 VAL A C 1
ATOM 3010 O O . VAL A 1 404 ? 4.025 -1.237 -12.879 1.00 88.19 404 VAL A O 1
ATOM 3013 N N . VAL A 1 405 ? 6.065 -1.796 -12.047 1.00 84.25 405 VAL A N 1
ATOM 3014 C CA . VAL A 1 405 ? 5.640 -2.058 -10.670 1.00 84.25 405 VAL A CA 1
ATOM 3015 C C . VAL A 1 405 ? 6.348 -1.139 -9.682 1.00 84.25 405 VAL A C 1
ATOM 3017 O O . VAL A 1 405 ? 7.503 -0.767 -9.906 1.00 84.25 405 VAL A O 1
ATOM 3020 N N . ASP A 1 406 ? 5.655 -0.751 -8.615 1.00 76.75 406 ASP A N 1
ATOM 3021 C CA . ASP A 1 406 ? 6.241 0.034 -7.532 1.00 76.75 406 ASP A CA 1
ATOM 3022 C C . ASP A 1 406 ? 7.054 -0.819 -6.535 1.00 76.75 406 ASP A C 1
ATOM 3024 O O . ASP A 1 406 ? 7.334 -1.995 -6.786 1.00 76.75 406 ASP A O 1
ATOM 3028 N N . ALA A 1 407 ? 7.495 -0.205 -5.431 1.00 69.81 407 ALA A N 1
ATOM 3029 C CA . ALA A 1 407 ? 8.277 -0.865 -4.387 1.00 69.81 407 ALA A CA 1
ATOM 3030 C C . ALA A 1 407 ? 7.481 -1.974 -3.672 1.00 69.81 407 ALA A C 1
ATOM 3032 O O . ALA A 1 407 ? 8.063 -2.979 -3.273 1.00 69.81 407 ALA A O 1
ATOM 3033 N N . ASP A 1 408 ? 6.153 -1.840 -3.602 1.00 62.34 408 ASP A N 1
ATOM 3034 C CA . ASP A 1 408 ? 5.235 -2.831 -3.030 1.00 62.34 408 ASP A CA 1
ATOM 3035 C C . ASP A 1 408 ? 4.799 -3.895 -4.058 1.00 62.34 408 ASP A C 1
ATOM 3037 O O . ASP A 1 408 ? 3.985 -4.776 -3.765 1.00 62.34 408 ASP A O 1
ATOM 3041 N N . GLY A 1 409 ? 5.325 -3.821 -5.286 1.00 65.94 409 GLY A N 1
ATOM 3042 C CA . GLY A 1 409 ? 5.010 -4.745 -6.366 1.00 65.94 409 GLY A CA 1
ATOM 3043 C C . GLY A 1 409 ? 3.638 -4.520 -7.000 1.00 65.94 409 GLY A C 1
ATOM 3044 O O . GLY A 1 409 ? 3.132 -5.433 -7.638 1.00 65.94 409 GLY A O 1
ATOM 3045 N N . GLN A 1 410 ? 3.019 -3.345 -6.859 1.00 69.88 410 GLN A N 1
ATOM 3046 C CA . GLN A 1 410 ? 1.745 -3.002 -7.504 1.00 69.88 410 GLN A CA 1
ATOM 3047 C C . GLN A 1 410 ? 1.956 -2.273 -8.832 1.00 69.88 410 GLN A C 1
ATOM 3049 O O . GLN A 1 410 ? 2.984 -1.639 -9.056 1.00 69.88 410 GLN A O 1
ATOM 3054 N N . LEU A 1 411 ? 0.974 -2.333 -9.740 1.00 73.06 411 LEU A N 1
ATOM 3055 C CA . LEU A 1 411 ? 1.045 -1.617 -11.020 1.00 73.06 411 LEU A CA 1
ATOM 3056 C C . LEU A 1 411 ? 1.160 -0.101 -10.797 1.00 73.06 411 LEU A C 1
ATOM 3058 O O . LEU A 1 411 ? 0.265 0.521 -10.229 1.00 73.06 411 LEU A O 1
ATOM 3062 N N . SER A 1 412 ? 2.216 0.514 -11.331 1.00 78.88 412 SER A N 1
ATOM 3063 C CA . SER A 1 412 ? 2.521 1.927 -11.081 1.00 78.88 412 SER A CA 1
ATOM 3064 C C . SER A 1 412 ? 3.036 2.656 -12.314 1.00 78.88 412 SER A C 1
ATOM 3066 O O . SER A 1 412 ? 3.597 2.066 -13.233 1.00 78.88 412 SER A O 1
ATOM 3068 N N . ALA A 1 413 ? 2.832 3.974 -12.387 1.00 74.88 413 ALA A N 1
ATOM 3069 C CA . ALA A 1 413 ? 3.383 4.832 -13.442 1.00 74.88 413 ALA A CA 1
ATOM 3070 C C . ALA A 1 413 ? 4.919 4.939 -13.397 1.00 74.88 413 ALA A C 1
ATOM 3072 O O . ALA A 1 413 ? 5.535 5.245 -14.424 1.00 74.88 413 ALA A O 1
ATOM 3073 N N . VAL A 1 414 ? 5.509 4.666 -12.233 1.00 82.38 414 VAL A N 1
ATOM 3074 C CA . VAL A 1 414 ? 6.941 4.775 -11.946 1.00 82.38 414 VAL A CA 1
ATOM 3075 C C . VAL A 1 414 ? 7.389 3.537 -11.191 1.00 82.38 414 VAL A C 1
ATOM 3077 O O . VAL A 1 414 ? 6.700 3.100 -10.273 1.00 82.38 414 VAL A O 1
ATOM 3080 N N . GLY A 1 415 ? 8.546 3.000 -11.557 1.00 87.00 415 GLY A N 1
ATOM 3081 C CA . GLY A 1 415 ? 9.170 1.915 -10.811 1.00 87.00 415 GLY A CA 1
ATOM 3082 C C . GLY A 1 415 ? 9.865 0.914 -11.716 1.00 87.00 415 GLY A C 1
ATOM 3083 O O . GLY A 1 415 ? 10.292 1.265 -12.821 1.00 87.00 415 GLY A O 1
ATOM 3084 N N . ARG A 1 416 ? 10.000 -0.326 -11.245 1.00 93.44 416 ARG A N 1
ATOM 3085 C CA . ARG A 1 416 ? 10.732 -1.394 -11.932 1.00 93.44 416 ARG A CA 1
ATOM 3086 C C . ARG A 1 416 ? 10.002 -1.826 -13.197 1.00 93.44 416 ARG A C 1
ATOM 3088 O O . ARG A 1 416 ? 8.801 -2.080 -13.175 1.00 93.44 416 ARG A O 1
ATOM 3095 N N . LEU A 1 417 ? 10.743 -1.921 -14.296 1.00 95.19 417 LEU A N 1
ATOM 3096 C CA . LEU A 1 417 ? 10.258 -2.447 -15.562 1.00 95.19 417 LEU A CA 1
ATOM 3097 C C . LEU A 1 417 ? 10.308 -3.977 -15.536 1.00 95.19 417 LEU A C 1
ATOM 3099 O O . LEU A 1 417 ? 11.369 -4.570 -15.329 1.00 95.19 417 LEU A O 1
ATOM 3103 N N . GLU A 1 418 ? 9.167 -4.602 -15.805 1.00 94.31 418 GLU A N 1
ATOM 3104 C CA . GLU A 1 418 ? 9.034 -6.053 -15.894 1.00 94.31 418 GLU A CA 1
ATOM 3105 C C . GLU A 1 418 ? 8.426 -6.462 -17.232 1.00 94.31 418 GLU A C 1
ATOM 3107 O O . GLU A 1 418 ? 7.633 -5.730 -17.835 1.00 94.31 418 GLU A O 1
ATOM 3112 N N . VAL A 1 419 ? 8.814 -7.647 -17.699 1.00 93.56 419 VAL A N 1
ATOM 3113 C CA . VAL A 1 419 ? 8.372 -8.210 -18.974 1.00 93.56 419 VAL A CA 1
ATOM 3114 C C . VAL A 1 419 ? 7.963 -9.664 -18.790 1.00 93.56 419 VAL A C 1
ATOM 3116 O O . VAL A 1 419 ? 8.621 -10.407 -18.061 1.00 93.56 419 VAL A O 1
ATOM 3119 N N . ARG A 1 420 ? 6.889 -10.070 -19.471 1.00 91.06 420 ARG A N 1
ATOM 3120 C CA . ARG A 1 420 ? 6.426 -11.457 -19.514 1.00 91.06 420 ARG A CA 1
ATOM 3121 C C . ARG A 1 420 ? 7.053 -12.182 -20.700 1.00 91.06 420 ARG A C 1
ATOM 3123 O O . ARG A 1 420 ? 6.885 -11.770 -21.847 1.00 91.06 420 ARG A O 1
ATOM 3130 N N . ARG A 1 421 ? 7.767 -13.276 -20.435 1.00 88.06 421 ARG A N 1
ATOM 3131 C CA . ARG A 1 421 ? 8.311 -14.189 -21.453 1.00 88.06 421 ARG A CA 1
ATOM 3132 C C . ARG A 1 421 ? 8.003 -15.623 -21.070 1.00 88.06 421 ARG A C 1
ATOM 3134 O O . ARG A 1 421 ? 8.139 -15.993 -19.912 1.00 88.06 421 ARG A O 1
ATOM 3141 N N . ASP A 1 422 ? 7.549 -16.403 -22.047 1.00 84.19 422 ASP A N 1
ATOM 3142 C CA . ASP A 1 422 ? 7.181 -17.811 -21.855 1.00 84.19 422 ASP A CA 1
ATOM 3143 C C . ASP A 1 422 ? 6.185 -18.018 -20.692 1.00 84.19 422 ASP A C 1
ATOM 3145 O O . ASP A 1 422 ? 6.223 -19.012 -19.975 1.00 84.19 422 ASP A O 1
ATOM 3149 N N . GLY A 1 423 ? 5.284 -17.044 -20.502 1.00 81.50 423 GLY A N 1
ATOM 3150 C CA . GLY A 1 423 ? 4.270 -17.037 -19.442 1.00 81.50 423 GLY A CA 1
ATOM 3151 C C . GLY A 1 423 ? 4.741 -16.508 -18.083 1.00 81.50 423 GLY A C 1
ATOM 3152 O O . GLY A 1 423 ? 3.899 -16.294 -17.217 1.00 81.50 423 GLY A O 1
ATOM 3153 N N . VAL A 1 424 ? 6.035 -16.228 -17.905 1.00 85.31 424 VAL A N 1
ATOM 3154 C CA . VAL A 1 424 ? 6.628 -15.822 -16.622 1.00 85.31 424 VAL A CA 1
ATOM 3155 C C . VAL A 1 424 ? 7.029 -14.349 -16.649 1.00 85.31 424 VAL A C 1
ATOM 3157 O O . VAL A 1 424 ? 7.676 -13.886 -17.590 1.00 85.31 424 VAL A O 1
ATOM 3160 N N . TRP A 1 425 ? 6.653 -13.605 -15.610 1.00 90.31 425 TRP A N 1
ATOM 3161 C CA . TRP A 1 425 ? 7.120 -12.236 -15.395 1.00 90.31 425 TRP A CA 1
ATOM 3162 C C . TRP A 1 425 ? 8.519 -12.219 -14.786 1.00 90.31 425 TRP A C 1
ATOM 3164 O O . TRP A 1 425 ? 8.826 -13.002 -13.891 1.00 90.31 425 TRP A O 1
ATOM 3174 N N . GLY A 1 426 ? 9.348 -11.285 -15.240 1.00 91.44 426 GLY A N 1
ATOM 3175 C CA . GLY A 1 426 ? 10.650 -11.029 -14.638 1.00 91.44 426 GLY A CA 1
ATOM 3176 C C . GLY A 1 426 ? 11.129 -9.605 -14.870 1.00 91.44 426 GLY A C 1
ATOM 3177 O O . GLY A 1 426 ? 10.596 -8.879 -15.716 1.00 91.44 426 GLY A O 1
ATOM 3178 N N . SER A 1 427 ? 12.149 -9.205 -14.114 1.00 93.75 427 SER A N 1
ATOM 3179 C CA . SER A 1 427 ? 12.772 -7.891 -14.243 1.00 93.75 427 SER A CA 1
ATOM 3180 C C . SER A 1 427 ? 13.519 -7.747 -15.571 1.00 93.75 427 SER A C 1
ATOM 3182 O O . SER A 1 427 ? 13.909 -8.727 -16.218 1.00 93.75 427 SER A O 1
ATOM 3184 N N . VAL A 1 428 ? 13.726 -6.500 -15.990 1.00 94.25 428 VAL A N 1
ATOM 3185 C CA . VAL A 1 428 ? 14.615 -6.171 -17.105 1.00 94.25 428 VAL A CA 1
ATOM 3186 C C . VAL A 1 428 ? 15.953 -5.712 -16.552 1.00 94.25 428 VAL A C 1
ATOM 3188 O O . VAL A 1 428 ? 16.021 -4.697 -15.863 1.00 94.25 428 VAL A O 1
ATOM 3191 N N . CYS A 1 429 ? 17.026 -6.415 -16.902 1.00 93.31 429 CYS A N 1
ATOM 3192 C CA . CYS A 1 429 ? 18.372 -6.015 -16.532 1.00 93.31 429 CYS A CA 1
ATOM 3193 C C . CYS A 1 429 ? 18.926 -4.951 -17.488 1.00 93.31 429 CYS A C 1
ATOM 3195 O O . CYS A 1 429 ? 18.887 -5.082 -18.715 1.00 93.31 429 CYS A O 1
ATOM 3197 N N . GLY A 1 430 ? 19.483 -3.895 -16.903 1.00 91.06 430 GLY A N 1
ATOM 3198 C CA . GLY A 1 430 ? 20.009 -2.724 -17.589 1.00 91.06 430 GLY A CA 1
ATOM 3199 C C . GLY A 1 430 ? 21.348 -2.950 -18.281 1.00 91.06 430 GLY A C 1
ATOM 3200 O O . GLY A 1 430 ? 21.748 -2.136 -19.110 1.00 91.06 430 GLY A O 1
ATOM 3201 N N . VAL A 1 431 ? 22.024 -4.054 -17.964 1.00 89.50 431 VAL A N 1
ATOM 3202 C CA . VAL A 1 431 ? 23.321 -4.435 -18.527 1.00 89.50 431 VAL A CA 1
ATOM 3203 C C . VAL A 1 431 ? 23.212 -5.761 -19.270 1.00 89.50 431 VAL A C 1
ATOM 3205 O O . VAL A 1 431 ? 22.398 -6.620 -18.933 1.00 89.50 431 VAL A O 1
ATOM 3208 N N . GLY A 1 432 ? 24.056 -5.936 -20.279 1.00 86.38 432 GLY A N 1
ATOM 3209 C CA . GLY A 1 432 ? 24.133 -7.163 -21.054 1.00 86.38 432 GLY A CA 1
ATOM 3210 C C . GLY A 1 432 ? 25.359 -7.206 -21.953 1.00 86.38 432 GLY A C 1
ATOM 3211 O O . GLY A 1 432 ? 26.189 -6.297 -21.957 1.00 86.38 432 GLY A O 1
ATOM 3212 N N . SER A 1 433 ? 25.482 -8.293 -22.702 1.00 84.38 433 SER A N 1
ATOM 3213 C CA . SER A 1 433 ? 26.572 -8.526 -23.649 1.00 84.38 433 SER A CA 1
ATOM 3214 C C . SER A 1 433 ? 26.364 -7.753 -24.954 1.00 84.38 433 SER A C 1
ATOM 3216 O O . SER A 1 433 ? 27.338 -7.339 -25.582 1.00 84.38 433 SER A O 1
ATOM 3218 N N . LEU A 1 434 ? 25.108 -7.514 -25.340 1.00 80.00 434 LEU A N 1
ATOM 3219 C CA . LEU A 1 434 ? 24.746 -6.730 -26.523 1.00 80.00 434 LEU A CA 1
ATOM 3220 C C . LEU A 1 434 ? 24.668 -5.214 -26.272 1.00 80.00 434 LEU A C 1
ATOM 3222 O O . LEU A 1 434 ? 24.613 -4.444 -27.232 1.00 80.00 434 LEU A O 1
ATOM 3226 N N . GLY A 1 435 ? 24.717 -4.769 -25.012 1.00 82.56 435 GLY A N 1
ATOM 3227 C CA . GLY A 1 435 ? 24.774 -3.352 -24.658 1.00 82.56 435 GLY A CA 1
ATOM 3228 C C . GLY A 1 435 ? 24.100 -3.011 -23.332 1.00 82.56 435 GLY A C 1
ATOM 3229 O O . GLY A 1 435 ? 23.805 -3.880 -22.514 1.00 82.56 435 GLY A O 1
ATOM 3230 N N . GLU A 1 436 ? 23.865 -1.716 -23.137 1.00 87.94 436 GLU A N 1
ATOM 3231 C CA . GLU A 1 436 ? 23.159 -1.161 -21.981 1.00 87.94 436 GLU A CA 1
ATOM 3232 C C . GLU A 1 436 ? 21.769 -0.658 -22.377 1.00 87.94 436 GLU A C 1
ATOM 3234 O O . GLU A 1 436 ? 21.520 -0.265 -23.525 1.00 87.94 436 GLU A O 1
ATOM 3239 N N . PHE A 1 437 ? 20.864 -0.641 -21.403 1.00 91.50 437 PHE A N 1
ATOM 3240 C CA . PHE A 1 437 ? 19.514 -0.132 -21.575 1.00 91.50 437 PHE A CA 1
ATOM 3241 C C . PHE A 1 437 ? 19.524 1.371 -21.864 1.00 91.50 437 PHE A C 1
ATOM 3243 O O . PHE A 1 437 ? 20.162 2.159 -21.168 1.00 91.50 437 PHE A O 1
ATOM 3250 N N . THR A 1 438 ? 18.781 1.789 -22.887 1.00 90.44 438 THR A N 1
ATOM 3251 C CA . THR A 1 438 ? 18.797 3.178 -23.366 1.00 90.44 438 THR A CA 1
ATOM 3252 C C . THR A 1 438 ? 17.457 3.876 -23.174 1.00 90.44 438 THR A C 1
ATOM 3254 O O . THR A 1 438 ? 16.412 3.244 -23.019 1.00 90.44 438 THR A O 1
ATOM 3257 N N . GLU A 1 439 ? 17.443 5.206 -23.286 1.00 88.06 439 GLU A N 1
ATOM 3258 C CA . GLU A 1 439 ? 16.186 5.960 -23.340 1.00 88.06 439 GLU A CA 1
ATOM 3259 C C . GLU A 1 439 ? 15.301 5.561 -24.534 1.00 88.06 439 GLU A C 1
ATOM 3261 O O . GLU A 1 439 ? 14.082 5.713 -24.476 1.00 88.06 439 GLU A O 1
ATOM 3266 N N . ALA A 1 440 ? 15.884 5.076 -25.638 1.00 89.38 440 ALA A N 1
ATOM 3267 C CA . ALA A 1 440 ? 15.107 4.571 -26.768 1.00 89.38 440 ALA A CA 1
ATOM 3268 C C . ALA A 1 440 ? 14.351 3.294 -26.378 1.00 89.38 440 ALA A C 1
ATOM 3270 O O . ALA A 1 440 ? 13.148 3.208 -26.635 1.00 89.38 440 ALA A O 1
ATOM 3271 N N . SER A 1 441 ? 15.020 2.379 -25.668 1.00 92.75 441 SER A N 1
ATOM 3272 C CA . SER A 1 441 ? 14.401 1.199 -25.055 1.00 92.75 441 SER A CA 1
ATOM 3273 C C . SER A 1 441 ? 13.312 1.602 -24.049 1.00 92.75 441 SER A C 1
ATOM 3275 O O . SER A 1 441 ? 12.190 1.107 -24.139 1.00 92.75 441 SER A O 1
ATOM 3277 N N . ALA A 1 442 ? 13.580 2.583 -23.176 1.00 92.31 442 ALA A N 1
ATOM 3278 C CA . ALA A 1 442 ? 12.598 3.106 -22.218 1.00 92.31 442 ALA A CA 1
ATOM 3279 C C . ALA A 1 442 ? 11.339 3.638 -22.918 1.00 92.31 442 ALA A C 1
ATOM 3281 O O . ALA A 1 442 ? 10.214 3.283 -22.564 1.00 92.31 442 ALA A O 1
ATOM 3282 N N . ARG A 1 443 ? 11.515 4.473 -23.951 1.00 90.56 443 ARG A N 1
ATOM 3283 C CA . ARG A 1 443 ? 10.404 5.012 -24.746 1.00 90.56 443 ARG A CA 1
ATOM 3284 C C . ARG A 1 443 ? 9.620 3.910 -25.446 1.00 90.56 443 ARG A C 1
ATOM 3286 O O . ARG A 1 443 ? 8.398 4.008 -25.499 1.00 90.56 443 ARG A O 1
ATOM 3293 N N . LYS A 1 444 ? 10.289 2.887 -25.986 1.00 92.88 444 LYS A N 1
ATOM 3294 C CA . LYS A 1 444 ? 9.614 1.772 -26.658 1.00 92.88 444 LYS A CA 1
ATOM 3295 C C . LYS A 1 444 ? 8.755 0.969 -25.677 1.00 92.88 444 LYS A C 1
ATOM 3297 O O . LYS A 1 444 ? 7.577 0.772 -25.969 1.00 92.88 444 LYS A O 1
ATOM 3302 N N . ALA A 1 445 ? 9.297 0.618 -24.509 1.00 92.31 445 ALA A N 1
ATOM 3303 C CA . ALA A 1 445 ? 8.549 -0.041 -23.436 1.00 92.31 445 ALA A CA 1
ATOM 3304 C C . ALA A 1 445 ? 7.332 0.791 -22.994 1.00 92.31 445 ALA A C 1
ATOM 3306 O O . ALA A 1 445 ? 6.212 0.292 -22.916 1.00 92.31 445 ALA A O 1
ATOM 3307 N N . CYS A 1 446 ? 7.521 2.094 -22.768 1.00 90.19 446 CYS A N 1
ATOM 3308 C CA . CYS A 1 446 ? 6.445 2.985 -22.324 1.00 90.19 446 CYS A CA 1
ATOM 3309 C C . CYS A 1 446 ? 5.340 3.152 -23.376 1.00 90.19 446 CYS A C 1
ATOM 3311 O O . CYS A 1 446 ? 4.160 3.158 -23.023 1.00 90.19 446 CYS A O 1
ATOM 3313 N N . ARG A 1 447 ? 5.698 3.201 -24.666 1.00 90.00 447 ARG A N 1
ATOM 3314 C CA . ARG A 1 447 ? 4.733 3.224 -25.778 1.00 90.00 447 ARG A CA 1
ATOM 3315 C C . ARG A 1 447 ? 3.873 1.978 -25.847 1.00 90.00 447 ARG A C 1
ATOM 3317 O O . ARG A 1 447 ? 2.693 2.086 -26.162 1.00 90.00 447 ARG A O 1
ATOM 3324 N N . GLU A 1 448 ? 4.430 0.817 -25.529 1.00 87.50 448 GLU A N 1
ATOM 3325 C CA . GLU A 1 448 ? 3.669 -0.433 -25.496 1.00 87.50 448 GLU A CA 1
ATOM 3326 C C . GLU A 1 448 ? 2.596 -0.451 -24.400 1.00 87.50 448 GLU A C 1
ATOM 3328 O O . GLU A 1 448 ? 1.532 -1.046 -24.577 1.00 87.50 448 GLU A O 1
ATOM 3333 N N . MET A 1 449 ? 2.837 0.298 -23.323 1.00 87.25 449 MET A N 1
ATOM 3334 C CA . MET A 1 449 ? 1.886 0.559 -22.241 1.00 87.25 449 MET A CA 1
ATOM 3335 C C . MET A 1 449 ? 0.990 1.789 -22.492 1.00 87.25 449 MET A C 1
ATOM 3337 O O . MET A 1 449 ? 0.265 2.206 -21.594 1.00 87.25 449 MET A O 1
ATOM 3341 N N . GLY A 1 450 ? 1.032 2.389 -23.689 1.00 86.25 450 GLY A N 1
ATOM 3342 C CA . GLY A 1 450 ? 0.170 3.513 -24.077 1.00 86.25 450 GLY A CA 1
ATOM 3343 C C . GLY A 1 450 ? 0.703 4.910 -23.741 1.00 86.25 450 GLY A C 1
ATOM 3344 O O . GLY A 1 450 ? -0.037 5.882 -23.885 1.00 86.25 450 GLY A O 1
ATOM 3345 N N . TYR A 1 451 ? 1.968 5.039 -23.329 1.00 84.00 451 TYR A N 1
ATOM 3346 C CA . TYR A 1 451 ? 2.583 6.328 -22.998 1.00 84.00 451 TYR A CA 1
ATOM 3347 C C . TYR A 1 451 ? 3.464 6.864 -24.128 1.00 84.00 451 TYR A C 1
ATOM 3349 O O . TYR A 1 451 ? 4.217 6.126 -24.759 1.00 84.00 451 TYR A O 1
ATOM 3357 N N . THR A 1 452 ? 3.434 8.170 -24.386 1.00 81.06 452 THR A N 1
ATOM 3358 C CA . THR A 1 452 ? 4.227 8.758 -25.483 1.00 81.06 452 THR A CA 1
ATOM 3359 C C . THR A 1 452 ? 5.729 8.803 -25.180 1.00 81.06 452 THR A C 1
ATOM 3361 O O . THR A 1 452 ? 6.544 8.740 -26.114 1.00 81.06 452 THR A O 1
ATOM 3364 N N . HIS A 1 453 ? 6.103 8.860 -23.897 1.00 82.75 453 HIS A N 1
ATOM 3365 C CA . HIS A 1 453 ? 7.482 8.966 -23.431 1.00 82.75 453 HIS A CA 1
ATOM 3366 C C . HIS A 1 453 ? 7.793 8.017 -22.265 1.00 82.75 453 HIS A C 1
ATOM 3368 O O . HIS A 1 453 ? 6.933 7.669 -21.455 1.00 82.75 453 HIS A O 1
ATOM 3374 N N . GLY A 1 454 ? 9.069 7.637 -22.189 1.00 84.50 454 GLY A N 1
ATOM 3375 C CA . GLY A 1 454 ? 9.664 6.853 -21.115 1.00 84.50 454 GLY A CA 1
ATOM 3376 C C . GLY A 1 454 ? 10.992 7.469 -20.712 1.00 84.50 454 GLY A C 1
ATOM 3377 O O . GLY A 1 454 ? 11.793 7.819 -21.583 1.00 84.50 454 GLY A O 1
ATOM 3378 N N . LEU A 1 455 ? 11.189 7.642 -19.411 1.00 84.75 455 LEU A N 1
ATOM 3379 C CA . LEU A 1 455 ? 12.364 8.270 -18.821 1.00 84.75 455 LEU A CA 1
ATOM 3380 C C . LEU A 1 455 ? 13.098 7.286 -17.919 1.00 84.75 455 LEU A C 1
ATOM 3382 O O . LEU A 1 455 ? 12.466 6.494 -17.223 1.00 84.75 455 LEU A O 1
ATOM 3386 N N . LEU A 1 456 ? 14.426 7.370 -17.926 1.00 86.44 456 LEU A N 1
ATOM 3387 C CA . LEU A 1 456 ? 15.286 6.602 -17.034 1.00 86.44 456 LEU A CA 1
ATOM 3388 C C . LEU A 1 456 ? 15.633 7.443 -15.802 1.00 86.44 456 LEU A C 1
ATOM 3390 O O . LEU A 1 456 ? 16.169 8.546 -15.959 1.00 86.44 456 LEU A O 1
ATOM 3394 N N . PRO A 1 457 ? 15.354 6.953 -14.584 1.00 83.12 457 PRO A N 1
ATOM 3395 C CA . PRO A 1 457 ? 15.845 7.571 -13.366 1.00 83.12 457 PRO A CA 1
ATOM 3396 C C . PRO A 1 457 ? 17.383 7.578 -13.340 1.00 83.12 457 PRO A C 1
ATOM 3398 O O . PRO A 1 457 ? 18.012 6.580 -13.699 1.00 83.12 457 PRO A O 1
ATOM 3401 N N . PRO A 1 458 ? 18.022 8.670 -12.884 1.00 75.44 458 PRO A N 1
ATOM 3402 C CA . PRO A 1 458 ? 19.478 8.821 -12.935 1.00 75.44 458 PRO A CA 1
ATOM 3403 C C . PRO A 1 458 ? 20.241 7.836 -12.037 1.00 75.44 458 PRO A C 1
ATOM 3405 O O . PRO A 1 458 ? 21.422 7.599 -12.276 1.00 75.44 458 PRO A O 1
ATOM 3408 N N . ARG A 1 459 ? 19.590 7.275 -11.009 1.00 75.38 459 ARG A N 1
ATOM 3409 C CA . ARG A 1 459 ? 20.155 6.260 -10.100 1.00 75.38 459 ARG A CA 1
ATOM 3410 C C . ARG A 1 459 ? 19.607 4.849 -10.359 1.00 75.38 459 ARG A C 1
ATOM 3412 O O . ARG A 1 459 ? 19.834 3.952 -9.553 1.00 75.38 459 ARG A O 1
ATOM 3419 N N . GLY A 1 460 ? 18.917 4.642 -11.485 1.00 85.31 460 GLY A N 1
ATOM 3420 C CA . GLY A 1 460 ? 18.291 3.361 -11.815 1.00 85.31 460 GLY A CA 1
ATOM 3421 C C . GLY A 1 460 ? 17.228 2.964 -10.791 1.00 85.31 460 GLY A C 1
ATOM 3422 O O . GLY A 1 460 ? 16.532 3.825 -10.259 1.00 85.31 460 GLY A O 1
ATOM 3423 N N . CYS A 1 461 ? 17.111 1.667 -10.512 1.00 88.88 461 CYS A N 1
ATOM 3424 C CA . CYS A 1 461 ? 16.155 1.141 -9.539 1.00 88.88 461 CYS A CA 1
ATOM 3425 C C . CYS A 1 461 ? 16.528 1.414 -8.072 1.00 88.88 461 CYS A C 1
ATOM 3427 O O . CYS A 1 461 ? 15.685 1.226 -7.205 1.00 88.88 461 CYS A O 1
ATOM 3429 N N . HIS A 1 462 ? 17.753 1.856 -7.769 1.00 83.12 462 HIS A N 1
ATOM 3430 C CA . HIS A 1 462 ? 18.213 2.009 -6.383 1.00 83.12 462 HIS A CA 1
ATOM 3431 C C . HIS A 1 462 ? 17.591 3.192 -5.634 1.00 83.12 462 HIS A C 1
ATOM 3433 O O . HIS A 1 462 ? 17.570 3.191 -4.409 1.00 83.12 462 HIS A O 1
ATOM 3439 N N . ASP A 1 463 ? 17.183 4.232 -6.357 1.00 75.81 463 ASP A N 1
ATOM 3440 C CA . ASP A 1 463 ? 16.619 5.446 -5.772 1.00 75.81 463 ASP A CA 1
ATOM 3441 C C . ASP A 1 463 ? 15.818 6.185 -6.844 1.00 75.81 463 ASP A C 1
ATOM 3443 O O . ASP A 1 463 ? 16.377 6.877 -7.708 1.00 75.81 463 ASP A O 1
ATOM 3447 N N . VAL A 1 464 ? 14.499 6.013 -6.790 1.00 72.75 464 VAL A N 1
ATOM 3448 C CA . VAL A 1 464 ? 13.555 6.823 -7.555 1.00 72.75 464 VAL A CA 1
ATOM 3449 C C . VAL A 1 464 ? 12.672 7.550 -6.551 1.00 72.75 464 VAL A C 1
ATOM 3451 O O . VAL A 1 464 ? 11.826 6.952 -5.904 1.00 72.75 464 VAL A O 1
ATOM 3454 N N . GLU A 1 465 ? 12.916 8.850 -6.389 1.00 69.25 465 GLU A N 1
ATOM 3455 C CA . GLU A 1 465 ? 12.187 9.708 -5.440 1.00 69.25 465 GLU A CA 1
ATOM 3456 C C . GLU A 1 465 ? 12.270 9.252 -3.966 1.00 69.25 465 GLU A C 1
ATOM 3458 O O . GLU A 1 465 ? 11.386 9.565 -3.175 1.00 69.25 465 GLU A O 1
ATOM 3463 N N . GLY A 1 466 ? 13.369 8.595 -3.569 1.00 60.66 466 GLY A N 1
ATOM 3464 C CA . GLY A 1 466 ? 13.590 8.118 -2.200 1.00 60.66 466 GLY A CA 1
ATOM 3465 C C . GLY A 1 466 ? 13.208 6.657 -1.958 1.00 60.66 466 GLY A C 1
ATOM 3466 O O . GLY A 1 466 ? 13.465 6.160 -0.866 1.00 60.66 466 GLY A O 1
ATOM 3467 N N . GLU A 1 467 ? 12.664 5.970 -2.965 1.00 63.09 467 GLU A N 1
ATOM 3468 C CA . GLU A 1 467 ? 12.231 4.573 -2.878 1.00 63.09 467 GLU A CA 1
ATOM 3469 C C . GLU A 1 467 ? 13.153 3.632 -3.676 1.00 63.09 467 GLU A C 1
ATOM 3471 O O . GLU A 1 467 ? 13.704 4.000 -4.724 1.00 63.09 467 GLU A O 1
ATOM 3476 N N . TYR A 1 468 ? 13.314 2.400 -3.180 1.00 78.88 468 TYR A N 1
ATOM 3477 C CA . TYR A 1 468 ? 14.149 1.355 -3.781 1.00 78.88 468 TYR A CA 1
ATOM 3478 C C . TYR A 1 468 ? 13.282 0.348 -4.550 1.00 78.88 468 TYR A C 1
ATOM 3480 O O . TYR A 1 468 ? 12.455 -0.345 -3.969 1.00 78.88 468 TYR A O 1
ATOM 3488 N N . TYR A 1 469 ? 13.491 0.239 -5.862 1.00 83.25 469 TYR A N 1
ATOM 3489 C CA . TYR A 1 469 ? 12.660 -0.551 -6.778 1.00 83.25 469 TYR A CA 1
ATOM 3490 C C . TYR A 1 469 ? 13.348 -1.802 -7.327 1.00 83.25 469 TYR A C 1
ATOM 3492 O O . TYR A 1 469 ? 12.726 -2.531 -8.098 1.00 83.25 469 TYR A O 1
ATOM 3500 N N . CYS A 1 470 ? 14.622 -2.064 -7.029 1.00 88.19 470 CYS A N 1
ATOM 3501 C CA . CYS A 1 470 ? 15.265 -3.273 -7.555 1.00 88.19 470 CYS A CA 1
ATOM 3502 C C . CYS A 1 470 ? 14.597 -4.510 -6.943 1.00 88.19 470 CYS A C 1
ATOM 3504 O O . CYS A 1 470 ? 14.232 -4.478 -5.768 1.00 88.19 470 CYS A O 1
ATOM 3506 N N . ALA A 1 471 ? 14.413 -5.581 -7.720 1.00 87.62 471 ALA A N 1
ATOM 3507 C CA . ALA A 1 471 ? 13.883 -6.807 -7.139 1.00 87.62 471 ALA A CA 1
ATOM 3508 C C . ALA A 1 471 ? 14.898 -7.431 -6.165 1.00 87.62 471 ALA A C 1
ATOM 3510 O O . ALA A 1 471 ? 16.074 -7.056 -6.121 1.00 87.62 471 ALA A O 1
ATOM 3511 N N . GLU A 1 472 ? 14.438 -8.379 -5.357 1.00 80.75 472 GLU A N 1
ATOM 3512 C CA . GLU A 1 472 ? 15.319 -9.150 -4.485 1.00 80.75 472 GLU A CA 1
ATOM 3513 C C . GLU A 1 472 ? 15.964 -10.316 -5.236 1.00 80.75 472 GLU A C 1
ATOM 3515 O O . GLU A 1 472 ? 15.453 -10.797 -6.249 1.00 80.75 472 GLU A O 1
ATOM 3520 N N . ALA A 1 473 ? 17.091 -10.805 -4.713 1.00 82.69 473 ALA A N 1
ATOM 3521 C CA . ALA A 1 473 ? 17.731 -12.003 -5.239 1.00 82.69 473 ALA A CA 1
ATOM 3522 C C . ALA A 1 473 ? 16.743 -13.185 -5.272 1.00 82.69 473 ALA A C 1
ATOM 3524 O O . ALA A 1 473 ? 15.975 -13.405 -4.334 1.00 82.69 473 ALA A O 1
ATOM 3525 N N . GLY A 1 474 ? 16.771 -13.948 -6.365 1.00 81.75 474 GLY A N 1
ATOM 3526 C CA . GLY A 1 474 ? 15.857 -15.073 -6.587 1.00 81.75 474 GLY A CA 1
ATOM 3527 C C . GLY A 1 474 ? 14.575 -14.714 -7.346 1.00 81.75 474 GLY A C 1
ATOM 3528 O O . GLY A 1 474 ? 13.885 -15.629 -7.807 1.00 81.75 474 GLY A O 1
ATOM 3529 N N . TYR A 1 475 ? 14.286 -13.424 -7.558 1.00 87.56 475 TYR A N 1
ATOM 3530 C CA . TYR A 1 475 ? 13.235 -13.018 -8.487 1.00 87.56 475 TYR A CA 1
ATOM 3531 C C . TYR A 1 475 ? 13.662 -13.318 -9.941 1.00 87.56 475 TYR A C 1
ATOM 3533 O O . TYR A 1 475 ? 14.853 -13.301 -10.261 1.00 87.56 475 TYR A O 1
ATOM 3541 N N . PRO A 1 476 ? 12.744 -13.636 -10.869 1.00 89.69 476 PRO A N 1
ATOM 3542 C CA . PRO A 1 476 ? 13.142 -13.906 -12.247 1.00 89.69 476 PRO A CA 1
ATOM 3543 C C . PRO A 1 476 ? 13.673 -12.655 -12.959 1.00 89.69 476 PRO A C 1
ATOM 3545 O O . PRO A 1 476 ? 13.094 -11.573 -12.862 1.00 89.69 476 PRO A O 1
ATOM 3548 N N . VAL A 1 477 ? 14.720 -12.822 -13.770 1.00 91.62 477 VAL A N 1
ATOM 3549 C CA . VAL A 1 477 ? 15.173 -11.818 -14.746 1.00 91.62 477 VAL A CA 1
ATOM 3550 C C . VAL A 1 477 ? 14.702 -12.262 -16.129 1.00 91.62 477 VAL A C 1
ATOM 3552 O O . VAL A 1 477 ? 15.150 -13.286 -16.644 1.00 91.62 477 VAL A O 1
ATOM 3555 N N . ALA A 1 478 ? 13.799 -11.505 -16.751 1.00 90.69 478 ALA A N 1
ATOM 3556 C CA . ALA A 1 478 ? 13.198 -11.881 -18.034 1.00 90.69 478 ALA A CA 1
ATOM 3557 C C . ALA A 1 478 ? 14.146 -11.655 -19.225 1.00 90.69 478 ALA A C 1
ATOM 3559 O O . ALA A 1 478 ? 14.091 -12.368 -20.234 1.00 90.69 478 ALA A O 1
ATOM 3560 N N . MET A 1 479 ? 14.998 -10.631 -19.142 1.00 90.06 479 MET A N 1
ATOM 3561 C CA . MET A 1 479 ? 15.939 -10.263 -20.202 1.00 90.06 479 MET A CA 1
ATOM 3562 C C . MET A 1 479 ? 17.028 -9.317 -19.700 1.00 90.06 479 MET A C 1
ATOM 3564 O O . MET A 1 479 ? 16.834 -8.593 -18.725 1.00 90.06 479 MET A O 1
ATOM 3568 N N . GLY A 1 480 ? 18.155 -9.291 -20.410 1.00 89.31 480 GLY A N 1
ATOM 3569 C CA . GLY A 1 480 ? 19.243 -8.336 -20.210 1.00 89.31 480 GLY A CA 1
ATOM 3570 C C . GLY A 1 480 ? 19.738 -7.761 -21.535 1.00 89.31 480 GLY A C 1
ATOM 3571 O O . GLY A 1 480 ? 19.437 -8.293 -22.606 1.00 89.31 480 GLY A O 1
ATOM 3572 N N . GLY A 1 481 ? 20.464 -6.646 -21.466 1.00 84.44 481 GLY A N 1
ATOM 3573 C CA . GLY A 1 481 ? 21.119 -6.048 -22.636 1.00 84.44 481 GLY A CA 1
ATOM 3574 C C . GLY A 1 481 ? 20.180 -5.538 -23.729 1.00 84.44 481 GLY A C 1
ATOM 3575 O O . GLY A 1 481 ? 20.570 -5.493 -24.894 1.00 84.44 481 GLY A O 1
ATOM 3576 N N . ILE A 1 482 ? 18.934 -5.190 -23.390 1.00 90.25 482 ILE A N 1
ATOM 3577 C CA . ILE A 1 482 ? 17.935 -4.817 -24.394 1.00 90.25 482 ILE A CA 1
ATOM 3578 C C . ILE A 1 482 ? 18.220 -3.454 -25.043 1.00 90.25 482 ILE A C 1
ATOM 3580 O O . ILE A 1 482 ? 18.314 -2.406 -24.394 1.00 90.25 482 ILE A O 1
ATOM 3584 N N . HIS A 1 483 ? 18.264 -3.462 -26.370 1.00 90.88 483 HIS A N 1
ATOM 3585 C CA . HIS A 1 483 ? 18.551 -2.313 -27.208 1.00 90.88 483 HIS A CA 1
ATOM 3586 C C . HIS A 1 483 ? 17.504 -2.175 -28.318 1.00 90.88 483 HIS A C 1
ATOM 3588 O O . HIS A 1 483 ? 17.467 -2.966 -29.263 1.00 90.88 483 HIS A O 1
ATOM 3594 N N . CYS A 1 484 ? 16.661 -1.146 -28.207 1.00 92.00 484 CYS A N 1
ATOM 3595 C CA . CYS A 1 484 ? 15.655 -0.815 -29.214 1.00 92.00 484 CYS A CA 1
ATOM 3596 C C . CYS A 1 484 ? 16.133 0.312 -30.143 1.00 92.00 484 CYS A C 1
ATOM 3598 O O . CYS A 1 484 ? 16.643 1.337 -29.683 1.00 92.00 484 CYS A O 1
ATOM 3600 N N . LYS A 1 485 ? 15.884 0.164 -31.443 1.00 88.81 485 LYS A N 1
ATOM 3601 C CA . LYS A 1 485 ? 16.072 1.174 -32.495 1.00 88.81 485 LYS A CA 1
ATOM 3602 C C . LYS A 1 485 ? 14.909 2.169 -32.549 1.00 88.81 485 LYS A C 1
ATOM 3604 O O . LYS A 1 485 ? 15.117 3.339 -32.872 1.00 88.81 485 LYS A O 1
ATOM 3609 N N . GLY A 1 486 ? 13.708 1.733 -32.169 1.00 81.75 486 GLY A N 1
ATOM 3610 C CA . GLY A 1 486 ? 12.488 2.534 -32.069 1.00 81.75 486 GLY A CA 1
ATOM 3611 C C . GLY A 1 486 ? 11.458 2.292 -33.177 1.00 81.75 486 GLY A C 1
ATOM 3612 O O . GLY A 1 486 ? 10.359 2.846 -33.084 1.00 81.75 486 GLY A O 1
ATOM 3613 N N . ASP A 1 487 ? 11.790 1.494 -34.192 1.00 86.75 487 ASP A N 1
ATOM 3614 C CA . ASP A 1 487 ? 10.922 1.069 -35.298 1.00 86.75 487 ASP A CA 1
ATOM 3615 C C . ASP A 1 487 ? 10.347 -0.344 -35.110 1.00 86.75 487 ASP A C 1
ATOM 3617 O O . ASP A 1 487 ? 9.556 -0.803 -35.932 1.00 86.75 487 ASP A O 1
ATOM 3621 N N . GLU A 1 488 ? 10.694 -1.025 -34.016 1.00 92.56 488 GLU A N 1
ATOM 3622 C CA . GLU A 1 488 ? 10.147 -2.338 -33.695 1.00 92.56 488 GLU A CA 1
ATOM 3623 C C . GLU A 1 488 ? 8.630 -2.273 -33.485 1.00 92.56 488 GLU A C 1
ATOM 3625 O O . GLU A 1 488 ? 8.097 -1.270 -33.008 1.00 92.56 488 GLU A O 1
ATOM 3630 N N . GLU A 1 489 ? 7.916 -3.361 -33.775 1.00 88.44 489 GLU A N 1
ATOM 3631 C CA . GLU A 1 489 ? 6.464 -3.438 -33.557 1.00 88.44 489 GLU A CA 1
ATOM 3632 C C . GLU A 1 489 ? 6.127 -3.527 -32.061 1.00 88.44 489 GLU A C 1
ATOM 3634 O O . GLU A 1 489 ? 5.296 -2.768 -31.561 1.00 88.44 489 GLU A O 1
ATOM 3639 N N . SER A 1 490 ? 6.876 -4.327 -31.300 1.00 90.06 490 SER A N 1
ATOM 3640 C CA . SER A 1 490 ? 6.774 -4.448 -29.839 1.00 90.06 490 SER A CA 1
ATOM 3641 C C . SER A 1 490 ? 8.151 -4.401 -29.176 1.00 90.06 490 SER A C 1
ATOM 3643 O O . SER A 1 490 ? 9.183 -4.514 -29.834 1.00 90.06 490 SER A O 1
ATOM 3645 N N . PHE A 1 491 ? 8.179 -4.190 -27.867 1.00 91.50 491 PHE A N 1
ATOM 3646 C CA . PHE A 1 491 ? 9.382 -4.173 -27.042 1.00 91.50 491 PHE A CA 1
ATOM 3647 C C . PHE A 1 491 ? 10.087 -5.533 -27.053 1.00 91.50 491 PHE A C 1
ATOM 3649 O O . PHE A 1 491 ? 11.309 -5.596 -27.133 1.00 91.50 491 PHE A O 1
ATOM 3656 N N . LEU A 1 492 ? 9.316 -6.623 -27.122 1.00 90.50 492 LEU A N 1
ATOM 3657 C CA . LEU A 1 492 ? 9.827 -7.989 -27.291 1.00 90.50 492 LEU A CA 1
ATOM 3658 C C . LEU A 1 492 ? 10.511 -8.246 -28.647 1.00 90.50 492 LEU A C 1
ATOM 3660 O O . LEU A 1 492 ? 11.113 -9.301 -28.833 1.00 90.50 492 LEU A O 1
ATOM 3664 N N . LYS A 1 493 ? 10.406 -7.324 -29.613 1.00 92.25 493 LYS A N 1
ATOM 3665 C CA . LYS A 1 493 ? 11.094 -7.407 -30.913 1.00 92.25 493 LYS A CA 1
ATOM 3666 C C . LYS A 1 493 ? 12.398 -6.610 -30.959 1.00 92.25 493 LYS A C 1
ATOM 3668 O O . LYS A 1 493 ? 13.077 -6.652 -31.984 1.00 92.25 493 LYS A O 1
ATOM 3673 N N . CYS A 1 494 ? 12.750 -5.906 -29.883 1.00 91.94 494 CYS A N 1
ATOM 3674 C CA . CYS A 1 494 ? 14.064 -5.286 -29.761 1.00 91.94 494 CYS A CA 1
ATOM 3675 C C . CYS A 1 494 ? 15.162 -6.351 -29.664 1.00 91.94 494 CYS A C 1
ATOM 3677 O O . CYS A 1 494 ? 14.901 -7.507 -29.336 1.00 91.94 494 CYS A O 1
ATOM 3679 N N . THR A 1 495 ? 16.406 -5.962 -29.927 1.00 92.00 495 THR A N 1
ATOM 3680 C CA . THR A 1 495 ? 17.554 -6.851 -29.724 1.00 92.00 495 THR A CA 1
ATOM 3681 C C . THR A 1 495 ? 17.833 -6.981 -28.226 1.00 92.00 495 THR A C 1
ATOM 3683 O O . THR A 1 495 ? 17.911 -5.964 -27.545 1.00 92.00 495 THR A O 1
ATOM 3686 N N . PHE A 1 496 ? 18.003 -8.195 -27.705 1.00 90.88 496 PHE A N 1
ATOM 3687 C CA . PHE A 1 496 ? 18.342 -8.457 -26.300 1.00 90.88 496 PHE A CA 1
ATOM 3688 C C . PHE A 1 496 ? 19.169 -9.744 -26.179 1.00 90.88 496 PHE A C 1
ATOM 3690 O O . PHE A 1 496 ? 19.247 -10.520 -27.132 1.00 90.88 496 PHE A O 1
ATOM 3697 N N . ASP A 1 497 ? 19.798 -9.968 -25.024 1.00 87.62 497 ASP A N 1
ATOM 3698 C CA . ASP A 1 497 ? 20.584 -11.179 -24.779 1.00 87.62 497 ASP A CA 1
ATOM 3699 C C . ASP A 1 497 ? 19.666 -12.396 -24.573 1.00 87.62 497 ASP A C 1
ATOM 3701 O O . ASP A 1 497 ? 18.764 -12.363 -23.731 1.00 87.62 497 ASP A O 1
ATOM 3705 N N . ASP A 1 498 ? 19.933 -13.511 -25.263 1.00 76.94 498 ASP A N 1
ATOM 3706 C CA . ASP A 1 498 ? 19.145 -14.751 -25.126 1.00 76.94 498 ASP A CA 1
ATOM 3707 C C . ASP A 1 498 ? 19.066 -15.259 -23.676 1.00 76.94 498 ASP A C 1
ATOM 3709 O O . ASP A 1 498 ? 18.076 -15.883 -23.285 1.00 76.94 498 ASP A O 1
ATOM 3713 N N . LYS A 1 499 ? 20.097 -14.972 -22.872 1.00 78.75 499 LYS A N 1
ATOM 3714 C CA . LYS A 1 499 ? 20.131 -15.219 -21.429 1.00 78.75 499 LYS A CA 1
ATOM 3715 C C . LYS A 1 499 ? 20.602 -13.966 -20.688 1.00 78.75 499 LYS A C 1
ATOM 3717 O O . LYS A 1 499 ? 21.575 -13.354 -21.130 1.00 78.75 499 LYS A O 1
ATOM 3722 N N . PRO A 1 500 ? 19.983 -13.616 -19.547 1.00 76.19 500 PRO A N 1
ATOM 3723 C CA . PRO A 1 500 ? 20.512 -12.578 -18.673 1.00 76.19 500 PRO A CA 1
ATOM 3724 C C . PRO A 1 500 ? 21.943 -12.910 -18.239 1.00 76.19 500 PRO A C 1
ATOM 3726 O O . PRO A 1 500 ? 22.269 -14.068 -17.980 1.00 76.19 500 PRO A O 1
ATOM 3729 N N . VAL A 1 501 ? 22.800 -11.894 -18.156 1.00 81.88 501 VAL A N 1
ATOM 3730 C CA . VAL A 1 501 ? 24.171 -12.070 -17.660 1.00 81.88 501 VAL A CA 1
ATOM 3731 C C . VAL A 1 501 ? 24.168 -12.322 -16.149 1.00 81.88 501 VAL A C 1
ATOM 3733 O O . VAL A 1 501 ? 23.379 -11.715 -15.429 1.00 81.88 501 VAL A O 1
ATOM 3736 N N . ASP A 1 502 ? 25.101 -13.139 -15.647 1.00 82.38 502 ASP A N 1
ATOM 3737 C CA . ASP A 1 502 ? 25.180 -13.524 -14.221 1.00 82.38 502 ASP A CA 1
ATOM 3738 C C . ASP A 1 502 ? 25.215 -12.324 -13.259 1.00 82.38 502 ASP A C 1
ATOM 3740 O O . ASP A 1 502 ? 24.727 -12.389 -12.133 1.00 82.38 502 ASP A O 1
ATOM 3744 N N . ARG A 1 503 ? 25.748 -11.183 -13.717 1.00 82.88 503 ARG A N 1
ATOM 3745 C CA . ARG A 1 503 ? 25.776 -9.925 -12.952 1.00 82.88 503 ARG A CA 1
ATOM 3746 C C . ARG A 1 503 ? 24.389 -9.371 -12.614 1.00 82.88 503 ARG A C 1
ATOM 3748 O O . ARG A 1 503 ? 24.305 -8.520 -11.741 1.00 82.88 503 ARG A O 1
ATOM 3755 N N . CYS A 1 504 ? 23.336 -9.825 -13.288 1.00 88.31 504 CYS A N 1
ATOM 3756 C CA . CYS A 1 504 ? 21.955 -9.423 -13.035 1.00 88.31 504 CYS A CA 1
ATOM 3757 C C . CYS A 1 504 ? 21.265 -10.283 -11.966 1.00 88.31 504 CYS A C 1
ATOM 3759 O O . CYS A 1 504 ? 20.160 -9.947 -11.563 1.00 88.31 504 CYS A O 1
ATOM 3761 N N . ALA A 1 505 ? 21.886 -11.373 -11.495 1.00 86.12 505 ALA A N 1
ATOM 3762 C CA . ALA A 1 505 ? 21.249 -12.322 -10.575 1.00 86.12 505 ALA A CA 1
ATOM 3763 C C . ALA A 1 505 ? 20.900 -11.726 -9.197 1.00 86.12 505 ALA A C 1
ATOM 3765 O O . ALA A 1 505 ? 20.048 -12.251 -8.487 1.00 86.12 505 ALA A O 1
ATOM 3766 N N . ASN A 1 506 ? 21.561 -10.634 -8.808 1.00 85.50 506 ASN A N 1
ATOM 3767 C CA . ASN A 1 506 ? 21.277 -9.895 -7.577 1.00 85.50 506 ASN A CA 1
ATOM 3768 C C . ASN A 1 506 ? 20.450 -8.620 -7.820 1.00 85.50 506 ASN A C 1
ATOM 3770 O O . ASN A 1 506 ? 20.363 -7.792 -6.918 1.00 85.50 506 ASN A O 1
ATOM 3774 N N . HIS A 1 507 ? 19.906 -8.439 -9.031 1.00 90.38 507 HIS A N 1
ATOM 3775 C CA . HIS A 1 507 ? 18.968 -7.373 -9.398 1.00 90.38 507 HIS A CA 1
ATOM 3776 C C . HIS A 1 507 ? 19.451 -5.923 -9.235 1.00 90.38 507 HIS A C 1
ATOM 3778 O O . HIS A 1 507 ? 18.702 -4.993 -9.516 1.00 90.38 507 HIS A O 1
ATOM 3784 N N . ILE A 1 508 ? 20.721 -5.681 -8.889 1.00 89.56 508 ILE A N 1
ATOM 3785 C CA . ILE A 1 508 ? 21.260 -4.313 -8.732 1.00 89.56 508 ILE A CA 1
ATOM 3786 C C . ILE A 1 508 ? 21.251 -3.512 -10.039 1.00 89.56 508 ILE A C 1
ATOM 3788 O O . ILE A 1 508 ? 21.360 -2.294 -10.034 1.00 89.56 508 ILE A O 1
ATOM 3792 N N . PHE A 1 509 ? 21.150 -4.200 -11.174 1.00 91.94 509 PHE A N 1
ATOM 3793 C CA . PHE A 1 509 ? 21.074 -3.577 -12.490 1.00 91.94 509 PHE A CA 1
ATOM 3794 C C . PHE A 1 509 ? 19.655 -3.576 -13.054 1.00 91.94 509 PHE A C 1
ATOM 3796 O O . PHE A 1 509 ? 19.498 -3.321 -14.244 1.00 91.94 509 PHE A O 1
ATOM 3803 N N . ASP A 1 510 ? 18.630 -3.867 -12.253 1.00 94.00 510 ASP A N 1
ATOM 3804 C CA . ASP A 1 510 ? 17.250 -3.789 -12.716 1.00 94.00 510 ASP A CA 1
ATOM 3805 C C . ASP A 1 510 ? 16.919 -2.380 -13.226 1.00 94.00 510 ASP A C 1
ATOM 3807 O O . ASP A 1 510 ? 17.336 -1.346 -12.694 1.00 94.00 510 ASP A O 1
ATOM 3811 N N . VAL A 1 511 ? 16.149 -2.334 -14.303 1.00 94.56 511 VAL A N 1
ATOM 3812 C CA . VAL A 1 511 ? 15.745 -1.081 -14.927 1.00 94.56 511 VAL A CA 1
ATOM 3813 C C . VAL A 1 511 ? 14.495 -0.563 -14.240 1.00 94.56 511 VAL A C 1
ATOM 3815 O O . VAL A 1 511 ? 13.479 -1.251 -14.176 1.00 94.56 511 VAL A O 1
ATOM 3818 N N . ALA A 1 512 ? 14.543 0.691 -13.800 1.00 92.62 512 ALA A N 1
ATOM 3819 C CA . ALA A 1 512 ? 13.356 1.458 -13.456 1.00 92.62 512 ALA A CA 1
ATOM 3820 C C . ALA A 1 512 ? 13.031 2.468 -14.563 1.00 92.62 512 ALA A C 1
ATOM 3822 O O . ALA A 1 512 ? 13.932 2.989 -15.224 1.00 92.62 512 ALA A O 1
ATOM 3823 N N . VAL A 1 513 ? 11.746 2.755 -14.769 1.00 91.50 513 VAL A N 1
ATOM 3824 C CA . VAL A 1 513 ? 11.277 3.745 -15.745 1.00 91.50 513 VAL A CA 1
ATOM 3825 C C . VAL A 1 513 ? 10.182 4.634 -15.164 1.00 91.50 513 VAL A C 1
ATOM 3827 O O . VAL A 1 513 ? 9.374 4.211 -14.341 1.00 91.50 513 VAL A O 1
ATOM 3830 N N . LEU A 1 514 ? 10.132 5.872 -15.651 1.00 83.62 514 LEU A N 1
ATOM 3831 C CA . LEU A 1 514 ? 9.030 6.810 -15.454 1.00 83.62 514 LEU A CA 1
ATOM 3832 C C . LEU A 1 514 ? 8.250 6.936 -16.766 1.00 83.62 514 LEU A C 1
ATOM 3834 O O . LEU A 1 514 ? 8.805 7.332 -17.798 1.00 83.62 514 LEU A O 1
ATOM 3838 N N . ARG A 1 515 ? 6.954 6.623 -16.719 1.00 81.00 515 ARG A N 1
ATOM 3839 C CA . ARG A 1 515 ? 6.037 6.731 -17.859 1.00 81.00 515 ARG A CA 1
ATOM 3840 C C . ARG A 1 515 ? 5.389 8.112 -17.878 1.00 81.00 515 ARG A C 1
ATOM 3842 O O . ARG A 1 515 ? 4.877 8.571 -16.862 1.00 81.00 515 ARG A O 1
ATOM 3849 N N . THR A 1 516 ? 5.380 8.791 -19.025 1.00 76.75 516 THR A N 1
ATOM 3850 C CA . THR A 1 516 ? 4.749 10.116 -19.132 1.00 76.75 516 THR A CA 1
ATOM 3851 C C . THR A 1 516 ? 4.199 10.384 -20.526 1.00 76.75 516 THR A C 1
ATOM 3853 O O . THR A 1 516 ? 4.795 10.007 -21.533 1.00 76.75 516 THR A O 1
ATOM 3856 N N . ASN A 1 517 ? 3.042 11.050 -20.577 1.00 73.19 517 ASN A N 1
ATOM 3857 C CA . ASN A 1 517 ? 2.469 11.576 -21.818 1.00 73.19 517 ASN A CA 1
ATOM 3858 C C . ASN A 1 517 ? 2.904 13.012 -22.118 1.00 73.19 517 ASN A C 1
ATOM 3860 O O . ASN A 1 517 ? 2.725 13.505 -23.233 1.00 73.19 517 ASN A O 1
ATOM 3864 N N . ASN A 1 518 ? 3.501 13.672 -21.128 1.00 64.69 518 ASN A N 1
ATOM 3865 C CA . ASN A 1 518 ? 4.081 14.987 -21.302 1.00 64.69 518 ASN A CA 1
ATOM 3866 C C . ASN A 1 518 ? 5.468 14.828 -21.928 1.00 64.69 518 ASN A C 1
ATOM 3868 O O . ASN A 1 518 ? 6.223 13.952 -21.490 1.00 64.69 518 ASN A O 1
ATOM 3872 N N . PRO A 1 519 ? 5.832 15.658 -22.923 1.00 58.09 519 PRO A N 1
ATOM 3873 C CA . PRO A 1 519 ? 7.163 15.611 -23.498 1.00 58.09 519 PRO A CA 1
ATOM 3874 C C . PRO A 1 519 ? 8.196 15.734 -22.383 1.00 58.09 519 PRO A C 1
ATOM 3876 O O . PRO A 1 519 ? 7.995 16.547 -21.473 1.00 58.09 519 PRO A O 1
ATOM 3879 N N . PRO A 1 520 ? 9.289 14.947 -22.427 1.00 54.56 520 PRO A N 1
ATOM 3880 C CA . PRO A 1 520 ? 10.381 15.142 -21.497 1.00 54.56 520 PRO A CA 1
ATOM 3881 C C . PRO A 1 520 ? 10.764 16.611 -21.604 1.00 54.56 520 PRO A C 1
ATOM 3883 O O . PRO A 1 520 ? 11.060 17.095 -22.703 1.00 54.56 520 PRO A O 1
ATOM 3886 N N . ALA A 1 521 ? 10.649 17.345 -20.493 1.00 53.59 521 ALA A N 1
ATOM 3887 C CA . ALA A 1 521 ? 11.084 18.728 -20.459 1.00 53.59 521 ALA A CA 1
ATOM 3888 C C . ALA A 1 521 ? 12.505 18.721 -21.026 1.00 53.59 521 ALA A C 1
ATOM 3890 O O . ALA A 1 521 ? 13.349 17.984 -20.508 1.00 53.59 521 ALA A O 1
ATOM 3891 N N . LYS A 1 522 ? 12.741 19.431 -22.146 1.00 52.38 522 LYS A N 1
ATOM 3892 C CA . LYS A 1 522 ? 14.086 19.547 -22.731 1.00 52.38 522 LYS A CA 1
ATOM 3893 C C . LYS A 1 522 ? 15.045 19.760 -21.573 1.00 52.38 522 LYS A C 1
ATOM 3895 O O . LYS A 1 522 ? 14.753 20.613 -20.730 1.00 52.38 522 LYS A O 1
ATOM 3900 N N . THR A 1 523 ? 16.130 18.982 -21.521 1.00 53.59 523 THR A N 1
ATOM 3901 C CA . THR A 1 523 ? 17.158 19.161 -20.494 1.00 53.59 523 THR A CA 1
ATOM 3902 C C . THR A 1 523 ? 17.422 20.656 -20.394 1.00 53.59 523 THR A C 1
ATOM 3904 O O . THR A 1 523 ? 17.715 21.272 -21.428 1.00 53.59 523 THR A O 1
ATOM 3907 N N . PRO A 1 524 ? 17.199 21.269 -19.216 1.00 54.19 524 PRO A N 1
ATOM 3908 C CA . PRO A 1 524 ? 17.256 22.712 -19.115 1.00 54.19 524 PRO A CA 1
ATOM 3909 C C . PRO A 1 524 ? 18.628 23.145 -19.627 1.00 54.19 524 PRO A C 1
ATOM 3911 O O . PRO A 1 524 ? 19.646 22.593 -19.198 1.00 54.19 524 PRO A O 1
ATOM 3914 N N . ALA A 1 525 ? 18.665 24.057 -20.604 1.00 51.88 525 ALA A N 1
ATOM 3915 C CA . ALA A 1 525 ? 19.925 24.534 -21.163 1.00 51.88 525 ALA A CA 1
ATOM 3916 C C . ALA A 1 525 ? 20.851 24.968 -20.017 1.00 51.88 525 ALA A C 1
ATOM 3918 O O . ALA A 1 525 ? 20.371 25.460 -18.994 1.00 51.88 525 ALA A O 1
ATOM 3919 N N . LYS A 1 526 ? 22.170 24.783 -20.145 1.00 55.94 526 LYS A N 1
ATOM 3920 C CA . LYS A 1 526 ? 23.109 25.188 -19.087 1.00 55.94 526 LYS A CA 1
ATOM 3921 C C . LYS A 1 526 ? 22.836 26.643 -18.695 1.00 55.94 526 LYS A C 1
ATOM 3923 O O . LYS A 1 526 ? 22.828 27.513 -19.561 1.00 55.94 526 LYS A O 1
ATOM 3928 N N . GLY A 1 527 ? 22.624 26.892 -17.405 1.00 52.25 527 GLY A N 1
ATOM 3929 C CA . GLY A 1 527 ? 22.226 28.215 -16.921 1.00 52.25 527 GLY A CA 1
ATOM 3930 C C . GLY A 1 527 ? 20.718 28.408 -16.737 1.00 52.25 527 GLY A C 1
ATOM 3931 O O . GLY A 1 527 ? 20.305 29.470 -16.284 1.00 52.25 527 GLY A O 1
ATOM 3932 N N . THR A 1 528 ? 19.891 27.411 -17.062 1.00 62.47 528 THR A N 1
ATOM 3933 C CA . THR A 1 528 ? 18.442 27.496 -16.852 1.00 62.47 528 THR A CA 1
ATOM 3934 C C . THR A 1 528 ? 18.128 27.397 -15.370 1.00 62.47 528 THR A C 1
ATOM 3936 O O . THR A 1 528 ? 18.636 26.519 -14.666 1.00 62.47 528 THR A O 1
ATOM 3939 N N . LEU A 1 529 ? 17.267 28.305 -14.935 1.00 62.56 529 LEU A N 1
ATOM 3940 C CA . LEU A 1 529 ? 16.765 28.407 -13.581 1.00 62.56 529 LEU A CA 1
ATOM 3941 C C . LEU A 1 529 ? 15.341 27.859 -13.527 1.00 62.56 529 LEU A C 1
ATOM 3943 O O . LEU A 1 529 ? 14.528 28.154 -14.403 1.00 62.56 529 LEU A O 1
ATOM 3947 N N . ARG A 1 530 ? 15.033 27.090 -12.486 1.00 63.28 530 ARG A N 1
ATOM 3948 C CA . ARG A 1 530 ? 13.657 26.728 -12.132 1.00 63.28 530 ARG A CA 1
ATOM 3949 C C . ARG A 1 530 ? 13.434 26.954 -10.647 1.00 63.28 530 ARG A C 1
ATOM 3951 O O . ARG A 1 530 ? 14.360 26.789 -9.861 1.00 63.28 530 ARG A O 1
ATOM 3958 N N . ILE A 1 531 ? 12.216 27.307 -10.269 1.00 55.94 531 ILE A N 1
ATOM 3959 C CA . ILE A 1 531 ? 11.816 27.448 -8.871 1.00 55.94 531 ILE A CA 1
ATOM 3960 C C . ILE A 1 531 ? 10.849 26.309 -8.570 1.00 55.94 531 ILE A C 1
ATOM 3962 O O . ILE A 1 531 ? 9.868 26.117 -9.290 1.00 55.94 531 ILE A O 1
ATOM 3966 N N . LEU A 1 532 ? 11.165 25.519 -7.548 1.00 52.22 532 LEU A N 1
ATOM 3967 C CA . LEU A 1 532 ? 10.331 24.417 -7.086 1.00 52.22 532 LEU A CA 1
ATOM 3968 C C . LEU A 1 532 ? 9.788 24.723 -5.692 1.00 52.22 532 LEU A C 1
ATOM 3970 O O . LEU A 1 532 ? 10.509 25.211 -4.822 1.00 52.22 532 LEU A O 1
ATOM 3974 N N . SER A 1 533 ? 8.524 24.396 -5.462 1.00 52.22 533 SER A N 1
ATOM 3975 C CA . SER A 1 533 ? 7.927 24.407 -4.124 1.00 52.22 533 SER A CA 1
ATOM 3976 C C . SER A 1 533 ? 8.606 23.386 -3.198 1.00 52.22 533 SER A C 1
ATOM 3978 O O . SER A 1 533 ? 9.357 22.515 -3.643 1.00 52.22 533 SER A O 1
ATOM 3980 N N . ALA A 1 534 ? 8.307 23.440 -1.895 1.00 48.78 534 ALA A N 1
ATOM 3981 C CA . ALA A 1 534 ? 8.811 22.461 -0.924 1.00 48.78 534 ALA A CA 1
ATOM 3982 C C . ALA A 1 534 ? 8.428 21.002 -1.264 1.00 48.78 534 ALA A C 1
ATOM 3984 O O . ALA A 1 534 ? 9.132 20.086 -0.855 1.00 48.78 534 ALA A O 1
ATOM 3985 N N . ALA A 1 535 ? 7.365 20.802 -2.053 1.00 41.25 535 ALA A N 1
ATOM 3986 C CA . ALA A 1 535 ? 6.900 19.506 -2.549 1.00 41.25 535 ALA A CA 1
ATOM 3987 C C . ALA A 1 535 ? 7.462 19.127 -3.940 1.00 41.25 535 ALA A C 1
ATOM 3989 O O . ALA A 1 535 ? 7.012 18.160 -4.542 1.00 41.25 535 ALA A O 1
ATOM 3990 N N . GLY A 1 536 ? 8.405 19.897 -4.500 1.00 37.41 536 GLY A N 1
ATOM 3991 C CA . GLY A 1 536 ? 9.098 19.551 -5.751 1.00 37.41 536 GLY A CA 1
ATOM 3992 C C . GLY A 1 536 ? 8.386 19.937 -7.057 1.00 37.41 536 GLY A C 1
ATOM 3993 O O . GLY A 1 536 ? 8.926 19.688 -8.132 1.00 37.41 536 GLY A O 1
ATOM 3994 N N . SER A 1 537 ? 7.221 20.592 -7.001 1.00 46.91 537 SER A N 1
ATOM 3995 C CA . SER A 1 537 ? 6.487 21.073 -8.192 1.00 46.91 537 SER A CA 1
ATOM 3996 C C . SER A 1 537 ? 6.936 22.474 -8.649 1.00 46.91 537 SER A C 1
ATOM 3998 O O . SER A 1 537 ? 7.291 23.273 -7.777 1.00 46.91 537 SER A O 1
ATOM 4000 N N . PRO A 1 538 ? 6.882 22.821 -9.959 1.00 46.91 538 PRO A N 1
ATOM 4001 C CA . PRO A 1 538 ? 7.184 24.169 -10.459 1.00 46.91 538 PRO A CA 1
ATOM 4002 C C . PRO A 1 538 ? 6.338 25.241 -9.763 1.00 46.91 538 PRO A C 1
ATOM 4004 O O . PRO A 1 538 ? 5.120 25.106 -9.678 1.00 46.91 538 PRO A O 1
ATOM 4007 N N . ALA A 1 539 ? 6.979 26.295 -9.264 1.00 55.09 539 ALA A N 1
ATOM 4008 C CA . ALA A 1 539 ? 6.334 27.343 -8.478 1.00 55.09 539 ALA A CA 1
ATOM 4009 C C . ALA A 1 539 ? 6.938 28.720 -8.784 1.00 55.09 539 ALA A C 1
ATOM 4011 O O . ALA A 1 539 ? 8.051 28.818 -9.292 1.00 55.09 539 ALA A O 1
ATOM 4012 N N . ASN A 1 540 ? 6.211 29.790 -8.456 1.00 48.56 540 ASN A N 1
ATOM 4013 C CA . ASN A 1 540 ? 6.703 31.166 -8.610 1.00 48.56 540 ASN A CA 1
ATOM 4014 C C . ASN A 1 540 ? 7.570 31.619 -7.421 1.00 48.56 540 ASN A C 1
ATOM 4016 O O . ASN A 1 540 ? 8.291 32.608 -7.520 1.00 48.56 540 ASN A O 1
ATOM 4020 N N . GLU A 1 541 ? 7.528 30.874 -6.316 1.00 44.28 541 GLU A N 1
ATOM 4021 C CA . GLU A 1 541 ? 8.332 31.065 -5.113 1.00 44.28 541 GLU A CA 1
ATOM 4022 C C . GLU A 1 541 ? 8.674 29.697 -4.505 1.00 44.28 541 GLU A C 1
ATOM 4024 O O . GLU A 1 541 ? 7.882 28.754 -4.568 1.00 44.28 541 GLU A O 1
ATOM 4029 N N . GLY A 1 542 ? 9.891 29.551 -3.982 1.00 58.81 542 GLY A N 1
ATOM 4030 C CA . GLY A 1 542 ? 10.410 28.261 -3.532 1.00 58.81 542 GLY A CA 1
ATOM 4031 C C . GLY A 1 542 ? 11.914 28.117 -3.749 1.00 58.81 542 GLY A C 1
ATOM 4032 O O . GLY A 1 542 ? 12.629 29.098 -3.962 1.00 58.81 542 GLY A O 1
ATOM 4033 N N . ARG A 1 543 ? 12.416 26.883 -3.688 1.00 61.78 543 ARG A N 1
ATOM 4034 C CA . ARG A 1 543 ? 13.836 26.580 -3.884 1.00 61.78 543 ARG A CA 1
ATOM 4035 C C . ARG A 1 543 ? 14.214 26.792 -5.351 1.00 61.78 543 ARG A C 1
ATOM 4037 O O . ARG A 1 543 ? 13.694 26.117 -6.237 1.00 61.78 543 ARG A O 1
ATOM 4044 N N . LEU A 1 544 ? 15.136 27.722 -5.592 1.00 63.34 544 LEU A N 1
ATOM 4045 C CA . LEU A 1 544 ? 15.713 27.994 -6.906 1.00 63.34 544 LEU A CA 1
ATOM 4046 C C . LEU A 1 544 ? 16.794 26.955 -7.231 1.00 63.34 544 LEU A C 1
ATOM 4048 O O . LEU A 1 544 ? 17.757 26.798 -6.483 1.00 63.34 544 LEU A O 1
ATOM 4052 N N . GLU A 1 545 ? 16.656 26.275 -8.363 1.00 59.19 545 GLU A N 1
ATOM 4053 C CA . GLU A 1 545 ? 17.604 25.281 -8.860 1.00 59.19 545 GLU A CA 1
ATOM 4054 C C . GLU A 1 545 ? 18.192 25.728 -10.204 1.00 59.19 545 GLU A C 1
ATOM 4056 O O . GLU A 1 545 ? 17.476 26.198 -11.092 1.00 59.19 545 GLU A O 1
ATOM 4061 N N . LEU A 1 546 ? 19.509 25.566 -10.347 1.00 62.06 546 LEU A N 1
ATOM 4062 C CA . LEU A 1 546 ? 20.282 25.927 -11.534 1.00 62.06 546 LEU A CA 1
ATOM 4063 C C . LEU A 1 546 ? 20.816 24.665 -12.212 1.00 62.06 546 LE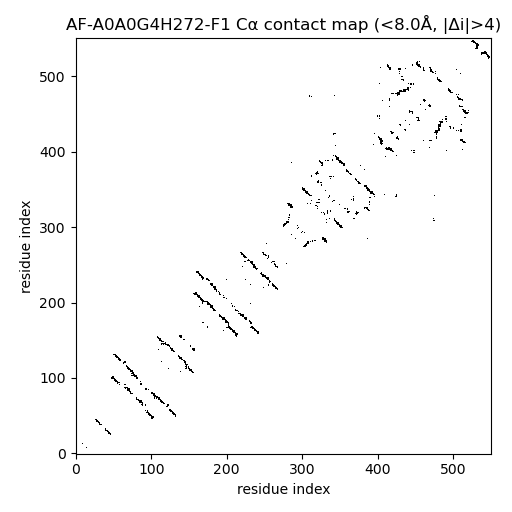U A C 1
ATOM 4065 O O . LEU A 1 546 ? 21.510 23.866 -11.586 1.00 62.06 546 LEU A O 1
ATOM 4069 N N . ALA A 1 547 ? 20.574 24.523 -13.512 1.00 49.06 547 ALA A N 1
ATOM 4070 C CA . ALA A 1 547 ? 21.148 23.432 -14.292 1.00 49.06 547 ALA A CA 1
ATOM 4071 C C . ALA A 1 547 ? 22.624 23.704 -14.659 1.00 49.06 547 ALA A C 1
ATOM 4073 O O . ALA A 1 547 ? 22.927 24.628 -15.426 1.00 49.06 547 ALA A O 1
ATOM 4074 N N . PHE A 1 548 ? 23.548 22.868 -14.164 1.00 47.75 548 PHE A N 1
ATOM 4075 C CA . PHE A 1 548 ? 24.972 22.871 -14.534 1.00 47.75 548 PHE A CA 1
ATOM 4076 C C . PHE A 1 548 ? 25.522 21.453 -14.776 1.00 47.75 548 PHE A C 1
ATOM 4078 O O . PHE A 1 548 ? 24.916 20.458 -14.396 1.00 47.75 548 PHE A O 1
ATOM 4085 N N . ARG A 1 549 ? 26.685 21.366 -15.437 1.00 45.53 549 ARG A N 1
ATOM 4086 C CA . ARG A 1 549 ? 27.463 20.129 -15.629 1.00 45.53 549 ARG A CA 1
ATOM 4087 C C . ARG A 1 549 ? 28.788 20.280 -14.892 1.00 45.53 549 ARG A C 1
ATOM 4089 O O . ARG A 1 549 ? 29.474 21.281 -15.111 1.00 45.53 549 ARG A O 1
ATOM 4096 N N . LEU A 1 550 ? 29.138 19.307 -14.061 1.00 34.66 550 LEU A N 1
ATOM 4097 C CA . LEU A 1 550 ? 30.488 19.186 -13.510 1.00 34.66 550 LEU A CA 1
ATOM 4098 C C . LEU A 1 550 ? 31.392 18.532 -14.564 1.00 34.66 550 LEU A C 1
ATOM 4100 O O . LEU A 1 550 ? 30.908 17.735 -15.369 1.00 34.66 550 LEU A O 1
ATOM 4104 N N . ARG A 1 551 ? 32.656 18.968 -14.624 1.00 36.97 551 ARG A N 1
ATOM 4105 C CA . ARG A 1 551 ? 33.674 18.361 -15.492 1.00 36.97 551 ARG A CA 1
ATOM 4106 C C . ARG A 1 551 ? 34.206 17.084 -14.877 1.00 36.97 551 ARG A C 1
ATOM 4108 O O . ARG A 1 551 ? 34.347 17.083 -13.634 1.00 36.97 551 ARG A O 1
#

Organism: Vitrella brassicaformis (strain CCMP3155) (NCBI:txid1169540)

pLDDT: mean 74.53, std 17.21, range [26.17, 95.19]

Sequence (551 aa):
MHCGKCGSATLEQREVFEQHFSYLSAVGRCEASAEEGSPGWGFCASDGGNPVTIEVKAVSGPNLDPSSDVFLKLVGTEGTTQDIRIASEEGGTKRRVQTSAADVGPLEAVIVRSDSKDKAAHWRCKTITVFSYYRWFQFGCTDELSAASPSAEYTLSGSEPYEVTIETDGDDKAGTQGSIELSIIGQGRSTGSKHLKTGLFPGTSAHVRIRAASVGKIKAIRLTNTAADDPCFCDSLKLKRQDGSAVSFHVRRWIGTPYPTTAEVGLGEEAGGELPLMHISCRTRLNDPILIGATSSSTPNMIKVLCPSNCQADEAQFVLGSGVHPASSSICGAALHDGVMWPSGATLIVTVVKDGLPAYYKTDNPASGILAEEYVPGAGQREGEAFYVYRADSIDDIDKDVRVVDADGQLSAVGRLEVRRDGVWGSVCGVGSLGEFTEASARKACREMGYTHGLLPPRGCHDVEGEYYCAEAGYPVAMGGIHCKGDEESFLKCTFDDKPVDRCANHIFDVAVLRTNNPPAKTPAKGTLRILSAAGSPANEGRLELAFRLR

Radius of gyration: 32.55 Å; Cα contacts (8 Å, |Δi|>4): 1311; chains: 1; bounding box: 62×93×95 Å